Protein AF-A0A813GN70-F1 (afdb_monomer)

Secondary structure (DSSP, 8-state):
------------------TTSSSS-SSSHHHHHHHHHHTTSSS----------------------------------------------------------HHHHHHHHHHHHHHHHHHHHHHHSHHHHH-HHHHHHHHHHHHHHHHHHHHHHHHHHHHHHTT-TT--THHHHHHHHHHHHHHHHHHHHHHHHIIIIIHHHHHHHTSEEEEEE-TTT--GGGGTTEEEEEEPTTEEE-GGG-EEEESSSEEEEEEEEE--SSS-----SB--EEEEEES-B-GGG-S-B--TTTT-TT--EEEE---TTTHHHHHHHHHHHHHHHT-B-SSPEEEEEES-HHHHHHHHHHHHHHHHHHHHHHHHHHHHHHHHHHHHHHHHHTT-

Nearest PDB structures (foldseek):
  9bry-assembly1_k  TM=3.750E-01  e=2.498E+00  Mus musculus
  7tjy-assembly1_T  TM=3.350E-01  e=8.172E+00  Saccharomyces cerevisiae
  3r6n-assembly2_B  TM=3.359E-01  e=7.724E+00  Homo sapiens

Organism: Polarella glacialis (NCBI:txid89957)

Mean predicted aligned error: 15.04 Å

Radius of gyration: 38.45 Å; Cα contacts (8 Å, |Δi|>4): 463; chains: 1; bounding box: 107×64×112 Å

Foldseek 3Di:
DDDDDDDDDDDDDDDDDDPPPPPPDPDDPPVVVVVVVVVVPPPDDDDDDDDDDDDDDDDDDDDDDDDDDDDDDDDDDDDDDDDDDDDPPPPPPPQPPPPDDVVLLVCLLPVLLVLLLVLLPLLADPVCVPPVPVSVVVLVVLVVVLVVLVVVLVVQVVVVVVPPPPDDSLSSVSSSVSNVVSSVLSNVLSNVLNVPFVVLLVLLVQADEEEQAAQQPDALVVRVRHQKYFHHQQKAWPQQLKAWADDPWIKIKTFIHRDDPDDPSPPALEGQEIAIDTPQAPHGVGSGGDFEPRVDSLWRMWGFDPDPVCVVRNVVRVVSSCVVVVHYHPHHTYTHIYNDNPVVSVVSVVVSVVSSVVSSVVSSVVSVVSSVVSVVVVVVVSVD

Solvent-accessible surface area (backbone atoms only — not comparable to full-atom values): 22697 Å² total; per-residue (Å²): 139,86,88,88,89,78,90,88,89,86,87,89,87,83,83,91,80,80,77,87,80,78,86,83,81,89,85,68,73,76,68,62,68,62,60,68,64,58,72,75,70,78,79,83,83,87,84,90,87,86,85,83,89,85,88,87,85,85,89,90,88,88,87,84,88,88,86,89,88,86,90,84,88,88,87,86,88,84,91,86,89,82,84,85,81,86,74,89,72,83,71,77,79,66,76,75,77,72,82,74,66,64,63,66,56,50,49,57,43,50,52,29,47,51,50,21,49,53,45,22,48,37,47,29,39,67,53,30,72,78,37,49,66,61,34,50,50,52,51,51,52,51,49,53,52,44,50,50,40,41,53,51,21,48,54,42,44,52,44,38,75,74,64,48,85,88,58,78,33,65,64,40,45,50,40,28,53,47,34,50,50,25,50,55,49,15,54,53,55,9,45,52,39,14,66,74,20,32,45,62,30,51,65,41,65,78,30,45,76,47,71,62,43,47,52,74,84,53,56,29,77,83,47,75,57,46,25,32,38,31,41,27,89,53,32,40,72,41,36,78,61,13,20,18,31,74,72,97,60,30,26,25,37,25,37,41,34,55,58,52,87,72,99,62,55,73,78,68,55,61,43,19,43,28,32,39,44,67,71,36,43,78,23,79,78,35,50,45,65,59,42,66,40,66,86,43,86,71,26,36,14,24,30,45,70,79,57,71,84,56,46,64,48,48,49,52,10,47,53,51,30,27,69,74,69,71,36,40,56,90,37,70,43,53,16,42,36,28,59,54,45,66,60,58,45,52,46,28,48,50,52,30,52,49,50,51,55,51,50,47,52,53,49,46,54,52,42,53,49,52,52,52,52,51,49,56,52,53,59,51,64,77,73,109

Structure (mmCIF, N/CA/C/O backbone):
data_AF-A0A813GN70-F1
#
_entry.id   AF-A0A813GN70-F1
#
loop_
_atom_site.group_PDB
_atom_site.id
_atom_site.type_symbol
_atom_site.label_atom_id
_atom_site.label_alt_id
_atom_site.label_comp_id
_atom_site.label_asym_id
_atom_site.label_entity_id
_atom_site.label_seq_id
_atom_site.pdbx_PDB_ins_code
_atom_site.Cartn_x
_atom_site.Cartn_y
_atom_site.Cartn_z
_atom_site.occupancy
_atom_site.B_iso_or_equiv
_atom_site.auth_seq_id
_atom_site.auth_comp_id
_atom_site.auth_asym_id
_atom_site.auth_atom_id
_atom_site.pdbx_PDB_model_num
ATOM 1 N N . TYR A 1 1 ? 34.903 46.707 25.663 1.00 34.84 1 TYR A N 1
ATOM 2 C CA . TYR A 1 1 ? 33.735 47.298 24.986 1.00 34.84 1 TYR A CA 1
ATOM 3 C C . TYR A 1 1 ? 33.014 46.158 24.271 1.00 34.84 1 TYR A C 1
ATOM 5 O O . TYR A 1 1 ? 33.517 45.690 23.266 1.00 34.84 1 TYR A O 1
ATOM 13 N N . ALA A 1 2 ? 32.154 45.425 24.987 1.00 32.03 2 ALA A N 1
ATOM 14 C CA . ALA A 1 2 ? 30.699 45.657 25.100 1.00 32.03 2 ALA A CA 1
ATOM 15 C C . ALA A 1 2 ? 29.961 45.027 23.884 1.00 32.03 2 ALA A C 1
ATOM 17 O O . ALA A 1 2 ? 30.141 45.515 22.781 1.00 32.03 2 ALA A O 1
ATOM 18 N N . THR A 1 3 ? 29.399 43.809 23.948 1.00 34.22 3 THR A N 1
ATOM 19 C CA . THR A 1 3 ? 28.126 43.304 24.547 1.00 34.22 3 THR A CA 1
ATOM 20 C C . THR A 1 3 ? 26.956 43.139 23.544 1.00 34.22 3 THR A C 1
ATOM 22 O O . THR A 1 3 ? 26.461 44.127 23.020 1.00 34.22 3 THR A O 1
ATOM 25 N N . THR A 1 4 ? 26.475 41.881 23.445 1.00 36.09 4 THR A N 1
ATOM 26 C CA . THR A 1 4 ? 25.063 41.392 23.383 1.00 36.09 4 THR A CA 1
ATOM 27 C C . THR A 1 4 ? 24.339 41.103 22.045 1.00 36.09 4 THR A C 1
ATOM 29 O O . THR A 1 4 ? 24.320 41.914 21.128 1.00 36.09 4 THR A O 1
ATOM 32 N N . THR A 1 5 ? 23.586 39.979 22.098 1.00 34.31 5 THR A N 1
ATOM 33 C CA . THR A 1 5 ? 22.399 39.490 21.332 1.00 34.31 5 THR A CA 1
ATOM 34 C C . THR A 1 5 ? 22.651 38.711 20.033 1.00 34.31 5 THR A C 1
ATOM 36 O O . THR A 1 5 ? 23.545 39.077 19.291 1.00 34.31 5 THR A O 1
ATOM 39 N N . LEU A 1 6 ? 21.914 37.662 19.626 1.00 31.66 6 LEU A N 1
ATOM 40 C CA . LEU A 1 6 ? 20.942 36.682 20.175 1.00 31.66 6 LEU A CA 1
ATOM 41 C C . LEU A 1 6 ? 20.668 35.686 19.003 1.00 31.66 6 LEU A C 1
ATOM 43 O O . LEU A 1 6 ? 20.716 36.105 17.856 1.00 31.66 6 LEU A O 1
ATOM 47 N N . PHE A 1 7 ? 20.388 34.412 19.311 1.00 30.02 7 PHE A N 1
ATOM 48 C CA . PHE A 1 7 ? 19.605 33.394 18.564 1.00 30.02 7 PHE A CA 1
ATOM 49 C C . PHE A 1 7 ? 19.383 33.471 17.031 1.00 30.02 7 PHE A C 1
ATOM 51 O O . PHE A 1 7 ? 18.759 34.403 16.538 1.00 30.02 7 PHE A O 1
ATOM 58 N N . GLY A 1 8 ? 19.622 32.328 16.365 1.00 26.50 8 GLY A N 1
ATOM 59 C CA . GLY A 1 8 ? 18.799 31.836 15.246 1.00 26.50 8 GLY A CA 1
ATOM 60 C C . GLY A 1 8 ? 19.567 31.487 13.970 1.00 26.50 8 GLY A C 1
ATOM 61 O O . GLY A 1 8 ? 20.008 32.391 13.282 1.00 26.50 8 GLY A O 1
ATOM 62 N N . ASP A 1 9 ? 19.698 30.190 13.660 1.00 29.41 9 ASP A N 1
ATOM 63 C CA . ASP A 1 9 ? 19.495 29.668 12.295 1.00 29.41 9 ASP A CA 1
ATOM 64 C C . ASP A 1 9 ? 19.480 28.128 12.299 1.00 29.41 9 ASP A C 1
ATOM 66 O O . ASP A 1 9 ? 20.502 27.441 12.271 1.00 29.41 9 ASP A O 1
ATOM 70 N N . ILE A 1 10 ? 18.261 27.594 12.375 1.00 32.62 10 ILE A N 1
ATOM 71 C CA . ILE A 1 10 ? 17.869 26.257 11.932 1.00 32.62 10 ILE A CA 1
ATOM 72 C C . ILE A 1 10 ? 16.858 26.537 10.822 1.00 32.62 10 ILE A C 1
ATOM 74 O O . ILE A 1 10 ? 15.789 27.032 11.157 1.00 32.62 10 ILE A O 1
ATOM 78 N N . ASP A 1 11 ? 17.188 26.291 9.548 1.00 32.12 11 ASP A N 1
ATOM 79 C CA . ASP A 1 11 ? 16.384 25.451 8.644 1.00 32.12 11 ASP A CA 1
ATOM 80 C C . ASP A 1 11 ? 16.905 25.408 7.188 1.00 32.12 11 ASP A C 1
ATOM 82 O O . ASP A 1 11 ? 17.642 26.275 6.729 1.00 32.12 11 ASP A O 1
ATOM 86 N N . GLN A 1 12 ? 16.390 24.411 6.457 1.00 31.42 12 GLN A N 1
ATOM 87 C CA . GLN A 1 12 ? 16.301 24.276 4.990 1.00 31.42 12 GLN A CA 1
ATOM 88 C C . GLN A 1 12 ? 17.401 23.508 4.237 1.00 31.42 12 GLN A C 1
ATOM 90 O O . GLN A 1 12 ? 18.206 24.071 3.496 1.00 31.42 12 GLN A O 1
ATOM 95 N N . ARG A 1 13 ? 17.282 22.171 4.247 1.00 30.50 13 ARG A N 1
ATOM 96 C CA . ARG A 1 13 ? 17.458 21.353 3.028 1.00 30.50 13 ARG A CA 1
ATOM 97 C C . ARG A 1 13 ? 16.402 20.244 2.953 1.00 30.50 13 ARG A C 1
ATOM 99 O O . ARG A 1 13 ? 16.564 19.179 3.536 1.00 30.50 13 ARG A O 1
ATOM 106 N N . LEU A 1 14 ? 15.341 20.510 2.194 1.00 35.25 14 LEU A N 1
ATOM 107 C CA . LEU A 1 14 ? 14.447 19.519 1.583 1.00 35.25 14 LEU A CA 1
ATOM 108 C C . LEU A 1 14 ? 14.949 19.198 0.165 1.00 35.25 14 LEU A C 1
ATOM 110 O O . LEU A 1 14 ? 15.407 20.111 -0.526 1.00 35.25 14 LEU A O 1
ATOM 114 N N . PRO A 1 15 ? 14.732 17.971 -0.332 1.00 38.03 15 PRO A N 1
ATOM 115 C CA . PRO A 1 15 ? 14.419 17.766 -1.737 1.00 38.03 15 PRO A CA 1
ATOM 116 C C . PRO A 1 15 ? 12.993 17.226 -1.902 1.00 38.03 15 PRO A C 1
ATOM 118 O O . PRO A 1 15 ? 12.641 16.140 -1.448 1.00 38.03 15 PRO A O 1
ATOM 121 N N . SER A 1 16 ? 12.188 18.027 -2.596 1.00 37.00 16 SER A N 1
ATOM 122 C CA . SER A 1 16 ? 10.911 17.667 -3.204 1.00 37.00 16 SER A CA 1
ATOM 123 C C . SER A 1 16 ? 11.173 16.814 -4.450 1.00 37.00 16 SER A C 1
ATOM 125 O O . SER A 1 16 ? 11.703 17.334 -5.430 1.00 37.00 16 SER A O 1
ATOM 127 N N . ALA A 1 17 ? 10.853 15.514 -4.411 1.00 32.22 17 ALA A N 1
ATOM 128 C CA . ALA A 1 17 ? 10.861 14.652 -5.606 1.00 32.22 17 ALA A CA 1
ATOM 129 C C . ALA A 1 17 ? 9.981 13.380 -5.523 1.00 32.22 17 ALA A C 1
ATOM 131 O O . ALA A 1 17 ? 10.062 12.545 -6.416 1.00 32.22 17 ALA A O 1
ATOM 132 N N . ALA A 1 18 ? 9.128 13.209 -4.503 1.00 35.22 18 ALA A N 1
ATOM 133 C CA . ALA A 1 18 ? 8.350 11.968 -4.311 1.00 35.22 18 ALA A CA 1
ATOM 134 C C . ALA A 1 18 ? 6.821 12.137 -4.443 1.00 35.22 18 ALA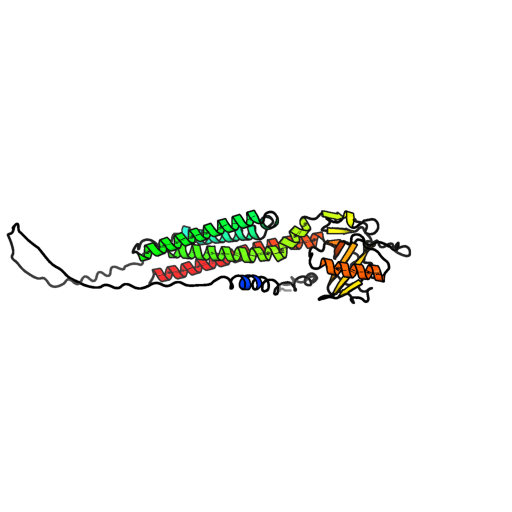 A C 1
ATOM 136 O O . ALA A 1 18 ? 6.058 11.225 -4.135 1.00 35.22 18 ALA A O 1
ATOM 137 N N . HIS A 1 19 ? 6.338 13.298 -4.896 1.00 32.06 19 HIS A N 1
ATOM 138 C CA . HIS A 1 19 ? 4.909 13.629 -4.805 1.00 32.06 19 HIS A CA 1
ATOM 139 C C . HIS A 1 19 ? 4.060 13.313 -6.049 1.00 32.06 19 HIS A C 1
ATOM 141 O O . HIS A 1 19 ? 2.880 13.640 -6.058 1.00 32.06 19 HIS A O 1
ATOM 147 N N . SER A 1 20 ? 4.604 12.652 -7.079 1.00 34.12 20 SER A N 1
ATOM 148 C CA . SER A 1 20 ? 3.879 12.453 -8.350 1.00 34.12 20 SER A CA 1
ATOM 149 C C . SER A 1 20 ? 3.107 11.127 -8.480 1.00 34.12 20 SER A C 1
ATOM 151 O O . SER A 1 20 ? 2.479 10.912 -9.510 1.00 34.12 20 SER A O 1
ATOM 153 N N . ILE A 1 21 ? 3.127 10.236 -7.479 1.00 42.72 21 ILE A N 1
ATOM 154 C CA . ILE A 1 21 ? 2.437 8.923 -7.547 1.00 42.72 21 ILE A CA 1
ATOM 155 C C . ILE A 1 21 ? 1.174 8.876 -6.652 1.00 42.72 21 ILE A C 1
ATOM 157 O O . ILE A 1 21 ? 0.382 7.941 -6.732 1.00 42.72 21 ILE A O 1
ATOM 161 N N . ARG A 1 22 ? 0.926 9.894 -5.813 1.00 44.44 22 ARG A N 1
ATOM 162 C CA . ARG A 1 22 ? -0.095 9.832 -4.743 1.00 44.44 22 ARG A CA 1
ATOM 163 C C . ARG A 1 22 ? -1.505 10.338 -5.100 1.00 44.44 22 ARG A C 1
ATOM 165 O O . ARG A 1 22 ? -2.405 10.141 -4.290 1.00 44.44 22 ARG A O 1
ATOM 172 N N . ASP A 1 23 ? -1.751 10.890 -6.291 1.00 39.00 23 ASP A N 1
ATOM 173 C CA . ASP A 1 23 ? -2.969 11.696 -6.522 1.00 39.00 23 ASP A CA 1
ATOM 174 C C . ASP A 1 23 ? -4.113 11.054 -7.339 1.00 39.00 23 ASP A C 1
ATOM 176 O O . ASP A 1 23 ? -5.033 11.773 -7.723 1.00 39.00 23 ASP A O 1
ATOM 180 N N . PHE A 1 24 ? -4.160 9.733 -7.589 1.00 40.06 24 PHE A N 1
ATOM 181 C CA . PHE A 1 24 ? -5.183 9.205 -8.524 1.00 40.06 24 PHE A CA 1
ATOM 182 C C . PHE A 1 24 ? -5.966 7.928 -8.170 1.00 40.06 24 PHE A C 1
ATOM 184 O O . PHE A 1 24 ? -6.396 7.220 -9.077 1.00 40.06 24 PHE A O 1
ATOM 191 N N . HIS A 1 25 ? -6.256 7.634 -6.893 1.00 39.50 25 HIS A N 1
ATOM 192 C CA . HIS A 1 25 ? -7.090 6.451 -6.567 1.00 39.50 25 HIS A CA 1
ATOM 193 C C . HIS A 1 25 ? -8.227 6.607 -5.544 1.00 39.50 25 HIS A C 1
ATOM 195 O O . HIS A 1 25 ? -8.888 5.623 -5.216 1.00 39.50 25 HIS A O 1
ATOM 201 N N . LEU A 1 26 ? -8.576 7.819 -5.116 1.00 44.69 26 LEU A N 1
ATOM 202 C CA . LEU A 1 26 ? -9.736 8.040 -4.243 1.00 44.69 26 LEU A CA 1
ATOM 203 C C . LEU A 1 26 ? -10.843 8.771 -5.011 1.00 44.69 26 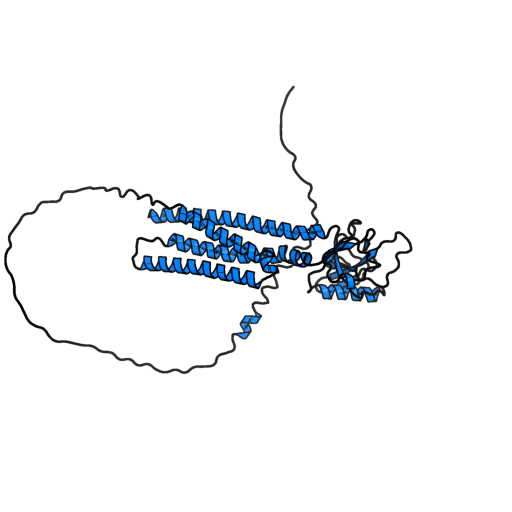LEU A C 1
ATOM 205 O O . LEU A 1 26 ? -10.812 9.994 -5.052 1.00 44.69 26 LEU A O 1
ATOM 209 N N . ASN A 1 27 ? -11.768 8.029 -5.654 1.00 41.41 27 ASN A N 1
ATOM 210 C CA . ASN A 1 27 ? -13.218 8.362 -5.697 1.00 41.41 27 ASN A CA 1
ATOM 211 C C . ASN A 1 27 ? -14.127 7.576 -6.676 1.00 41.41 27 ASN A C 1
ATOM 213 O O . ASN A 1 27 ? -15.300 7.922 -6.769 1.00 41.41 27 ASN A O 1
ATOM 217 N N . SER A 1 28 ? -13.705 6.519 -7.385 1.00 44.47 28 SER A N 1
ATOM 218 C CA . SER A 1 28 ? -14.611 5.886 -8.382 1.00 44.47 28 SER A CA 1
ATOM 219 C C . SER A 1 28 ? -14.897 4.388 -8.239 1.00 44.47 28 SER A C 1
ATOM 221 O O . SER A 1 28 ? -15.905 3.928 -8.772 1.00 44.47 28 SER A O 1
ATOM 223 N N . SER A 1 29 ? -14.118 3.614 -7.479 1.00 44.03 29 SER A N 1
ATOM 224 C CA . SER A 1 29 ? -14.314 2.153 -7.406 1.00 44.03 29 SER A CA 1
ATOM 225 C C . SER A 1 29 ? -15.321 1.689 -6.341 1.00 44.03 29 SER A C 1
ATOM 227 O O . SER A 1 29 ? -15.931 0.634 -6.504 1.00 44.03 29 SER A O 1
ATOM 229 N N . GLN A 1 30 ? -15.580 2.477 -5.289 1.00 45.03 30 GLN A N 1
ATOM 230 C CA . GLN A 1 30 ? -16.499 2.074 -4.208 1.00 45.03 30 GLN A CA 1
ATOM 231 C C . GLN A 1 30 ? -17.988 2.345 -4.501 1.00 45.03 30 GLN A C 1
ATOM 233 O O . GLN A 1 30 ? -18.849 1.694 -3.914 1.00 45.03 30 GLN A O 1
ATOM 238 N N . ALA A 1 31 ? -18.317 3.232 -5.447 1.00 46.28 31 ALA A N 1
ATOM 239 C CA . ALA A 1 31 ? -19.710 3.501 -5.822 1.00 46.28 31 ALA A CA 1
ATOM 240 C C . ALA A 1 31 ? -20.292 2.441 -6.781 1.00 46.28 31 ALA A C 1
ATOM 242 O O . ALA A 1 31 ? -21.486 2.147 -6.730 1.00 46.28 31 ALA A O 1
ATOM 243 N N . ALA A 1 32 ? -19.457 1.817 -7.621 1.00 45.53 32 ALA A N 1
ATOM 244 C CA . ALA A 1 32 ? -19.918 0.895 -8.663 1.00 45.53 32 ALA A CA 1
ATOM 245 C C . ALA A 1 32 ? -20.251 -0.521 -8.145 1.00 45.53 32 ALA A C 1
ATOM 247 O O . ALA A 1 32 ? -21.114 -1.192 -8.712 1.00 45.53 32 ALA A O 1
ATOM 248 N N . MET A 1 33 ? -19.629 -0.978 -7.049 1.00 49.53 33 MET A N 1
ATOM 249 C CA . MET A 1 33 ? -19.904 -2.312 -6.485 1.00 49.53 33 MET A CA 1
ATOM 250 C C . MET A 1 33 ? -21.191 -2.391 -5.645 1.00 49.53 33 MET A C 1
ATOM 252 O O . MET A 1 33 ? -21.734 -3.481 -5.491 1.00 49.53 33 MET A O 1
ATOM 256 N N . MET A 1 34 ? -21.726 -1.272 -5.138 1.00 48.84 34 MET A N 1
ATOM 257 C CA . MET A 1 34 ? -22.951 -1.289 -4.317 1.00 48.84 34 MET A CA 1
ATOM 258 C C . MET A 1 34 ? -24.253 -1.267 -5.141 1.00 48.84 34 MET A C 1
ATOM 260 O O . MET A 1 34 ? -25.286 -1.739 -4.668 1.00 48.84 34 MET A O 1
ATOM 264 N N . GLN A 1 35 ? -24.223 -0.779 -6.387 1.00 48.59 35 GLN A N 1
ATOM 265 C CA . GLN A 1 35 ? -25.422 -0.675 -7.234 1.00 48.59 35 GLN A CA 1
ATOM 266 C C . GLN A 1 35 ? -25.818 -1.988 -7.931 1.00 48.59 35 GLN A C 1
ATOM 268 O O . GLN A 1 35 ? -26.999 -2.195 -8.212 1.00 48.59 35 GLN A O 1
ATOM 273 N N . SER A 1 36 ? -24.884 -2.915 -8.165 1.00 48.94 36 SER A N 1
ATOM 274 C CA . SER A 1 36 ? -25.186 -4.179 -8.857 1.00 48.94 36 SER A CA 1
ATOM 275 C C . SER A 1 36 ? -25.851 -5.236 -7.961 1.00 48.94 36 SER A C 1
ATOM 277 O O . SER A 1 36 ? -26.531 -6.126 -8.473 1.00 48.94 36 SER A O 1
ATOM 279 N N . GLN A 1 37 ? -25.739 -5.129 -6.630 1.00 49.41 37 GLN A N 1
ATOM 280 C CA . GLN A 1 37 ? -26.378 -6.068 -5.694 1.00 49.41 37 GLN A CA 1
ATOM 281 C C . GLN A 1 37 ? -27.836 -5.718 -5.345 1.00 49.41 37 GLN A C 1
ATOM 283 O O . GLN A 1 37 ? -28.594 -6.612 -4.969 1.00 49.41 37 GLN A O 1
ATOM 288 N N . GLN A 1 38 ? -28.275 -4.465 -5.515 1.00 48.75 38 GLN A N 1
ATOM 289 C CA . GLN A 1 38 ? -29.651 -4.058 -5.184 1.00 48.75 38 GLN A CA 1
ATOM 290 C C . GLN A 1 38 ? -30.683 -4.422 -6.265 1.00 48.75 38 GLN A C 1
ATOM 292 O O . GLN A 1 38 ? -31.844 -4.670 -5.940 1.00 48.75 38 GLN A O 1
ATOM 297 N N . LEU A 1 39 ? -30.279 -4.542 -7.534 1.00 47.34 39 LEU A N 1
ATOM 298 C CA . LEU A 1 39 ? -31.202 -4.868 -8.633 1.00 47.34 39 LEU A CA 1
ATOM 299 C C . LEU A 1 39 ? -31.666 -6.337 -8.644 1.00 47.34 39 LEU A C 1
ATOM 301 O O . LEU A 1 39 ? -32.713 -6.639 -9.211 1.00 47.34 39 LEU A O 1
ATOM 305 N N . ASN A 1 40 ? -30.951 -7.246 -7.971 1.00 45.00 40 ASN A N 1
ATOM 306 C CA . ASN A 1 40 ? -31.286 -8.677 -7.958 1.00 45.00 40 ASN A CA 1
ATOM 307 C C . ASN A 1 40 ? -32.206 -9.117 -6.803 1.00 45.00 40 ASN A C 1
ATOM 309 O O . ASN A 1 40 ? -32.729 -10.230 -6.845 1.00 45.00 40 ASN A O 1
ATOM 313 N N . TYR A 1 41 ? -32.459 -8.264 -5.803 1.00 43.38 41 TYR A N 1
ATOM 314 C CA . TYR A 1 41 ? -33.332 -8.605 -4.666 1.00 43.38 41 TYR A CA 1
ATOM 315 C C . TYR A 1 41 ? -34.788 -8.135 -4.814 1.00 43.38 41 TYR A C 1
ATOM 317 O O . TYR A 1 41 ? -35.649 -8.576 -4.057 1.00 43.38 41 TYR A O 1
ATOM 325 N N . ALA A 1 42 ? -35.102 -7.302 -5.809 1.00 41.81 42 ALA A N 1
ATOM 326 C CA . ALA A 1 42 ? -36.433 -6.709 -5.966 1.00 41.81 42 ALA A CA 1
ATOM 327 C C . ALA A 1 42 ? -37.455 -7.575 -6.738 1.00 41.81 42 ALA A C 1
ATOM 329 O O . ALA A 1 42 ? -38.581 -7.133 -6.931 1.00 41.81 42 ALA A O 1
ATOM 330 N N . ASN A 1 43 ? -37.105 -8.793 -7.182 1.00 45.06 43 ASN A N 1
ATOM 331 C CA . ASN A 1 43 ? -37.907 -9.528 -8.178 1.00 45.06 43 ASN A CA 1
ATOM 332 C C . ASN A 1 43 ? -38.366 -10.947 -7.783 1.00 45.06 43 ASN A C 1
ATOM 334 O O . ASN A 1 43 ? -38.578 -11.797 -8.647 1.00 45.06 43 ASN A O 1
ATOM 338 N N . ARG A 1 44 ? -38.563 -11.239 -6.490 1.00 44.00 44 ARG A N 1
ATOM 339 C CA . ARG A 1 44 ? -39.203 -12.502 -6.064 1.00 44.00 44 ARG A CA 1
ATOM 340 C C . ARG A 1 44 ? -40.273 -12.312 -4.990 1.00 44.00 44 ARG A C 1
ATOM 342 O O . ARG A 1 44 ? -40.022 -12.615 -3.831 1.00 44.00 44 ARG A O 1
ATOM 349 N N . GLN A 1 45 ? -41.478 -11.909 -5.390 1.00 49.78 45 GLN A N 1
ATOM 350 C CA . GLN A 1 45 ? -42.731 -12.284 -4.712 1.00 49.78 45 GLN A CA 1
ATOM 351 C C . GLN A 1 45 ? -43.878 -12.368 -5.728 1.00 49.78 45 GLN A C 1
ATOM 353 O O . GLN A 1 45 ? -43.965 -11.515 -6.611 1.00 49.78 45 GLN A O 1
ATOM 358 N N . PRO A 1 46 ? -44.749 -13.387 -5.609 1.00 40.53 46 PRO A N 1
ATOM 359 C CA . PRO A 1 46 ? -46.198 -13.123 -5.618 1.00 40.53 46 PRO A CA 1
ATOM 360 C C . PRO A 1 46 ? -46.947 -14.047 -4.592 1.00 40.53 46 PRO A C 1
ATOM 362 O O . PRO A 1 46 ? -46.276 -14.707 -3.799 1.00 40.53 46 PRO A O 1
ATOM 365 N N . PRO A 1 47 ? -48.300 -14.071 -4.488 1.00 47.97 47 PRO A N 1
ATOM 366 C CA . PRO A 1 47 ? -49.037 -13.257 -3.513 1.00 47.97 47 PRO A CA 1
ATOM 367 C C . PRO A 1 47 ? -50.061 -14.018 -2.620 1.00 47.97 47 PRO A C 1
ATOM 369 O O . PRO A 1 47 ? -50.505 -15.117 -2.930 1.00 47.97 47 PRO A O 1
ATOM 372 N N . SER A 1 48 ? -50.447 -13.350 -1.520 1.00 43.09 48 SER A N 1
ATOM 373 C CA . SER A 1 48 ? -51.739 -13.327 -0.786 1.00 43.09 48 SER A CA 1
ATOM 374 C C . SER A 1 48 ? -52.631 -14.577 -0.652 1.00 43.09 48 SER A C 1
ATOM 376 O O . SER A 1 48 ? -53.170 -15.040 -1.652 1.00 43.09 48 SER A O 1
ATOM 378 N N . GLN A 1 49 ? -53.032 -14.906 0.589 1.00 34.50 49 GLN A N 1
ATOM 379 C CA . GLN A 1 49 ? -54.435 -15.222 0.927 1.00 34.50 49 GLN A CA 1
ATOM 380 C C . GLN A 1 49 ? -54.814 -14.728 2.336 1.00 34.50 49 GLN A C 1
ATOM 382 O O . GLN A 1 49 ? -54.041 -14.819 3.286 1.00 34.50 49 GLN A O 1
ATOM 387 N N . ALA A 1 50 ? -56.019 -14.168 2.415 1.00 39.69 50 ALA A N 1
ATOM 388 C CA . ALA A 1 50 ? -56.688 -13.605 3.580 1.00 39.69 50 ALA A CA 1
ATOM 389 C C . ALA A 1 50 ? -57.553 -14.656 4.296 1.00 39.69 50 ALA A C 1
ATOM 391 O O . ALA A 1 50 ? -58.102 -15.512 3.608 1.00 39.69 50 ALA A O 1
ATOM 392 N N . TYR A 1 51 ? -57.793 -14.521 5.612 1.00 33.50 51 TYR A N 1
ATOM 393 C CA . TYR A 1 51 ? -59.107 -14.849 6.196 1.00 33.50 51 TYR A CA 1
ATOM 394 C C . TYR A 1 51 ? -59.360 -14.254 7.606 1.00 33.50 51 TYR A C 1
ATOM 396 O O . TYR A 1 51 ? -58.537 -14.374 8.507 1.00 33.50 51 TYR A O 1
ATOM 404 N N . GLN A 1 52 ? -60.525 -13.596 7.687 1.00 35.53 52 GLN A N 1
ATOM 405 C CA . GLN A 1 52 ? -61.459 -13.171 8.760 1.00 35.53 52 GLN A CA 1
ATOM 406 C C . GLN A 1 52 ? -61.108 -13.421 10.246 1.00 35.53 52 GLN A C 1
ATOM 408 O O . GLN A 1 52 ? -60.707 -14.511 10.626 1.00 35.53 52 GLN A O 1
ATOM 413 N N . GLN A 1 53 ? -61.161 -12.413 11.134 1.00 40.03 53 GLN A N 1
ATOM 414 C CA . GLN A 1 53 ? -62.331 -11.774 11.795 1.00 40.03 53 GLN A CA 1
ATOM 415 C C . GLN A 1 53 ? -63.214 -12.709 12.645 1.00 40.03 53 GLN A C 1
ATOM 417 O O . GLN A 1 53 ? -63.854 -13.615 12.126 1.00 40.03 53 GLN A O 1
ATOM 422 N N . GLY A 1 54 ? -63.331 -12.392 13.942 1.00 31.17 54 GLY A N 1
ATOM 423 C CA . GLY A 1 54 ? -64.303 -12.989 14.861 1.00 31.17 54 GLY A CA 1
ATOM 424 C C . GLY A 1 54 ? -64.291 -12.327 16.244 1.00 31.17 54 GLY A C 1
ATOM 425 O O . GLY A 1 54 ? -63.449 -12.624 17.080 1.00 31.17 54 GLY A O 1
ATOM 426 N N . SER A 1 55 ? -65.224 -11.401 16.449 1.00 41.81 55 SER A N 1
ATOM 427 C CA . SER A 1 55 ? -65.593 -10.707 17.691 1.00 41.81 55 SER A CA 1
ATOM 428 C C . SER A 1 55 ? -66.400 -11.587 18.657 1.00 41.81 55 SER A C 1
ATOM 430 O O . SER A 1 55 ? -67.244 -12.331 18.166 1.00 41.81 55 SER A O 1
ATOM 432 N N . PHE A 1 56 ? -66.306 -11.387 19.982 1.00 34.22 56 PHE A N 1
ATOM 433 C CA . PHE A 1 56 ? -67.480 -11.475 20.874 1.00 34.22 56 PHE A CA 1
ATOM 434 C C . PHE A 1 56 ? -67.245 -10.830 22.255 1.00 34.22 56 PHE A C 1
ATOM 436 O O . PHE A 1 56 ? -66.142 -10.871 22.796 1.00 34.22 56 PHE A O 1
ATOM 443 N N . SER A 1 57 ? -68.307 -10.233 22.795 1.00 39.69 57 SER A N 1
ATOM 444 C CA . SER A 1 57 ? -68.383 -9.402 24.005 1.00 39.69 57 SER A CA 1
ATOM 445 C C . SER A 1 57 ? -69.088 -10.131 25.174 1.00 39.69 57 SER A C 1
ATOM 447 O O . SER A 1 57 ? -69.545 -11.254 25.011 1.00 39.69 57 SER A O 1
ATOM 449 N N . THR A 1 58 ? -69.245 -9.405 26.297 1.00 36.75 58 THR A N 1
ATOM 450 C CA . THR A 1 58 ? -70.273 -9.488 27.379 1.00 36.75 58 THR A CA 1
ATOM 451 C C . THR A 1 58 ? -70.042 -10.344 28.647 1.00 36.75 58 THR A C 1
ATOM 453 O O . THR A 1 58 ? -70.182 -11.557 28.623 1.00 36.75 58 THR A O 1
ATOM 456 N N . LEU A 1 59 ? -69.722 -9.643 29.754 1.00 38.09 59 LEU A N 1
ATOM 457 C CA . LEU A 1 59 ? -70.536 -9.343 30.967 1.00 38.09 59 LEU A CA 1
ATOM 458 C C . LEU A 1 59 ? -71.200 -10.446 31.854 1.00 38.09 59 LEU A C 1
ATOM 460 O O . LEU A 1 59 ? -72.118 -11.127 31.417 1.00 38.09 59 LEU A O 1
ATOM 464 N N . ASP A 1 60 ? -70.861 -10.358 33.163 1.00 38.16 60 ASP A N 1
ATOM 465 C CA . ASP A 1 60 ? -71.721 -10.377 34.393 1.00 38.16 60 ASP A CA 1
ATOM 466 C C . ASP A 1 60 ? -72.076 -11.733 35.117 1.00 38.16 60 ASP A C 1
ATOM 468 O O . ASP A 1 60 ? -71.701 -12.788 34.616 1.00 38.16 60 ASP A O 1
ATOM 472 N N . PRO A 1 61 ? -72.675 -11.773 36.347 1.00 58.84 61 PRO A N 1
ATOM 473 C CA . PRO A 1 61 ? -71.963 -11.887 37.646 1.00 58.84 61 PRO A CA 1
ATOM 474 C C . PRO A 1 61 ? -72.581 -12.864 38.708 1.00 58.84 61 PRO A C 1
ATOM 476 O O . PRO A 1 61 ? -73.581 -13.535 38.477 1.00 58.84 61 PRO A O 1
ATOM 479 N N . THR A 1 62 ? -72.064 -12.787 39.954 1.00 34.25 62 THR A N 1
ATOM 480 C CA . THR A 1 62 ? -72.695 -13.028 41.293 1.00 34.25 62 THR A CA 1
ATOM 481 C C . THR A 1 62 ? -72.756 -14.412 41.982 1.00 34.25 62 THR A C 1
ATOM 483 O O . THR A 1 62 ? -72.974 -15.444 41.360 1.00 34.25 62 THR A O 1
ATOM 486 N N . ARG A 1 63 ? -72.729 -14.307 43.339 1.00 34.75 63 ARG A N 1
ATOM 487 C CA . ARG A 1 63 ? -73.062 -15.237 44.462 1.00 34.75 63 ARG A CA 1
ATOM 488 C C . ARG A 1 63 ? -71.900 -16.088 45.004 1.00 34.75 63 ARG A C 1
ATOM 490 O O . ARG A 1 63 ? -71.132 -16.618 44.227 1.00 34.75 63 ARG A O 1
ATOM 497 N N . MET A 1 64 ? -71.679 -16.277 46.313 1.00 37.31 64 MET A N 1
ATOM 498 C CA . MET A 1 64 ? -72.487 -16.142 47.544 1.00 37.31 64 MET A CA 1
ATOM 499 C C . MET A 1 64 ? -71.534 -16.088 48.771 1.00 37.31 64 MET A C 1
ATOM 501 O O . MET A 1 64 ? -70.502 -16.751 48.773 1.00 37.31 64 MET A O 1
ATOM 505 N N . THR A 1 65 ? -71.895 -15.345 49.821 1.00 38.97 65 THR A N 1
ATOM 506 C CA . THR A 1 65 ? -71.431 -15.496 51.230 1.00 38.97 65 THR A CA 1
ATOM 507 C C . THR A 1 65 ? -72.532 -16.239 52.037 1.00 38.97 65 THR A C 1
ATOM 509 O O . THR A 1 65 ? -73.536 -16.569 51.394 1.00 38.97 65 THR A O 1
ATOM 512 N N . PRO A 1 66 ? -72.531 -16.425 53.393 1.00 58.16 66 PRO A N 1
ATOM 513 C CA . PRO A 1 66 ? -71.540 -16.407 54.515 1.00 58.16 66 PRO A CA 1
ATOM 514 C C . PRO A 1 66 ? -71.689 -17.737 55.379 1.00 58.16 66 PRO A C 1
ATOM 516 O O . PRO A 1 66 ? -72.167 -18.695 54.770 1.00 58.16 66 PRO A O 1
ATOM 519 N N . PRO A 1 67 ? -71.385 -17.907 56.712 1.00 56.00 67 PRO A N 1
ATOM 520 C CA . PRO A 1 67 ? -71.009 -16.930 57.755 1.00 56.00 67 PRO A CA 1
ATOM 521 C C . PRO A 1 67 ? -70.025 -17.319 58.910 1.00 56.00 67 PRO A C 1
ATOM 523 O O . PRO A 1 67 ? -69.728 -18.476 59.174 1.00 56.00 67 PRO A O 1
ATOM 526 N N . GLU A 1 68 ? -69.569 -16.252 59.594 1.00 30.22 68 GLU A N 1
ATOM 527 C CA . GLU A 1 68 ? -69.550 -16.008 61.061 1.00 30.22 68 GLU A CA 1
ATOM 528 C C . GLU A 1 68 ? -68.739 -16.887 62.036 1.00 30.22 68 GLU A C 1
ATOM 530 O O . GLU A 1 68 ? -69.133 -18.002 62.341 1.00 30.22 68 GLU A O 1
ATOM 535 N N . VAL A 1 69 ? -67.737 -16.269 62.697 1.00 37.69 69 VAL A N 1
ATOM 536 C CA . VAL A 1 69 ? -67.495 -16.398 64.153 1.00 37.69 69 VAL A CA 1
ATOM 537 C C . VAL A 1 69 ? -66.995 -15.061 64.736 1.00 37.69 69 VAL A C 1
ATOM 539 O O . VAL A 1 69 ? -66.185 -14.347 64.149 1.00 37.69 69 VAL A O 1
ATOM 542 N N . ARG A 1 70 ? -67.549 -14.751 65.908 1.00 34.59 70 ARG A N 1
ATOM 543 C CA . ARG A 1 70 ? -67.568 -13.523 66.716 1.00 34.59 70 ARG A CA 1
ATOM 544 C C . ARG A 1 70 ? -66.380 -13.446 67.693 1.00 34.59 70 ARG A C 1
ATOM 546 O O . ARG A 1 70 ? -66.005 -14.468 68.258 1.00 34.59 70 ARG A O 1
ATOM 553 N N . GLY A 1 71 ? -65.893 -12.239 68.004 1.00 34.97 71 GLY A N 1
ATOM 554 C CA . GLY A 1 71 ? -64.999 -12.011 69.151 1.00 34.97 71 GLY A CA 1
ATOM 555 C C . GLY A 1 71 ? -64.519 -10.561 69.326 1.00 34.97 71 GLY A C 1
ATOM 556 O O . GLY A 1 71 ? -63.533 -10.152 68.732 1.00 34.97 71 GLY A O 1
ATOM 557 N N . THR A 1 72 ? -65.197 -9.806 70.189 1.00 42.22 72 THR A N 1
ATOM 558 C CA . THR A 1 72 ? -64.775 -8.550 70.867 1.00 42.22 72 THR A CA 1
ATOM 559 C C . THR A 1 72 ? -65.271 -8.676 72.325 1.00 42.22 72 THR A C 1
ATOM 561 O O . THR A 1 72 ? -66.241 -9.430 72.476 1.00 42.22 72 THR A O 1
ATOM 564 N N . PRO A 1 73 ? -64.775 -7.971 73.384 1.00 50.28 73 PRO A N 1
ATOM 565 C CA . PRO A 1 73 ? -64.523 -6.512 73.399 1.00 50.28 73 PRO A CA 1
ATOM 566 C C . PRO A 1 73 ? -63.477 -5.973 74.430 1.00 50.28 73 PRO A C 1
ATOM 568 O O . PRO A 1 73 ? -62.772 -6.741 75.071 1.00 50.28 73 PRO A O 1
ATOM 571 N N . TYR A 1 74 ? -63.485 -4.636 74.607 1.00 34.69 74 TYR A N 1
ATOM 572 C CA . TYR A 1 74 ? -62.860 -3.759 75.632 1.00 34.69 74 TYR A CA 1
ATOM 573 C C . TYR A 1 74 ? -61.436 -3.225 75.353 1.00 34.69 74 TYR A C 1
ATOM 575 O O . TYR A 1 74 ? -60.533 -3.993 75.069 1.00 34.69 74 TYR A O 1
ATOM 583 N N . GLY A 1 75 ? -61.134 -1.920 75.440 1.00 38.25 75 GLY A N 1
ATOM 584 C CA . GLY A 1 75 ? -61.884 -0.764 75.953 1.00 38.25 75 GLY A CA 1
ATOM 585 C C . GLY A 1 75 ? -61.344 0.577 75.416 1.00 38.25 75 GLY A C 1
ATOM 586 O O . GLY A 1 75 ? -60.306 0.631 74.762 1.00 38.25 75 G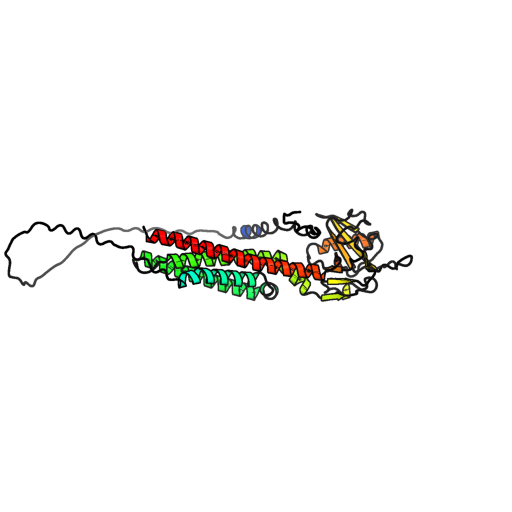LY A O 1
ATOM 587 N N . SER A 1 76 ? -62.098 1.649 75.670 1.00 36.69 76 SER A N 1
ATOM 588 C CA . SER A 1 76 ? -61.887 3.017 75.173 1.00 36.69 76 SER A CA 1
ATOM 589 C C . SER A 1 76 ? -61.840 4.031 76.330 1.00 36.69 76 SER A C 1
ATOM 591 O O . SER A 1 76 ? -62.309 3.711 77.423 1.00 36.69 76 SER A O 1
ATOM 593 N N . PHE A 1 77 ? -61.378 5.252 75.998 1.00 42.94 77 PHE A N 1
ATOM 594 C CA . PHE A 1 77 ? -61.483 6.571 76.674 1.00 42.94 77 PHE A CA 1
ATOM 595 C C . PHE A 1 77 ? -60.220 7.137 77.401 1.00 42.94 77 PHE A C 1
ATOM 597 O O . PHE A 1 77 ? -59.375 6.365 77.839 1.00 42.94 77 PHE A O 1
ATOM 604 N N . PRO A 1 78 ? -60.061 8.484 77.560 1.00 49.09 78 PRO A N 1
ATOM 605 C CA . PRO A 1 78 ? -59.720 9.455 76.493 1.00 49.09 78 PRO A CA 1
ATOM 606 C C . PRO A 1 78 ? -58.779 10.638 76.917 1.00 49.09 78 PRO A C 1
ATOM 608 O O . PRO A 1 78 ? -58.728 11.038 78.073 1.00 49.09 78 PRO A O 1
ATOM 611 N N . GLY A 1 79 ? -58.172 11.327 75.934 1.00 35.12 79 GLY A N 1
ATOM 612 C CA . GLY A 1 79 ? -58.038 12.805 75.906 1.00 35.12 79 GLY A CA 1
ATOM 613 C C . GLY A 1 79 ? -56.803 13.509 76.514 1.00 35.12 79 GLY A C 1
ATOM 614 O O . GLY A 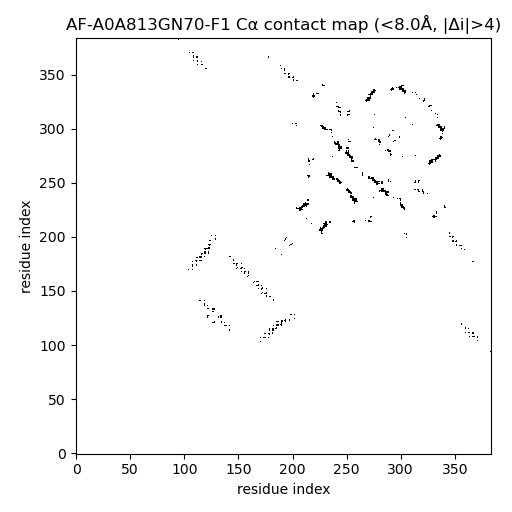1 79 ? -56.654 13.574 77.727 1.00 35.12 79 GLY A O 1
ATOM 615 N N . LYS A 1 80 ? -56.014 14.215 75.679 1.00 36.91 80 LYS A N 1
ATOM 616 C CA . LYS A 1 80 ? -55.979 15.699 75.513 1.00 36.91 80 LYS A CA 1
ATOM 617 C C . LYS A 1 80 ? -54.783 16.160 74.635 1.00 36.91 80 LYS A C 1
ATOM 619 O O . LYS A 1 80 ? -53.829 15.403 74.489 1.00 36.91 80 LYS A O 1
ATOM 624 N N . PRO A 1 81 ? -54.836 17.367 74.023 1.00 51.34 81 PRO A N 1
ATOM 625 C CA . PRO A 1 81 ? -53.948 17.789 72.933 1.00 51.34 81 PRO A CA 1
ATOM 626 C C . PRO A 1 81 ? -52.815 18.734 73.383 1.00 51.34 81 PRO A C 1
ATOM 628 O O . PRO A 1 81 ? -53.021 19.577 74.256 1.00 51.34 81 PRO A O 1
ATOM 631 N N . SER A 1 82 ? -51.654 18.680 72.718 1.00 46.22 82 SER A N 1
ATOM 632 C CA . SER A 1 82 ? -50.599 19.701 72.833 1.00 46.22 82 SER A CA 1
ATOM 633 C C . SER A 1 82 ? -49.976 20.064 71.473 1.00 46.22 82 SER A C 1
ATOM 635 O O . SER A 1 82 ? -49.334 19.248 70.819 1.00 46.22 82 SER A O 1
ATOM 637 N N . VAL A 1 83 ? -50.245 21.321 71.112 1.00 48.84 83 VAL A N 1
ATOM 638 C CA . VAL A 1 83 ? -49.654 22.326 70.196 1.00 48.84 83 VAL A CA 1
ATOM 639 C C . VAL A 1 83 ? -48.165 22.109 69.794 1.00 48.84 83 VAL A C 1
ATOM 641 O O . VAL A 1 83 ? -47.414 21.492 70.547 1.00 48.84 83 VAL A O 1
ATOM 644 N N . PRO A 1 84 ? -47.716 22.591 68.607 1.00 49.78 84 PRO A N 1
ATOM 645 C CA . PRO A 1 84 ? -46.626 21.999 67.837 1.00 49.78 84 PRO A CA 1
ATOM 646 C C . PRO A 1 84 ? -45.248 22.539 68.230 1.00 49.78 84 PRO A C 1
ATOM 648 O O . PRO A 1 84 ? -45.039 23.750 68.299 1.00 49.78 84 PRO A O 1
ATOM 651 N N . LEU A 1 85 ? -44.272 21.641 68.394 1.00 47.91 85 LEU A N 1
ATOM 652 C CA . LEU A 1 85 ? -42.868 22.032 68.453 1.00 47.91 85 LEU A CA 1
ATOM 653 C C . LEU A 1 85 ? -42.300 22.130 67.041 1.00 47.91 85 LEU A C 1
ATOM 655 O O . LEU A 1 85 ? -42.066 21.144 66.346 1.00 47.91 85 LEU A O 1
ATOM 659 N N . THR A 1 86 ? -42.032 23.368 66.651 1.00 51.78 86 THR A N 1
ATOM 660 C CA . THR A 1 86 ? -41.080 23.713 65.609 1.00 51.78 86 THR A CA 1
ATOM 661 C C . THR A 1 86 ? -39.746 23.026 65.892 1.00 51.78 86 THR A C 1
ATOM 663 O O . THR A 1 86 ? -39.030 23.408 66.818 1.00 51.78 86 THR A O 1
ATOM 666 N N . THR A 1 87 ? -39.365 22.049 65.076 1.00 42.97 87 THR A N 1
ATOM 66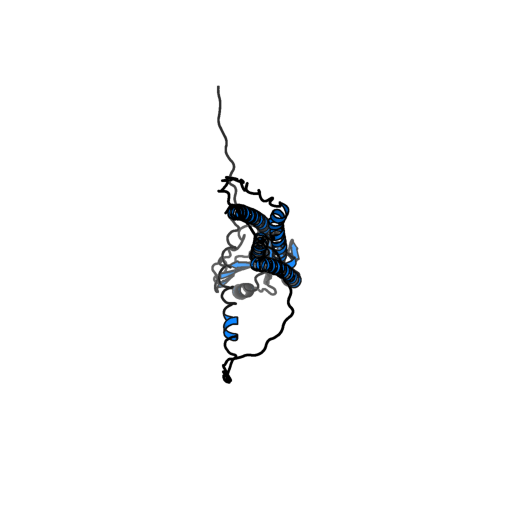7 C CA . THR A 1 87 ? -37.964 21.642 64.965 1.00 42.97 87 THR A CA 1
ATOM 668 C C . THR A 1 87 ? -37.491 22.003 63.569 1.00 42.97 87 THR A C 1
ATOM 670 O O . THR A 1 87 ? -37.645 21.250 62.611 1.00 42.97 87 THR A O 1
ATOM 673 N N . LYS A 1 88 ? -36.901 23.199 63.455 1.00 48.47 88 LYS A N 1
ATOM 674 C CA . LYS A 1 88 ? -35.927 23.493 62.405 1.00 48.47 88 LYS A CA 1
ATOM 675 C C . LYS A 1 88 ? -34.724 22.574 62.635 1.00 48.47 88 LYS A C 1
ATOM 677 O O . LYS A 1 88 ? -33.746 22.975 63.252 1.00 48.47 88 LYS A O 1
ATOM 682 N N . ALA A 1 89 ? -34.808 21.339 62.159 1.00 42.97 89 ALA A N 1
ATOM 683 C CA . ALA A 1 89 ? -33.640 20.512 61.919 1.00 42.97 89 ALA A CA 1
ATOM 684 C C . ALA A 1 89 ? -33.293 20.660 60.439 1.00 42.97 89 ALA A C 1
ATOM 686 O O . ALA A 1 89 ? -33.698 19.869 59.590 1.00 42.97 89 ALA A O 1
ATOM 687 N N . ALA A 1 90 ? -32.555 21.728 60.141 1.00 50.31 90 ALA A N 1
ATOM 688 C CA . ALA A 1 90 ? -31.713 21.786 58.962 1.00 50.31 90 ALA A CA 1
ATOM 689 C C . ALA A 1 90 ? -30.654 20.684 59.102 1.00 50.31 90 ALA A C 1
ATOM 691 O O . ALA A 1 90 ? -29.547 20.919 59.581 1.00 50.31 90 ALA A O 1
ATOM 692 N N . ILE A 1 91 ? -31.007 19.455 58.726 1.00 47.53 91 ILE A N 1
ATOM 693 C CA . ILE A 1 91 ? -30.006 18.445 58.417 1.00 47.53 91 ILE A CA 1
ATOM 694 C C . ILE A 1 91 ? -29.547 18.786 57.012 1.00 47.53 91 ILE A C 1
ATOM 696 O O . ILE A 1 91 ? -30.183 18.433 56.022 1.00 47.53 91 ILE A O 1
ATOM 700 N N . ASN A 1 92 ? -28.455 19.547 56.970 1.00 43.31 92 ASN A N 1
ATOM 701 C CA . ASN A 1 92 ? -27.512 19.570 55.868 1.00 43.31 92 ASN A CA 1
ATOM 702 C C . ASN A 1 92 ? -27.383 18.139 55.326 1.00 43.31 92 ASN A C 1
ATOM 704 O O . ASN A 1 92 ? -26.638 17.324 55.875 1.00 43.31 92 ASN A O 1
ATOM 708 N N . GLN A 1 93 ? -28.100 17.828 54.245 1.00 45.34 93 GLN A N 1
ATOM 709 C CA . GLN A 1 93 ? -27.724 16.755 53.339 1.00 45.34 93 GLN A CA 1
ATOM 710 C C . GLN A 1 93 ? -26.451 17.239 52.652 1.00 45.34 93 GLN A C 1
ATOM 712 O O . GLN A 1 93 ? -26.459 17.710 51.518 1.00 45.34 93 GLN A O 1
ATOM 717 N N . GLY A 1 94 ? -25.348 17.219 53.404 1.00 38.00 94 GLY A N 1
ATOM 718 C CA . GLY A 1 94 ? -24.026 17.409 52.854 1.00 38.00 94 GLY A CA 1
ATOM 719 C C . GLY A 1 94 ? -23.894 16.387 51.746 1.00 38.00 94 GLY A C 1
ATOM 720 O O . GLY A 1 94 ? -23.933 15.190 52.023 1.00 38.00 94 GLY A O 1
ATOM 721 N N . SER A 1 95 ? -23.824 16.885 50.509 1.00 46.47 95 SER A N 1
ATOM 722 C CA . SER A 1 95 ? -23.506 16.140 49.296 1.00 46.47 95 SER A CA 1
ATOM 723 C C . SER A 1 95 ? -22.554 15.009 49.678 1.00 46.47 95 SER A C 1
ATOM 725 O O . SER A 1 95 ? -21.380 15.262 49.982 1.00 46.47 95 SER A O 1
ATOM 727 N N . PHE A 1 96 ? -23.056 13.773 49.727 1.00 44.44 96 PHE A N 1
ATOM 728 C CA . PHE A 1 96 ? -22.195 12.612 49.854 1.00 44.44 96 PHE A CA 1
ATOM 729 C C . PHE A 1 96 ? -21.284 12.680 48.635 1.00 44.44 96 PHE A C 1
ATOM 731 O O . PHE A 1 96 ? -21.725 12.399 47.524 1.00 44.44 96 PHE A O 1
ATOM 738 N N . ARG A 1 97 ? -20.034 13.131 48.826 1.00 47.84 97 ARG A N 1
ATOM 739 C CA . ARG A 1 97 ? -19.001 13.098 47.790 1.00 47.84 97 ARG A CA 1
ATOM 740 C C . ARG A 1 97 ? -18.925 11.652 47.336 1.00 47.84 97 ARG A C 1
ATOM 742 O O . ARG A 1 97 ? -18.360 10.807 48.031 1.00 47.84 97 ARG A O 1
ATOM 749 N N . ARG A 1 98 ? -19.572 11.366 46.209 1.00 55.94 98 ARG A N 1
ATOM 750 C CA . ARG A 1 98 ? -19.634 10.040 45.617 1.00 55.94 98 ARG A CA 1
ATOM 751 C C . ARG A 1 98 ? -18.191 9.606 45.416 1.00 55.94 98 ARG A C 1
ATOM 753 O O . ARG A 1 98 ? -17.459 10.246 44.665 1.00 55.94 98 ARG A O 1
ATOM 760 N N . ARG A 1 99 ? -17.748 8.579 46.144 1.00 55.94 99 ARG A N 1
ATOM 761 C CA . ARG A 1 99 ? -16.413 8.009 45.953 1.00 55.94 99 ARG A CA 1
ATOM 762 C C . ARG A 1 99 ? -16.407 7.366 44.573 1.00 55.94 99 ARG A C 1
ATOM 764 O O . ARG A 1 99 ? -16.893 6.254 44.395 1.00 55.94 99 ARG A O 1
ATOM 771 N N . MET A 1 100 ? -15.951 8.115 43.579 1.00 61.38 100 MET A N 1
ATOM 772 C CA . MET A 1 100 ? -15.804 7.610 42.227 1.00 61.38 100 MET A CA 1
ATOM 773 C C . MET A 1 100 ? -14.615 6.654 42.229 1.00 61.38 100 MET A C 1
ATOM 775 O O . MET A 1 100 ? -13.483 7.051 42.495 1.00 61.38 100 MET A O 1
ATOM 779 N N . ASN A 1 101 ? -14.885 5.374 41.991 1.00 75.12 101 ASN A N 1
ATOM 780 C CA . ASN A 1 101 ? -13.837 4.369 41.900 1.00 75.12 101 ASN A CA 1
ATOM 781 C C . ASN A 1 101 ? -12.954 4.690 40.680 1.00 75.12 101 ASN A C 1
ATOM 783 O O . ASN A 1 101 ? -13.462 4.822 39.569 1.00 75.12 101 ASN A O 1
ATOM 787 N N . LEU A 1 102 ? -11.637 4.798 40.878 1.00 83.12 102 LEU A N 1
ATOM 788 C CA . LEU A 1 102 ? -10.661 5.030 39.798 1.00 83.12 102 LEU A CA 1
ATOM 789 C C . LEU A 1 102 ? -10.605 3.858 38.805 1.00 83.12 102 LEU A C 1
ATOM 791 O O . LEU A 1 102 ? -10.365 4.049 37.616 1.00 83.12 102 LEU A O 1
ATOM 795 N N . LEU A 1 103 ? -10.869 2.642 39.288 1.00 86.44 103 LEU A N 1
ATOM 796 C CA . LEU A 1 103 ? -10.802 1.411 38.502 1.00 86.44 103 LEU A CA 1
ATOM 797 C C . LEU A 1 103 ? -11.706 1.419 37.247 1.00 86.44 103 LEU A C 1
ATOM 799 O O . LEU A 1 103 ? -11.180 1.210 36.157 1.00 86.44 103 LEU A O 1
ATOM 803 N N . PRO A 1 104 ? -13.026 1.685 37.324 1.00 83.50 104 PRO A N 1
ATOM 804 C CA . PRO A 1 104 ? -13.875 1.749 36.133 1.00 83.50 104 PRO A CA 1
ATOM 805 C C . PRO A 1 104 ? -13.475 2.861 35.157 1.00 83.50 104 PRO A C 1
ATOM 807 O O . PRO A 1 104 ? -13.683 2.697 33.958 1.00 83.50 104 PRO A O 1
ATOM 810 N N . MET A 1 105 ? -12.871 3.961 35.619 1.00 84.75 105 MET A N 1
ATOM 811 C CA . MET A 1 105 ? -12.352 4.992 34.709 1.00 84.75 105 MET A CA 1
ATOM 812 C C . MET A 1 105 ? -11.171 4.464 33.907 1.00 84.75 105 MET A C 1
ATOM 814 O O . MET A 1 105 ? -11.134 4.617 32.690 1.00 84.75 105 MET A O 1
ATOM 818 N N . LEU A 1 106 ? -10.236 3.795 34.585 1.00 90.44 106 LEU A N 1
ATOM 819 C CA . LEU A 1 106 ? -9.074 3.201 33.942 1.00 90.44 106 LEU A CA 1
ATOM 820 C C . LEU A 1 106 ? -9.495 2.139 32.917 1.00 90.44 106 LEU A C 1
ATOM 822 O O . LEU A 1 106 ? -8.993 2.143 31.798 1.00 90.44 106 LEU A O 1
ATOM 826 N N . LEU A 1 107 ? -10.468 1.285 33.253 1.00 92.38 107 LEU A N 1
ATOM 827 C CA . LEU A 1 107 ? -11.001 0.281 32.325 1.00 92.38 107 LEU A CA 1
ATOM 828 C C . LEU A 1 107 ? -11.639 0.911 31.077 1.00 92.38 107 LEU A C 1
ATOM 830 O O . LEU A 1 107 ? -11.454 0.397 29.978 1.00 92.38 107 LEU A O 1
ATOM 834 N N . ASN A 1 108 ? -12.327 2.047 31.224 1.00 91.88 108 ASN A N 1
ATOM 835 C CA . ASN A 1 108 ? -12.910 2.790 30.102 1.00 91.88 108 ASN A CA 1
ATOM 836 C C . ASN A 1 108 ? -11.875 3.469 29.195 1.00 91.88 108 ASN A C 1
ATOM 838 O O . ASN A 1 108 ? -12.206 3.828 28.070 1.00 91.88 108 ASN A O 1
ATOM 842 N N . VAL A 1 109 ? -10.634 3.648 29.648 1.00 94.44 109 VAL A N 1
ATOM 843 C CA . VAL A 1 109 ? -9.533 4.096 28.784 1.00 94.44 109 VAL A CA 1
ATOM 844 C C . VAL A 1 109 ? -8.834 2.891 28.165 1.00 94.44 109 VAL A C 1
ATOM 846 O O . VAL A 1 109 ? -8.680 2.822 26.948 1.00 94.44 109 VAL A O 1
ATOM 849 N N . LEU A 1 110 ? -8.439 1.923 28.995 1.00 95.75 110 LEU A N 1
ATOM 850 C CA . LEU A 1 110 ? -7.601 0.806 28.572 1.00 95.75 110 LEU A CA 1
ATOM 851 C C . LEU A 1 110 ? -8.319 -0.135 27.605 1.00 95.75 110 LEU A C 1
ATOM 853 O O . LEU A 1 110 ? -7.733 -0.489 26.589 1.00 95.75 110 LEU A O 1
ATOM 857 N N . ILE A 1 111 ? -9.573 -0.522 27.872 1.00 96.00 111 ILE A N 1
ATOM 858 C CA . ILE A 1 111 ? -10.273 -1.513 27.037 1.00 96.00 111 ILE A CA 1
ATOM 859 C C . ILE A 1 111 ? -10.456 -0.999 25.597 1.00 96.00 111 ILE A C 1
ATOM 861 O O . ILE A 1 111 ? -10.016 -1.702 24.684 1.00 96.00 111 ILE A O 1
ATOM 865 N N . PRO A 1 112 ? -11.013 0.207 25.348 1.00 96.56 112 PRO A N 1
ATOM 866 C CA . PRO A 1 112 ? -11.131 0.729 23.986 1.00 96.56 112 PRO A CA 1
ATOM 867 C C . PRO A 1 112 ? -9.773 0.928 23.308 1.00 96.56 112 PRO A C 1
ATOM 869 O O . PRO A 1 112 ? -9.630 0.572 22.143 1.00 96.56 112 PRO A O 1
ATOM 872 N N . CYS A 1 113 ? -8.754 1.409 24.034 1.00 97.00 113 CYS A N 1
ATOM 873 C CA . CYS A 1 113 ? -7.421 1.618 23.463 1.00 97.00 113 CYS A CA 1
ATOM 874 C C . CYS A 1 113 ? -6.737 0.301 23.070 1.00 97.00 113 CYS A C 1
ATOM 876 O O . CYS A 1 113 ? -6.138 0.216 21.996 1.00 97.00 113 CYS A O 1
ATOM 878 N N . CYS A 1 114 ? -6.828 -0.731 23.911 1.00 97.25 114 CYS A N 1
ATOM 879 C CA . CYS A 1 114 ? -6.303 -2.061 23.608 1.00 97.25 114 CYS A CA 1
ATOM 880 C C . CYS A 1 114 ? -7.051 -2.694 22.432 1.00 97.25 114 CYS A C 1
ATOM 882 O O . CYS A 1 114 ? -6.415 -3.251 21.539 1.00 97.25 114 CYS A O 1
ATOM 884 N N . LEU A 1 115 ? -8.382 -2.567 22.405 1.00 97.50 115 LEU A N 1
ATOM 885 C CA . LEU A 1 115 ? -9.214 -3.063 21.311 1.00 97.50 115 LEU A CA 1
ATOM 886 C C . LEU A 1 115 ? -8.854 -2.377 19.987 1.00 97.50 115 LEU A C 1
ATOM 888 O O . LEU A 1 115 ? -8.610 -3.062 18.997 1.00 97.50 115 LEU A O 1
ATOM 892 N N . PHE A 1 116 ? -8.766 -1.043 19.984 1.00 98.06 116 PHE A N 1
ATOM 893 C CA . PHE A 1 116 ? -8.373 -0.252 18.819 1.00 98.06 116 PHE A CA 1
ATOM 894 C C . PHE A 1 116 ? -6.986 -0.652 18.319 1.00 98.06 116 PHE A C 1
ATOM 896 O O . PHE A 1 116 ? -6.837 -1.000 17.154 1.00 98.06 116 PHE A O 1
ATOM 903 N N . SER A 1 117 ? -5.984 -0.653 19.203 1.00 97.56 117 SER A N 1
ATOM 904 C CA . SER A 1 117 ? -4.594 -0.946 18.831 1.00 97.56 117 SER A CA 1
ATOM 905 C C . SER A 1 117 ? -4.450 -2.366 18.279 1.00 97.56 117 SER A C 1
ATOM 907 O O . SER A 1 117 ? -3.819 -2.567 17.245 1.00 97.56 117 SER A O 1
ATOM 909 N N . GLY A 1 118 ? -5.085 -3.348 18.930 1.00 97.56 118 GLY A N 1
ATOM 910 C CA . GLY A 1 118 ? -5.059 -4.742 18.494 1.00 97.56 118 GLY A CA 1
ATOM 911 C C . GLY A 1 118 ? -5.747 -4.956 17.146 1.00 97.56 118 GLY A C 1
ATOM 912 O O . GLY A 1 118 ? -5.170 -5.581 16.261 1.00 97.56 118 GLY A O 1
ATOM 913 N N . LEU A 1 119 ? -6.952 -4.410 16.953 1.00 97.75 119 LEU A N 1
ATOM 914 C CA . LEU A 1 119 ? -7.668 -4.530 15.679 1.00 97.75 119 LEU A CA 1
ATOM 915 C C . LEU A 1 119 ? -6.973 -3.778 14.549 1.00 97.75 119 LEU A C 1
ATOM 917 O O . LEU A 1 119 ? -6.867 -4.305 13.446 1.00 97.75 119 LEU A O 1
ATOM 921 N N . PHE A 1 120 ? -6.462 -2.579 14.825 1.00 98.06 120 PHE A N 1
ATOM 922 C CA . PHE A 1 120 ? -5.705 -1.807 13.850 1.00 98.06 120 PHE A CA 1
ATOM 923 C C . PHE A 1 120 ? -4.462 -2.592 13.412 1.00 98.06 120 PHE A C 1
ATOM 925 O O . PHE A 1 120 ? -4.216 -2.727 12.217 1.00 98.06 120 PHE A O 1
ATOM 932 N N . TRP A 1 121 ? -3.744 -3.223 14.347 1.00 97.44 121 TRP A N 1
ATOM 933 C CA . TRP A 1 121 ? -2.633 -4.107 14.002 1.00 97.44 121 TRP A CA 1
ATOM 934 C C . TRP A 1 121 ? -3.070 -5.284 13.116 1.00 97.44 121 TRP A C 1
ATOM 936 O O . TRP A 1 121 ? -2.467 -5.529 12.071 1.00 97.44 121 TRP A O 1
ATOM 946 N N . VAL A 1 122 ? -4.130 -5.997 13.516 1.00 97.38 122 VAL A N 1
ATOM 947 C CA . VAL A 1 122 ? -4.641 -7.182 12.801 1.00 97.38 122 VAL A CA 1
ATOM 948 C C . VAL A 1 122 ? -5.044 -6.853 11.366 1.00 97.38 122 VAL A C 1
ATOM 950 O O . VAL A 1 122 ? -4.778 -7.660 10.482 1.00 97.38 122 VAL A O 1
ATOM 953 N N . VAL A 1 123 ? -5.669 -5.696 11.135 1.00 96.75 123 VAL A N 1
ATOM 954 C CA . VAL A 1 123 ? -6.125 -5.266 9.803 1.00 96.75 123 VAL A CA 1
ATOM 955 C C . VAL A 1 123 ? -4.982 -4.674 8.974 1.00 96.75 123 VAL A C 1
ATOM 957 O O . VAL A 1 123 ? -4.951 -4.866 7.764 1.00 96.75 123 VAL A O 1
ATOM 960 N N . SER A 1 124 ? -4.039 -3.956 9.591 1.00 95.75 124 SER A N 1
ATOM 961 C CA . SER A 1 124 ? -2.973 -3.269 8.853 1.00 95.75 124 SER A CA 1
ATOM 962 C C . SER A 1 124 ? -1.785 -4.139 8.477 1.00 95.75 124 SER A C 1
ATOM 964 O O . SER A 1 124 ? -1.192 -3.905 7.434 1.00 95.75 124 SER A O 1
ATOM 966 N N . PHE A 1 125 ? -1.368 -5.080 9.319 1.00 95.12 125 PHE A N 1
ATOM 967 C CA . PHE A 1 125 ? -0.079 -5.753 9.142 1.00 95.12 125 PHE A CA 1
ATOM 968 C C . PHE A 1 125 ? -0.205 -7.132 8.479 1.00 95.12 125 PHE A C 1
ATOM 970 O O . PHE A 1 125 ? -1.273 -7.580 8.066 1.00 95.12 125 PHE A O 1
ATOM 977 N N . GLU A 1 126 ? 0.934 -7.815 8.392 1.00 93.25 126 GLU A N 1
ATOM 978 C CA . GLU A 1 126 ? 1.187 -9.091 7.720 1.00 93.25 126 GLU A CA 1
ATOM 979 C C . GLU A 1 126 ? 0.130 -10.178 7.958 1.00 93.25 126 GLU A C 1
ATOM 981 O O . GLU A 1 126 ? -0.117 -11.001 7.078 1.00 93.25 126 GLU A O 1
ATOM 986 N N . MET A 1 127 ? -0.521 -10.187 9.126 1.00 92.12 127 MET A N 1
ATOM 987 C CA . MET A 1 127 ? -1.581 -11.148 9.428 1.00 92.12 127 MET A CA 1
ATOM 988 C C . MET A 1 127 ? -2.740 -11.058 8.429 1.00 92.12 127 MET A C 1
ATOM 990 O O . MET A 1 127 ? -3.206 -12.096 7.959 1.00 92.12 127 MET A O 1
ATOM 994 N N . HIS A 1 128 ? -3.166 -9.841 8.078 1.00 93.19 128 HIS A N 1
ATOM 995 C CA . HIS A 1 128 ? -4.212 -9.620 7.084 1.00 93.19 128 HIS A CA 1
ATOM 996 C C . HIS A 1 128 ? -3.777 -10.092 5.692 1.00 93.19 128 HIS A C 1
ATOM 998 O O . HIS A 1 128 ? -4.567 -10.706 4.980 1.00 93.19 128 HIS A O 1
ATOM 1004 N N . TYR A 1 129 ? -2.503 -9.875 5.352 1.00 93.75 129 TYR A N 1
ATOM 1005 C CA . TYR A 1 129 ? -1.927 -10.260 4.066 1.00 93.75 129 TYR A CA 1
ATOM 1006 C C . TYR A 1 129 ? -1.828 -11.783 3.893 1.00 93.75 129 TYR A C 1
ATOM 1008 O O . TYR A 1 129 ? -2.290 -12.335 2.899 1.00 93.75 129 TYR A O 1
ATOM 1016 N N . LYS A 1 130 ? -1.218 -12.481 4.860 1.00 94.19 130 LYS A N 1
ATOM 1017 C CA . LYS A 1 130 ? -0.926 -13.919 4.742 1.00 94.19 130 LYS A CA 1
ATOM 1018 C C . LYS A 1 130 ? -2.149 -14.794 4.980 1.00 94.19 130 LYS A C 1
ATOM 1020 O O . LYS A 1 130 ? -2.318 -15.803 4.308 1.00 94.19 130 LYS A O 1
ATOM 1025 N N . ASN A 1 131 ? -2.970 -14.439 5.967 1.00 94.50 131 ASN A N 1
ATOM 1026 C CA . ASN A 1 131 ? -4.082 -15.265 6.426 1.00 94.50 131 ASN A CA 1
ATOM 1027 C C . ASN A 1 131 ? -5.328 -14.396 6.666 1.00 94.50 131 ASN A C 1
ATOM 1029 O O . ASN A 1 131 ? -5.709 -14.170 7.822 1.00 94.50 131 ASN A O 1
ATOM 1033 N N . PRO A 1 132 ? -6.016 -13.943 5.600 1.00 93.44 132 PRO A N 1
ATOM 1034 C CA . PRO A 1 132 ? -7.197 -13.089 5.732 1.00 93.44 132 PRO A CA 1
ATOM 1035 C C . PRO A 1 132 ? -8.321 -13.755 6.541 1.00 93.44 132 PRO A C 1
ATOM 1037 O O . PRO A 1 132 ? -9.072 -13.068 7.232 1.00 93.44 132 PRO A O 1
ATOM 1040 N N . LEU A 1 133 ? -8.401 -15.093 6.534 1.00 95.06 133 LEU A N 1
ATOM 1041 C CA . LEU A 1 133 ? -9.351 -15.855 7.353 1.00 95.06 133 LEU A CA 1
ATOM 1042 C C . LEU A 1 133 ? -9.091 -15.691 8.857 1.00 95.06 133 LEU A C 1
ATOM 1044 O O . LEU A 1 133 ? -10.031 -15.477 9.620 1.00 95.06 133 LEU A O 1
ATOM 1048 N N . THR A 1 134 ? -7.828 -15.742 9.288 1.00 95.06 134 THR A N 1
ATOM 1049 C CA . THR A 1 134 ? -7.453 -15.557 10.698 1.00 95.06 134 THR A CA 1
ATOM 1050 C C . THR A 1 134 ? -7.723 -14.125 11.147 1.00 95.06 134 THR A C 1
ATOM 1052 O O . THR A 1 134 ? -8.277 -13.916 12.225 1.00 95.06 134 THR A O 1
ATOM 1055 N N . ALA A 1 135 ? -7.404 -13.138 10.304 1.00 95.56 135 ALA A N 1
ATOM 1056 C CA . ALA A 1 135 ? -7.733 -11.741 10.576 1.00 95.56 135 ALA A CA 1
ATOM 1057 C C . ALA A 1 135 ? -9.256 -11.535 10.698 1.00 95.56 135 ALA A C 1
ATOM 1059 O O . ALA A 1 135 ? -9.724 -10.943 11.670 1.00 95.56 135 ALA A O 1
ATOM 1060 N N . GLY A 1 136 ? -10.041 -12.101 9.773 1.00 95.56 136 GLY A N 1
ATOM 1061 C CA . GLY A 1 136 ? -11.506 -12.064 9.814 1.00 95.56 136 GLY A CA 1
ATOM 1062 C C . GLY A 1 136 ? -12.092 -12.728 11.063 1.00 95.56 136 GLY A C 1
ATOM 1063 O O . GLY A 1 136 ? -12.997 -12.174 11.688 1.00 95.56 136 GLY A O 1
ATOM 1064 N N . PHE A 1 137 ? -11.540 -13.870 11.483 1.00 97.38 137 PHE A N 1
ATOM 1065 C CA . PHE A 1 137 ? -11.932 -14.538 12.724 1.00 97.38 137 PHE A CA 1
ATOM 1066 C C . PHE A 1 137 ? -11.680 -13.656 13.957 1.00 97.38 137 PHE A C 1
ATOM 1068 O O . PHE A 1 137 ? -12.568 -13.514 14.795 1.00 97.38 137 PHE A O 1
ATOM 1075 N N . LEU A 1 138 ? -10.517 -13.005 14.055 1.00 97.06 138 LEU A N 1
ATOM 1076 C CA . LEU A 1 138 ? -10.210 -12.097 15.167 1.00 97.06 138 LEU A CA 1
ATOM 1077 C C . LEU A 1 138 ? -11.126 -10.866 15.193 1.00 97.06 138 LEU A C 1
ATOM 1079 O O . LEU A 1 138 ? -11.571 -10.459 16.267 1.00 97.06 138 LEU A O 1
ATOM 1083 N N . ILE A 1 139 ? -11.465 -10.310 14.026 1.00 97.12 139 ILE A N 1
ATOM 1084 C CA . ILE A 1 139 ? -12.446 -9.221 13.912 1.00 97.12 139 ILE A CA 1
ATOM 1085 C C . ILE A 1 139 ? -13.826 -9.691 14.393 1.00 97.12 139 ILE A C 1
ATOM 1087 O O . ILE A 1 139 ? -14.488 -8.975 15.145 1.00 97.12 139 ILE A O 1
ATOM 1091 N N . ALA A 1 140 ? -14.253 -10.903 14.023 1.00 97.25 140 ALA A N 1
ATOM 1092 C CA . ALA A 1 140 ? -15.519 -11.473 14.480 1.00 97.25 140 ALA A CA 1
ATOM 1093 C C . ALA A 1 140 ? -15.539 -11.696 16.004 1.00 97.25 140 ALA A C 1
ATOM 1095 O O . ALA A 1 140 ? -16.526 -11.363 16.660 1.00 97.25 140 ALA A O 1
ATOM 1096 N N . VAL A 1 141 ? -14.441 -12.187 16.590 1.00 97.88 141 VAL A N 1
ATOM 1097 C CA . VAL A 1 141 ? -14.293 -12.327 18.050 1.00 97.88 141 VAL A CA 1
ATOM 1098 C C . VAL A 1 141 ? -14.384 -10.966 18.744 1.00 97.88 141 VAL A C 1
ATOM 1100 O O . VAL A 1 141 ? -15.105 -10.825 19.733 1.00 97.88 141 VAL A O 1
ATOM 1103 N N . ALA A 1 142 ? -13.713 -9.945 18.210 1.00 97.31 142 ALA A N 1
ATOM 1104 C CA . ALA A 1 142 ? -13.794 -8.588 18.740 1.00 97.31 142 ALA A CA 1
ATOM 1105 C C . ALA A 1 142 ? -15.210 -8.000 18.628 1.00 97.31 142 ALA A C 1
ATOM 1107 O O . ALA A 1 142 ? -15.678 -7.340 19.555 1.00 97.31 142 ALA A O 1
ATOM 1108 N N . LEU A 1 143 ? -15.926 -8.283 17.537 1.00 97.69 143 LEU A N 1
ATOM 1109 C CA . LEU A 1 143 ? -17.321 -7.882 17.371 1.00 97.69 143 LEU A CA 1
ATOM 1110 C C . LEU A 1 143 ? -18.220 -8.540 18.426 1.00 97.69 143 LEU A C 1
ATOM 1112 O O . LEU A 1 143 ? -18.999 -7.846 19.075 1.00 97.69 143 LEU A O 1
ATOM 1116 N N . VAL A 1 144 ? -18.084 -9.851 18.653 1.00 98.06 144 VAL A N 1
ATOM 1117 C CA . VAL A 1 144 ? -18.824 -10.568 19.708 1.00 98.06 144 VAL A CA 1
ATOM 1118 C C . VAL A 1 144 ? -18.517 -9.985 21.089 1.00 98.06 144 VAL A C 1
ATOM 1120 O O . VAL A 1 144 ? -19.435 -9.780 21.884 1.00 98.06 144 VAL A O 1
ATOM 1123 N N . PHE A 1 145 ? -17.255 -9.651 21.365 1.00 97.50 145 PHE A N 1
ATOM 1124 C CA . PHE A 1 145 ? -16.867 -8.975 22.601 1.00 97.50 145 PHE A CA 1
ATOM 1125 C C . PHE A 1 145 ? -17.592 -7.629 22.769 1.00 97.50 145 PHE A C 1
ATOM 1127 O O . PHE A 1 145 ? -18.225 -7.405 23.802 1.00 97.50 145 PHE A O 1
ATOM 1134 N N . VAL A 1 146 ? -17.595 -6.767 21.748 1.00 97.25 146 VAL A N 1
ATOM 1135 C CA . VAL A 1 146 ? -18.311 -5.478 21.792 1.00 97.25 146 VAL A CA 1
ATOM 1136 C C . VAL A 1 146 ? -19.819 -5.678 21.968 1.00 97.25 146 VAL A C 1
ATOM 1138 O O . VAL A 1 146 ? -20.436 -4.996 22.787 1.00 97.25 146 VAL A O 1
ATOM 1141 N N . LEU A 1 147 ? -20.422 -6.644 21.270 1.00 97.31 147 LEU A N 1
ATOM 1142 C CA . LEU A 1 147 ? -21.844 -6.965 21.419 1.00 97.31 147 LEU A CA 1
ATOM 1143 C C . LEU A 1 147 ? -22.177 -7.457 22.833 1.00 97.31 147 LEU A C 1
ATOM 1145 O O . LEU A 1 147 ? -23.202 -7.059 23.385 1.00 97.31 147 LEU A O 1
ATOM 1149 N N . SER A 1 148 ? -21.299 -8.248 23.457 1.00 96.69 148 SER A N 1
ATOM 1150 C CA . SER A 1 148 ? -21.483 -8.709 24.838 1.00 96.69 148 SER A CA 1
ATOM 1151 C C . SER A 1 148 ? -21.507 -7.545 25.839 1.00 96.69 148 SER A C 1
ATOM 1153 O O . SER A 1 148 ? -22.371 -7.508 26.718 1.00 96.69 148 SER A O 1
ATOM 1155 N N . LEU A 1 149 ? -20.647 -6.533 25.647 1.00 95.00 149 LEU A N 1
ATOM 1156 C CA . LEU A 1 149 ? -20.679 -5.292 26.428 1.00 95.00 149 LEU A CA 1
ATOM 1157 C C . LEU A 1 149 ? -21.986 -4.520 26.202 1.00 95.00 149 LEU A C 1
ATOM 1159 O O . LEU A 1 149 ? -22.544 -3.967 27.150 1.00 95.00 149 LEU A O 1
ATOM 1163 N N . GLY A 1 150 ? -22.510 -4.533 24.973 1.00 94.62 150 GLY A N 1
ATOM 1164 C CA . GLY A 1 150 ? -23.819 -3.969 24.640 1.00 94.62 150 GLY A CA 1
ATOM 1165 C C . GLY A 1 150 ? -24.962 -4.668 25.377 1.00 94.62 150 GLY A C 1
ATOM 1166 O O . GLY A 1 150 ? -25.782 -4.004 26.010 1.00 94.62 150 GLY A O 1
ATOM 1167 N N . CYS A 1 151 ? -24.986 -6.004 25.388 1.00 94.81 151 CYS A N 1
ATOM 1168 C CA . CYS A 1 151 ? -25.967 -6.784 26.148 1.00 94.81 151 CYS A CA 1
ATOM 1169 C C . CYS A 1 151 ? -25.898 -6.483 27.652 1.00 94.81 151 CYS A C 1
ATOM 1171 O O . CYS A 1 151 ? -26.936 -6.296 28.287 1.00 94.81 151 CYS A O 1
ATOM 1173 N N . MET A 1 152 ? -24.690 -6.374 28.217 1.00 92.56 152 MET A N 1
ATOM 1174 C CA . MET A 1 152 ? -24.502 -5.970 29.614 1.00 92.56 152 MET A CA 1
ATOM 1175 C C . MET A 1 152 ? -25.034 -4.555 29.871 1.00 92.56 152 MET A C 1
ATOM 1177 O O . MET A 1 152 ? -25.723 -4.331 30.865 1.00 92.56 152 MET A O 1
ATOM 1181 N N . ALA A 1 153 ? -24.761 -3.601 28.978 1.00 92.69 153 ALA A N 1
ATOM 1182 C CA . ALA A 1 153 ? -25.267 -2.237 29.097 1.00 92.69 153 ALA A CA 1
ATOM 1183 C C . ALA A 1 153 ? -26.807 -2.188 29.056 1.00 92.69 153 ALA A C 1
ATOM 1185 O O . ALA A 1 153 ? -27.421 -1.470 29.852 1.00 92.69 153 ALA A O 1
ATOM 1186 N N . VAL A 1 154 ? -27.440 -2.988 28.191 1.00 93.00 154 VAL A N 1
ATOM 1187 C CA . VAL A 1 154 ? -28.904 -3.104 28.097 1.00 93.00 154 VAL A CA 1
ATOM 1188 C C . VAL A 1 154 ? -29.499 -3.747 29.352 1.00 93.00 154 VAL A C 1
ATOM 1190 O O . VAL A 1 154 ? -30.424 -3.171 29.919 1.00 93.00 154 VAL A O 1
ATOM 1193 N N . ASP A 1 155 ? -28.958 -4.870 29.842 1.00 90.69 155 ASP A N 1
ATOM 1194 C CA . ASP A 1 155 ? -29.437 -5.533 31.071 1.00 90.69 155 ASP A CA 1
ATOM 1195 C C . ASP A 1 155 ? -29.388 -4.580 32.277 1.00 90.69 155 ASP A C 1
ATOM 1197 O O . ASP A 1 155 ? -30.370 -4.428 33.006 1.00 90.69 155 ASP A O 1
ATOM 1201 N N . LYS A 1 156 ? -28.278 -3.852 32.446 1.00 88.81 156 LYS A N 1
ATOM 1202 C CA . LYS A 1 156 ? -28.124 -2.865 33.528 1.00 88.81 156 LYS A CA 1
ATOM 1203 C C . LYS A 1 156 ? -29.091 -1.693 33.398 1.00 88.81 156 LYS A C 1
ATOM 1205 O O . LYS A 1 156 ? -29.635 -1.231 34.401 1.00 88.81 156 LYS A O 1
ATOM 1210 N N . THR A 1 157 ? -29.332 -1.225 32.176 1.00 87.94 157 THR A N 1
ATOM 1211 C CA . THR A 1 157 ? -30.300 -0.150 31.915 1.00 87.94 157 THR A CA 1
ATOM 1212 C C . THR A 1 157 ? -31.728 -0.619 32.194 1.00 87.94 157 THR A C 1
ATOM 1214 O O . THR A 1 157 ? -32.503 0.093 32.829 1.00 87.94 157 THR A O 1
ATOM 1217 N N . TYR A 1 158 ? -32.062 -1.847 31.799 1.00 88.50 158 TYR A N 1
ATOM 1218 C CA . TYR A 1 158 ? -33.379 -2.438 32.003 1.00 88.50 158 TYR A CA 1
ATOM 1219 C C . TYR A 1 158 ? -33.702 -2.674 33.486 1.00 88.50 158 TYR A C 1
ATOM 1221 O O . TYR A 1 158 ? -34.801 -2.354 33.937 1.00 88.50 158 TYR A O 1
ATOM 1229 N N . ARG A 1 159 ? -32.735 -3.159 34.277 1.00 87.12 159 ARG A N 1
ATOM 1230 C CA . ARG A 1 159 ? -32.891 -3.319 35.737 1.00 87.12 159 ARG A CA 1
ATOM 1231 C C . ARG A 1 159 ? -33.137 -1.989 36.445 1.00 87.12 159 ARG A C 1
ATOM 1233 O O . ARG A 1 159 ? -34.008 -1.914 37.309 1.00 87.12 159 ARG A O 1
ATOM 1240 N N . ARG A 1 160 ? -32.453 -0.919 36.022 1.00 84.31 160 ARG A N 1
ATOM 1241 C CA . ARG A 1 160 ? -32.691 0.433 36.552 1.00 84.31 160 ARG A CA 1
ATOM 1242 C C . ARG A 1 160 ? -34.121 0.907 36.286 1.00 84.31 160 ARG A C 1
ATOM 1244 O O . ARG A 1 160 ? -34.744 1.468 37.182 1.00 84.31 160 ARG A O 1
ATOM 1251 N N . LEU A 1 161 ? -34.657 0.655 35.089 1.00 84.31 161 LEU A N 1
ATOM 1252 C CA . LEU A 1 161 ? -36.047 0.997 34.751 1.00 84.31 161 LEU A CA 1
ATOM 1253 C C . LEU A 1 161 ? -37.074 0.221 35.595 1.00 84.31 161 LEU A C 1
ATOM 1255 O O . LEU A 1 161 ? -38.167 0.727 35.829 1.00 84.31 161 LEU A O 1
ATOM 1259 N N . ARG A 1 162 ? -36.726 -0.976 36.084 1.00 87.12 162 ARG A N 1
ATOM 1260 C CA . ARG A 1 162 ? -37.569 -1.792 36.976 1.00 87.12 162 ARG A CA 1
ATOM 1261 C C . ARG A 1 162 ? -37.468 -1.428 38.466 1.00 87.12 162 ARG A C 1
ATOM 1263 O O . ARG A 1 162 ? -38.125 -2.075 39.274 1.00 87.12 162 ARG A O 1
ATOM 1270 N N . GLY A 1 163 ? -36.701 -0.398 38.829 1.00 79.75 163 GLY A N 1
ATOM 1271 C CA . GLY A 1 163 ? -36.661 0.139 40.195 1.00 79.75 163 GLY A CA 1
ATOM 1272 C C . GLY A 1 163 ? -35.429 -0.234 41.024 1.00 79.75 163 GLY A C 1
ATOM 1273 O O . GLY A 1 163 ? -35.337 0.195 42.174 1.00 79.75 163 GLY A O 1
ATOM 1274 N N . ASP A 1 164 ? -34.449 -0.953 40.464 1.00 76.56 164 ASP A N 1
ATOM 1275 C CA . ASP A 1 164 ? -33.171 -1.196 41.147 1.00 76.56 164 ASP A CA 1
ATOM 1276 C C . ASP A 1 164 ? -32.303 0.078 41.130 1.00 76.56 164 ASP A C 1
ATOM 1278 O O . ASP A 1 164 ? -31.558 0.350 40.185 1.00 76.56 164 ASP A O 1
ATOM 1282 N N . ALA A 1 165 ? -32.392 0.882 42.193 1.00 66.94 165 ALA A N 1
ATOM 1283 C CA . ALA A 1 165 ? -31.710 2.178 42.316 1.00 66.94 165 ALA A CA 1
ATOM 1284 C C . ALA A 1 165 ? -30.197 2.093 42.625 1.00 66.94 165 ALA A C 1
ATOM 1286 O O . ALA A 1 165 ? -29.521 3.118 42.702 1.00 66.94 165 ALA A O 1
ATOM 1287 N N . THR A 1 166 ? -29.643 0.894 42.826 1.00 65.38 166 THR A N 1
ATOM 1288 C CA . THR A 1 166 ? -28.265 0.709 43.317 1.00 65.38 166 THR A CA 1
ATOM 1289 C C . THR A 1 166 ? -27.200 0.661 42.217 1.00 65.38 166 THR A C 1
ATOM 1291 O O . THR A 1 166 ? -26.015 0.775 42.530 1.00 65.38 166 THR A O 1
ATOM 1294 N N . GLN A 1 167 ? -27.573 0.523 40.936 1.00 62.62 167 GLN A N 1
ATOM 1295 C CA . GLN A 1 167 ? -26.615 0.413 39.825 1.00 62.62 167 GLN A CA 1
ATOM 1296 C C . GLN A 1 167 ? -26.746 1.553 38.814 1.00 62.62 167 GLN A C 1
ATOM 1298 O O . GLN A 1 167 ? -27.814 1.810 38.263 1.00 62.62 167 GLN A O 1
ATOM 1303 N N . GLU A 1 168 ? -25.623 2.211 38.523 1.00 68.56 168 GLU A N 1
ATOM 1304 C CA . GLU A 1 168 ? -25.542 3.242 37.490 1.00 68.56 168 GLU A CA 1
ATOM 1305 C C . GLU A 1 168 ? -25.125 2.633 36.141 1.00 68.56 168 GLU A C 1
ATOM 1307 O O . GLU A 1 168 ? -23.962 2.263 35.973 1.00 68.56 168 GLU A O 1
ATOM 1312 N N . PRO A 1 169 ? -26.027 2.534 35.147 1.00 78.19 169 PRO A N 1
ATOM 1313 C CA . PRO A 1 169 ? -25.707 1.963 33.837 1.00 78.19 169 PRO A CA 1
ATOM 1314 C C . PRO A 1 169 ? -24.816 2.870 32.973 1.00 78.19 169 PRO A C 1
ATOM 1316 O O . PRO A 1 169 ? -24.294 2.417 31.958 1.00 78.19 169 PRO A O 1
ATOM 1319 N N . THR A 1 170 ? -24.620 4.137 33.356 1.00 82.50 170 THR A N 1
ATOM 1320 C CA . THR A 1 170 ? -23.968 5.172 32.533 1.00 82.50 170 THR A CA 1
ATOM 1321 C C . THR A 1 170 ? -22.554 4.787 32.096 1.00 82.50 170 THR A C 1
ATOM 1323 O O . THR A 1 170 ? -22.210 4.958 30.928 1.00 82.50 170 THR A O 1
ATOM 1326 N N . TRP A 1 171 ? -21.761 4.190 32.990 1.00 85.69 171 TRP A N 1
ATOM 1327 C CA . TRP A 1 171 ? -20.400 3.739 32.681 1.00 85.69 171 TRP A CA 1
ATOM 1328 C C . TRP A 1 171 ? -20.351 2.542 31.726 1.00 85.69 171 TRP A C 1
ATOM 1330 O O . TRP A 1 171 ? -19.444 2.469 30.905 1.00 85.69 171 TRP A O 1
ATOM 1340 N N . PHE A 1 172 ? -21.323 1.626 31.791 1.00 88.81 172 PHE A N 1
ATOM 1341 C CA . PHE A 1 172 ? -21.395 0.482 30.873 1.00 88.81 172 PHE A CA 1
ATOM 1342 C C . PHE A 1 172 ? -21.835 0.910 29.471 1.00 88.81 172 PHE A C 1
ATOM 1344 O O . PHE A 1 172 ? -21.276 0.441 28.483 1.00 88.81 172 PHE A O 1
ATOM 1351 N N . VAL A 1 173 ? -22.795 1.837 29.382 1.00 91.00 173 VAL A N 1
ATOM 1352 C CA . VAL A 1 173 ? -23.232 2.417 28.102 1.00 91.00 173 VAL A CA 1
ATOM 1353 C C . VAL A 1 173 ? -22.082 3.178 27.436 1.00 91.00 173 VAL A C 1
ATOM 1355 O O . VAL A 1 173 ? -21.842 3.001 26.243 1.00 91.00 173 VAL A O 1
ATOM 1358 N N . PHE A 1 174 ? -21.327 3.969 28.206 1.00 92.88 174 PHE A N 1
ATOM 1359 C CA . PHE A 1 174 ? -20.144 4.669 27.702 1.00 92.88 174 PHE A CA 1
ATOM 1360 C C . PHE A 1 174 ? -19.041 3.698 27.245 1.00 92.88 174 PHE A C 1
ATOM 1362 O O . PHE A 1 174 ? -18.463 3.887 26.172 1.00 92.88 174 PHE A O 1
ATOM 1369 N N . LEU A 1 175 ? -18.779 2.630 28.010 1.00 93.62 175 LEU A N 1
ATOM 1370 C CA . LEU A 1 175 ? -17.807 1.599 27.631 1.00 93.62 175 LEU A CA 1
ATOM 1371 C C . LEU A 1 175 ? -18.179 0.939 26.299 1.00 93.62 175 LEU A C 1
ATOM 1373 O O . LEU A 1 175 ? -17.338 0.813 25.414 1.00 93.62 175 LEU A O 1
ATOM 1377 N N . PHE A 1 176 ? -19.444 0.548 26.140 1.00 95.88 176 PHE A N 1
ATOM 1378 C CA . PHE A 1 176 ? -19.939 -0.036 24.897 1.00 95.88 176 PHE A CA 1
ATOM 1379 C C . PHE A 1 176 ? -19.793 0.935 23.719 1.00 95.88 176 PHE A C 1
ATOM 1381 O O . PHE A 1 176 ? -19.227 0.564 22.694 1.00 95.88 176 PHE A O 1
ATOM 1388 N N . ALA A 1 177 ? -20.247 2.183 23.874 1.00 95.75 177 ALA A N 1
ATOM 1389 C CA . ALA A 1 177 ? -20.181 3.185 22.812 1.00 95.75 177 ALA A CA 1
ATOM 1390 C C . ALA A 1 177 ? -18.733 3.489 22.387 1.00 95.75 177 ALA A C 1
ATOM 1392 O O . ALA A 1 177 ? -18.441 3.554 21.194 1.00 95.75 177 ALA A O 1
ATOM 1393 N N . SER A 1 178 ? -17.816 3.620 23.350 1.00 96.19 178 SER A N 1
ATOM 1394 C CA . SER A 1 178 ? -16.393 3.843 23.065 1.00 96.19 178 SER A CA 1
ATOM 1395 C C . SER A 1 178 ? -15.727 2.632 22.408 1.00 96.19 178 SER A C 1
ATOM 1397 O O . SER A 1 178 ? -14.985 2.809 21.446 1.00 96.19 178 SER A O 1
ATOM 1399 N N . CYS A 1 179 ? -16.038 1.403 22.837 1.00 97.31 179 CYS A N 1
ATOM 1400 C CA . CYS A 1 179 ? -15.539 0.189 22.181 1.00 97.31 179 CYS A CA 1
ATOM 1401 C C . CYS A 1 179 ? -16.107 0.009 20.763 1.00 97.31 179 CYS A C 1
ATOM 1403 O O . CYS A 1 179 ? -15.381 -0.409 19.864 1.00 97.31 179 CYS A O 1
ATOM 1405 N N . ALA A 1 180 ? -17.382 0.338 20.538 1.00 97.38 180 ALA A N 1
ATOM 1406 C CA . ALA A 1 180 ? -17.997 0.288 19.214 1.00 97.38 180 ALA A CA 1
ATOM 1407 C C . ALA A 1 180 ? -17.357 1.307 18.259 1.00 97.38 180 ALA A C 1
ATOM 1409 O O . ALA A 1 180 ? -17.020 0.965 17.126 1.00 97.38 180 ALA A O 1
ATOM 1410 N N . LEU A 1 181 ? -17.118 2.535 18.735 1.00 97.00 181 LEU A N 1
ATOM 1411 C CA . LEU A 1 181 ? -16.403 3.556 17.971 1.00 97.00 181 LEU A CA 1
ATOM 1412 C C . LEU A 1 181 ? -14.957 3.131 17.676 1.00 97.00 181 LEU A C 1
ATOM 1414 O O . LEU A 1 181 ? -14.501 3.269 16.544 1.00 97.00 181 LEU A O 1
ATOM 1418 N N . ALA A 1 182 ? -14.258 2.579 18.672 1.00 97.62 182 ALA A N 1
ATOM 1419 C CA . ALA A 1 182 ? -12.908 2.045 18.522 1.00 97.62 182 ALA A CA 1
ATOM 1420 C C . ALA A 1 182 ? -12.844 0.938 17.459 1.00 97.62 182 ALA A C 1
ATOM 1422 O O . ALA A 1 182 ? -11.950 0.959 16.619 1.00 97.62 182 ALA A O 1
ATOM 1423 N N . LEU A 1 183 ? -13.810 0.014 17.449 1.00 98.31 183 LEU A N 1
ATOM 1424 C CA . LEU A 1 183 ? -13.890 -1.053 16.452 1.00 98.31 183 LEU A CA 1
ATOM 1425 C C . LEU A 1 183 ? -14.042 -0.482 15.037 1.00 98.31 183 LEU A C 1
ATOM 1427 O O . LEU A 1 183 ? -13.253 -0.820 14.159 1.00 98.31 183 LEU A O 1
ATOM 1431 N N . VAL A 1 184 ? -15.008 0.415 14.815 1.00 98.00 184 VAL A N 1
ATOM 1432 C CA . VAL A 1 184 ? -15.238 1.012 13.486 1.00 98.00 184 VAL A CA 1
ATOM 1433 C C . VAL A 1 184 ? -14.021 1.814 13.023 1.00 98.00 184 VAL A C 1
ATOM 1435 O O . VAL A 1 184 ? -13.578 1.660 11.884 1.00 98.00 184 VAL A O 1
ATOM 1438 N N . ALA A 1 185 ? -13.445 2.631 13.909 1.00 97.69 185 ALA A N 1
ATOM 1439 C CA . ALA A 1 185 ? -12.260 3.422 13.600 1.00 97.69 185 ALA A CA 1
ATOM 1440 C C . ALA A 1 185 ? -11.056 2.532 13.250 1.00 97.69 185 ALA A C 1
ATOM 1442 O O . ALA A 1 185 ? -10.370 2.801 12.265 1.00 97.69 185 ALA A O 1
ATOM 1443 N N . ALA A 1 186 ? -10.817 1.459 14.009 1.00 97.94 186 ALA A N 1
ATOM 1444 C CA . ALA A 1 186 ? -9.715 0.533 13.758 1.00 97.94 186 ALA A CA 1
ATOM 1445 C C . ALA A 1 186 ? -9.846 -0.173 12.403 1.00 97.94 186 ALA A C 1
ATOM 1447 O O . ALA A 1 186 ? -8.853 -0.299 11.693 1.00 97.94 186 ALA A O 1
ATOM 1448 N N . LEU A 1 187 ? -11.058 -0.590 12.013 1.00 97.50 187 LEU A N 1
ATOM 1449 C CA . LEU A 1 187 ? -11.295 -1.203 10.702 1.00 97.50 187 LEU A CA 1
ATOM 1450 C C . LEU A 1 187 ? -11.045 -0.209 9.561 1.00 97.50 187 LEU A C 1
ATOM 1452 O O . LEU A 1 187 ? -10.373 -0.546 8.591 1.00 97.50 187 LEU A O 1
ATOM 1456 N N . PHE A 1 188 ? -11.547 1.022 9.688 1.00 97.75 188 PHE A N 1
ATOM 1457 C CA . PHE A 1 188 ? -11.398 2.045 8.653 1.00 97.75 188 PHE A CA 1
ATOM 1458 C C . PHE A 1 188 ? -9.938 2.482 8.470 1.00 97.75 188 PHE A C 1
ATOM 1460 O O . PHE A 1 188 ? -9.393 2.398 7.369 1.00 97.75 188 PHE A O 1
ATOM 1467 N N . PHE A 1 189 ? -9.280 2.914 9.552 1.00 97.75 189 PHE A N 1
ATOM 1468 C CA . PHE A 1 189 ? -7.878 3.338 9.497 1.00 97.75 189 PHE A CA 1
ATOM 1469 C C . PHE A 1 189 ? -6.942 2.166 9.201 1.00 97.75 189 PHE A C 1
ATOM 1471 O O . PHE A 1 189 ? -5.956 2.337 8.486 1.00 97.75 189 PHE A O 1
ATOM 1478 N N . GLY A 1 190 ? -7.286 0.974 9.692 1.00 97.38 190 GLY A N 1
ATOM 1479 C CA . GLY A 1 190 ? -6.564 -0.257 9.418 1.00 97.38 190 GLY A CA 1
ATOM 1480 C C . GLY A 1 190 ? -6.526 -0.601 7.941 1.00 97.38 190 GLY A C 1
ATOM 1481 O O . GLY A 1 190 ? -5.439 -0.798 7.395 1.00 97.38 190 GLY A O 1
ATOM 1482 N N . GLN A 1 191 ? -7.697 -0.607 7.302 1.00 96.56 191 GLN A N 1
ATOM 1483 C CA . GLN A 1 191 ? -7.840 -0.914 5.883 1.00 96.56 191 GLN A CA 1
ATOM 1484 C C . GLN A 1 191 ? -7.139 0.127 5.010 1.00 96.56 191 GLN A C 1
ATOM 1486 O O . GLN A 1 191 ? -6.452 -0.234 4.059 1.00 96.56 191 GLN A O 1
ATOM 1491 N N . ASN A 1 192 ? -7.279 1.411 5.348 1.00 97.25 192 ASN A N 1
ATOM 1492 C CA . ASN A 1 192 ? -6.625 2.488 4.610 1.00 97.25 192 ASN A CA 1
ATOM 1493 C C . ASN A 1 192 ? -5.094 2.356 4.668 1.00 97.25 192 ASN A C 1
ATOM 1495 O O . ASN A 1 192 ? -4.418 2.391 3.642 1.00 97.25 192 ASN A O 1
ATOM 1499 N N . ASN A 1 193 ? -4.544 2.119 5.862 1.00 97.62 193 ASN A N 1
ATOM 1500 C CA . ASN A 1 193 ? -3.108 1.916 6.027 1.00 97.62 193 ASN A CA 1
ATOM 1501 C C . ASN A 1 193 ? -2.604 0.673 5.279 1.00 97.62 193 ASN A C 1
ATOM 1503 O O . ASN A 1 193 ? -1.528 0.701 4.681 1.00 97.62 193 ASN A O 1
ATOM 1507 N N . PHE A 1 194 ? -3.391 -0.408 5.296 1.00 96.75 194 PHE A N 1
ATOM 1508 C CA . PHE A 1 194 ? -3.074 -1.616 4.548 1.00 96.75 194 PHE A CA 1
ATOM 1509 C C . PHE A 1 194 ? -3.007 -1.330 3.050 1.00 96.75 194 PHE A C 1
ATOM 1511 O O . PHE A 1 194 ? -1.970 -1.547 2.443 1.00 96.75 194 PHE A O 1
ATOM 1518 N N . GLN A 1 195 ? -4.067 -0.778 2.463 1.00 95.25 195 GLN A N 1
ATOM 1519 C CA . GLN A 1 195 ? -4.153 -0.575 1.016 1.00 95.25 195 GLN A CA 1
ATOM 1520 C C . GLN A 1 195 ? -3.117 0.418 0.484 1.00 95.25 195 GLN A C 1
ATOM 1522 O O . GLN A 1 195 ? -2.537 0.189 -0.573 1.00 95.25 195 GLN A O 1
ATOM 1527 N N . VAL A 1 196 ? -2.885 1.520 1.203 1.00 94.88 196 VAL A N 1
ATOM 1528 C CA . VAL A 1 196 ? -2.022 2.606 0.716 1.00 94.88 196 VAL A CA 1
ATOM 1529 C C . VAL A 1 196 ? -0.543 2.322 0.968 1.00 94.88 196 VAL A C 1
ATOM 1531 O O . VAL A 1 196 ? 0.283 2.616 0.108 1.00 94.88 196 VAL A O 1
ATOM 1534 N N . ASN A 1 197 ? -0.196 1.756 2.128 1.00 95.75 197 ASN A N 1
ATOM 1535 C CA . ASN A 1 197 ? 1.202 1.631 2.548 1.00 95.75 197 ASN A CA 1
ATOM 1536 C C . ASN A 1 197 ? 1.677 0.174 2.569 1.00 95.75 197 ASN A C 1
ATOM 1538 O O . ASN A 1 197 ? 2.681 -0.164 1.949 1.00 95.75 197 ASN A O 1
ATOM 1542 N N . LEU A 1 198 ? 0.981 -0.707 3.290 1.00 96.06 198 LEU A N 1
ATOM 1543 C CA . LEU A 1 198 ? 1.540 -2.020 3.636 1.00 96.06 198 LEU A CA 1
ATOM 1544 C C . LEU A 1 198 ? 1.308 -3.098 2.568 1.00 96.06 198 LEU A C 1
ATOM 1546 O O . LEU A 1 198 ? 2.156 -3.969 2.400 1.00 96.06 198 LEU A O 1
ATOM 1550 N N . GLN A 1 199 ? 0.223 -3.031 1.801 1.00 94.88 199 GLN A N 1
ATOM 1551 C CA . GLN A 1 199 ? -0.059 -3.960 0.709 1.00 94.88 199 GLN A CA 1
ATOM 1552 C C . GLN A 1 199 ? 0.994 -3.850 -0.411 1.00 94.88 199 GLN A C 1
ATOM 1554 O O . GLN A 1 199 ? 1.610 -4.877 -0.703 1.00 94.88 199 GLN A O 1
ATOM 1559 N N . PRO A 1 200 ? 1.317 -2.653 -0.960 1.00 94.00 200 PRO A N 1
ATOM 1560 C CA . PRO A 1 200 ? 2.404 -2.513 -1.934 1.00 94.00 200 PRO A CA 1
ATOM 1561 C C . PRO A 1 200 ? 3.752 -3.010 -1.401 1.00 94.00 200 PRO A C 1
ATOM 1563 O O . PRO A 1 200 ? 4.527 -3.626 -2.134 1.00 94.00 200 PRO A O 1
ATOM 1566 N N . TYR A 1 201 ? 4.025 -2.787 -0.110 1.00 95.62 201 TYR A N 1
ATOM 1567 C CA . TYR A 1 201 ? 5.221 -3.312 0.539 1.00 95.62 201 TYR A CA 1
ATOM 1568 C C . TYR A 1 201 ? 5.250 -4.846 0.526 1.00 95.62 201 TYR A C 1
ATOM 1570 O O . TYR A 1 201 ? 6.230 -5.422 0.058 1.00 95.62 201 TYR A O 1
ATOM 1578 N N . TYR A 1 202 ? 4.194 -5.514 1.004 1.00 95.75 202 TYR A N 1
ATOM 1579 C CA . TYR A 1 202 ? 4.150 -6.977 1.082 1.00 95.75 202 TYR A CA 1
ATOM 1580 C C . TYR A 1 202 ? 4.167 -7.640 -0.297 1.00 95.75 202 TYR A C 1
ATOM 1582 O O . TYR A 1 202 ? 4.885 -8.622 -0.485 1.00 95.75 202 TYR A O 1
ATOM 1590 N N . ASP A 1 203 ? 3.453 -7.072 -1.269 1.00 94.12 203 ASP A N 1
ATOM 1591 C CA . ASP A 1 203 ? 3.419 -7.565 -2.647 1.00 94.12 203 ASP A CA 1
ATOM 1592 C C . ASP A 1 203 ? 4.824 -7.623 -3.263 1.00 94.12 203 ASP A C 1
ATOM 1594 O O . ASP A 1 203 ? 5.194 -8.618 -3.885 1.00 94.12 203 ASP A O 1
ATOM 1598 N N . ILE A 1 204 ? 5.652 -6.601 -3.031 1.00 94.56 204 ILE A N 1
ATOM 1599 C CA . ILE A 1 204 ? 7.023 -6.552 -3.556 1.00 94.56 204 ILE A CA 1
ATOM 1600 C C . ILE A 1 204 ? 8.006 -7.293 -2.633 1.00 94.56 204 ILE A C 1
ATOM 1602 O O . ILE A 1 204 ? 9.009 -7.843 -3.091 1.00 94.56 204 ILE A O 1
ATOM 1606 N N . ALA A 1 205 ? 7.767 -7.322 -1.320 1.00 93.25 205 ALA A N 1
ATOM 1607 C CA . ALA A 1 205 ? 8.613 -8.028 -0.357 1.00 93.25 205 ALA A CA 1
ATOM 1608 C C . ALA A 1 205 ? 8.569 -9.554 -0.529 1.00 93.25 205 ALA A C 1
ATOM 1610 O O . ALA A 1 205 ? 9.588 -10.202 -0.304 1.00 93.25 205 ALA A O 1
ATOM 1611 N N . ASN A 1 206 ? 7.439 -10.113 -0.974 1.00 93.88 206 ASN A N 1
ATOM 1612 C CA . ASN A 1 206 ? 7.303 -11.545 -1.265 1.00 93.88 206 ASN A CA 1
ATOM 1613 C C . ASN A 1 206 ? 7.978 -11.987 -2.574 1.00 93.88 206 ASN A C 1
ATOM 1615 O O . ASN A 1 206 ? 8.004 -13.179 -2.874 1.00 93.88 206 ASN A O 1
ATOM 1619 N N . LEU A 1 207 ? 8.515 -11.046 -3.350 1.00 95.31 207 LEU A N 1
ATOM 1620 C CA . LEU A 1 207 ? 9.243 -11.308 -4.585 1.00 95.31 207 LEU A CA 1
ATOM 1621 C C . LEU A 1 207 ? 10.763 -11.235 -4.374 1.00 95.31 207 LEU A C 1
ATOM 1623 O O . LEU A 1 207 ? 11.269 -10.554 -3.474 1.00 95.31 207 LEU A O 1
ATOM 1627 N N . ASN A 1 208 ? 11.510 -11.903 -5.254 1.00 96.12 208 ASN A N 1
ATOM 1628 C CA . ASN A 1 208 ? 12.964 -11.972 -5.168 1.00 96.12 208 ASN A CA 1
ATOM 1629 C C . ASN A 1 208 ? 13.634 -10.649 -5.570 1.00 96.12 208 ASN A C 1
ATOM 1631 O O . ASN A 1 208 ? 13.103 -9.851 -6.349 1.00 96.12 208 ASN A O 1
ATOM 1635 N N . SER A 1 209 ? 14.818 -10.399 -5.002 1.00 95.75 209 SER A N 1
ATOM 1636 C CA . SER A 1 209 ? 15.642 -9.227 -5.326 1.00 95.75 209 SER A CA 1
ATOM 1637 C C . SER A 1 209 ? 16.911 -9.679 -6.023 1.00 95.75 209 SER A C 1
ATOM 1639 O O . SER A 1 209 ? 17.666 -10.468 -5.461 1.00 95.75 209 SER A O 1
ATOM 1641 N N . TYR A 1 210 ? 17.156 -9.152 -7.217 1.00 96.38 210 TYR A N 1
ATOM 1642 C CA . TYR A 1 210 ? 18.320 -9.506 -8.021 1.00 96.38 210 TYR A CA 1
ATOM 1643 C C . TYR A 1 210 ? 19.266 -8.320 -8.142 1.00 96.38 210 TYR A C 1
ATOM 1645 O O . TYR A 1 210 ? 18.834 -7.181 -8.320 1.00 96.38 210 TYR A O 1
ATOM 1653 N N . LEU A 1 211 ? 20.564 -8.594 -8.039 1.00 96.25 211 LEU A N 1
ATOM 1654 C CA . LEU A 1 211 ? 21.627 -7.598 -8.106 1.00 96.25 211 LEU A CA 1
ATOM 1655 C C . LEU A 1 211 ? 22.560 -7.911 -9.273 1.00 96.25 211 LEU A C 1
ATOM 1657 O O . LEU A 1 211 ? 22.781 -9.077 -9.591 1.00 96.25 211 LEU A O 1
ATOM 1661 N N . ASN A 1 212 ? 23.145 -6.864 -9.855 1.00 94.06 212 ASN A N 1
ATOM 1662 C CA . ASN A 1 212 ? 24.096 -6.941 -10.964 1.00 94.06 212 ASN A CA 1
ATOM 1663 C C . ASN A 1 212 ? 23.568 -7.732 -12.175 1.00 94.06 212 ASN A C 1
ATOM 1665 O O . ASN A 1 212 ? 24.313 -8.486 -12.796 1.00 94.06 212 ASN A O 1
ATOM 1669 N N . VAL A 1 213 ? 22.287 -7.562 -12.512 1.00 95.00 213 VAL A N 1
ATOM 1670 C CA . VAL A 1 213 ? 21.682 -8.213 -13.684 1.00 95.00 213 VAL A CA 1
ATOM 1671 C C . VAL A 1 213 ? 22.154 -7.523 -14.962 1.00 95.00 213 VAL A C 1
ATOM 1673 O O . VAL A 1 213 ? 21.985 -6.313 -15.098 1.00 95.00 213 VAL A O 1
ATOM 1676 N N . ASP A 1 214 ? 22.721 -8.276 -15.903 1.00 92.62 214 ASP A N 1
ATOM 1677 C CA . ASP A 1 214 ? 23.062 -7.752 -17.229 1.00 92.62 214 ASP A CA 1
ATOM 1678 C C . ASP A 1 214 ? 21.821 -7.763 -18.138 1.00 92.62 214 ASP A C 1
ATOM 1680 O O . ASP A 1 214 ? 21.350 -8.845 -18.489 1.00 92.62 214 ASP A O 1
ATOM 1684 N N . PRO A 1 215 ? 21.289 -6.600 -18.560 1.00 92.19 215 PRO A N 1
ATOM 1685 C CA . PRO A 1 215 ? 20.091 -6.541 -19.398 1.00 92.19 215 PRO A CA 1
ATOM 1686 C C . PRO A 1 215 ? 20.285 -7.118 -20.814 1.00 92.19 215 PRO A C 1
ATOM 1688 O O . PRO A 1 215 ? 19.294 -7.318 -21.512 1.00 92.19 215 PRO A O 1
ATOM 1691 N N . VAL A 1 216 ? 21.529 -7.359 -21.255 1.00 88.88 216 VAL A N 1
ATOM 1692 C CA . VAL A 1 216 ? 21.854 -7.886 -22.595 1.00 88.88 216 VAL A CA 1
ATOM 1693 C C . VAL A 1 216 ? 21.867 -9.413 -22.614 1.00 88.88 216 VAL A C 1
ATOM 1695 O O . VAL A 1 216 ? 21.284 -10.024 -23.512 1.00 88.88 216 VAL A O 1
ATOM 1698 N N . GLY A 1 217 ? 22.542 -10.033 -21.644 1.00 86.62 217 GLY A N 1
ATOM 1699 C CA . GLY A 1 217 ? 22.623 -11.487 -21.521 1.00 86.62 217 GLY A CA 1
ATOM 1700 C C . GLY A 1 217 ? 21.398 -12.126 -20.865 1.00 86.62 217 GLY A C 1
ATOM 1701 O O . GLY A 1 217 ? 21.025 -13.241 -21.236 1.00 86.62 217 GLY A O 1
ATOM 1702 N N . ALA A 1 218 ? 20.762 -11.435 -19.915 1.00 90.62 218 ALA A N 1
ATOM 1703 C CA . ALA A 1 218 ? 19.649 -11.981 -19.147 1.00 90.62 218 ALA A CA 1
ATOM 1704 C C . ALA A 1 218 ? 18.348 -12.060 -19.957 1.00 90.62 218 ALA A C 1
ATOM 1706 O O . ALA A 1 218 ? 18.031 -11.195 -20.777 1.00 90.62 218 ALA A O 1
ATOM 1707 N N . ARG A 1 219 ? 17.551 -13.096 -19.679 1.00 93.12 219 ARG A N 1
ATOM 1708 C CA . ARG A 1 219 ? 16.222 -13.294 -20.271 1.00 93.12 219 ARG A CA 1
ATOM 1709 C C . ARG A 1 219 ? 15.142 -13.043 -19.243 1.00 93.12 219 ARG A C 1
ATOM 1711 O O . ARG A 1 219 ? 15.247 -13.504 -18.114 1.00 93.12 219 ARG A O 1
ATOM 1718 N N . GLY A 1 220 ? 14.049 -12.404 -19.647 1.00 92.81 220 GLY A N 1
ATOM 1719 C CA . GLY A 1 220 ? 12.949 -12.092 -18.727 1.00 92.81 220 GLY A CA 1
ATOM 1720 C C . GLY A 1 220 ? 12.325 -13.335 -18.086 1.00 92.81 220 GLY A C 1
ATOM 1721 O O . GLY A 1 220 ? 11.880 -13.287 -16.945 1.00 92.81 220 GLY A O 1
ATOM 1722 N N . ALA A 1 221 ? 12.372 -14.483 -18.770 1.00 94.69 221 ALA A N 1
ATOM 1723 C CA . ALA A 1 221 ? 11.889 -15.756 -18.236 1.00 94.69 221 ALA A CA 1
ATOM 1724 C C . ALA A 1 221 ? 12.573 -16.168 -16.914 1.00 94.69 221 ALA A C 1
ATOM 1726 O O . ALA A 1 221 ? 11.925 -16.766 -16.060 1.00 94.69 221 ALA A O 1
ATOM 1727 N N . GLU A 1 222 ? 13.851 -15.822 -16.726 1.00 95.19 222 GLU A N 1
ATOM 1728 C CA . GLU A 1 222 ? 14.630 -16.150 -15.521 1.00 95.19 222 GLU A CA 1
ATOM 1729 C C . GLU A 1 222 ? 14.278 -15.255 -14.322 1.00 95.19 222 GLU A C 1
ATOM 1731 O O . GLU A 1 222 ? 14.569 -15.612 -13.186 1.00 95.19 222 GLU A O 1
ATOM 1736 N N . TYR A 1 223 ? 13.629 -14.112 -14.569 1.00 96.12 223 TYR A N 1
ATOM 1737 C CA . TYR A 1 223 ? 13.342 -13.072 -13.574 1.00 96.12 223 TYR A CA 1
ATOM 1738 C C . TYR A 1 223 ? 11.831 -12.836 -13.404 1.00 96.12 223 TYR A C 1
ATOM 1740 O O . TYR A 1 223 ? 11.385 -11.765 -12.981 1.00 96.12 223 TYR A O 1
ATOM 1748 N N . MET A 1 224 ? 11.010 -13.839 -13.728 1.00 93.50 224 MET A N 1
ATOM 1749 C CA . MET A 1 224 ? 9.547 -13.762 -13.640 1.00 93.50 224 MET A CA 1
ATOM 1750 C C . MET A 1 224 ? 9.020 -13.580 -12.212 1.00 93.50 224 MET A C 1
ATOM 1752 O O . MET A 1 224 ? 7.881 -13.141 -12.047 1.00 93.50 224 MET A O 1
ATOM 1756 N N . ASP A 1 225 ? 9.833 -13.835 -11.194 1.00 95.25 225 ASP A N 1
ATOM 1757 C CA . ASP A 1 225 ? 9.578 -13.667 -9.758 1.00 95.25 225 ASP A CA 1
ATOM 1758 C C . ASP A 1 225 ? 10.349 -12.480 -9.143 1.00 95.25 225 ASP A C 1
ATOM 1760 O O . ASP A 1 225 ? 10.310 -12.268 -7.931 1.00 95.25 225 ASP A O 1
ATOM 1764 N N . ALA A 1 226 ? 11.046 -11.686 -9.959 1.00 95.81 226 ALA A N 1
ATOM 1765 C CA . ALA A 1 226 ? 11.786 -10.524 -9.490 1.00 95.81 226 ALA A CA 1
ATOM 1766 C C . ALA A 1 226 ? 10.831 -9.388 -9.112 1.00 95.81 226 ALA A C 1
ATOM 1768 O O . ALA A 1 226 ? 10.041 -8.948 -9.945 1.00 95.81 226 ALA A O 1
ATOM 1769 N N . GLY A 1 227 ? 10.918 -8.882 -7.884 1.00 95.94 227 GLY A N 1
ATOM 1770 C CA . GLY A 1 227 ? 10.213 -7.672 -7.439 1.00 95.94 227 GLY A CA 1
ATOM 1771 C C . GLY A 1 227 ? 11.083 -6.425 -7.541 1.00 95.94 227 GLY A C 1
ATOM 1772 O O . GLY A 1 227 ? 10.599 -5.331 -7.832 1.00 95.94 227 GLY A O 1
ATOM 1773 N N . ARG A 1 228 ? 12.389 -6.605 -7.333 1.00 96.38 228 ARG A N 1
ATOM 1774 C CA . ARG A 1 228 ? 13.409 -5.558 -7.404 1.00 96.38 228 ARG A CA 1
ATOM 1775 C C . ARG A 1 228 ? 14.579 -6.074 -8.224 1.00 96.38 228 ARG A C 1
ATOM 1777 O O . ARG A 1 228 ? 15.085 -7.165 -7.960 1.00 96.38 228 ARG A O 1
ATOM 1784 N N . ILE A 1 229 ? 15.030 -5.279 -9.183 1.00 96.75 229 ILE A N 1
ATOM 1785 C CA . ILE A 1 229 ? 16.208 -5.591 -9.991 1.00 96.75 229 ILE A CA 1
ATOM 1786 C C . ILE A 1 229 ? 17.161 -4.410 -9.907 1.00 96.75 229 ILE A C 1
ATOM 1788 O O . ILE A 1 229 ? 16.771 -3.273 -10.151 1.00 96.75 229 ILE A O 1
ATOM 1792 N N . VAL A 1 230 ? 18.415 -4.674 -9.565 1.00 96.81 230 VAL A N 1
ATOM 1793 C CA . VAL A 1 230 ? 19.512 -3.723 -9.729 1.00 96.81 230 VAL A CA 1
ATOM 1794 C C . VAL A 1 230 ? 20.372 -4.244 -10.867 1.00 96.81 230 VAL A C 1
ATOM 1796 O O . VAL A 1 230 ? 20.958 -5.322 -10.770 1.00 96.81 230 VAL A O 1
ATOM 1799 N N . PHE A 1 231 ? 20.412 -3.495 -11.959 1.00 95.94 231 PHE A N 1
ATOM 1800 C CA . PHE A 1 231 ? 21.178 -3.859 -13.138 1.00 95.94 231 PHE A CA 1
ATOM 1801 C C . PHE A 1 231 ? 22.680 -3.655 -12.916 1.00 95.94 231 PHE A C 1
ATOM 1803 O O . PHE A 1 231 ? 23.107 -2.922 -12.015 1.00 95.94 231 PHE A O 1
ATOM 1810 N N . SER A 1 232 ? 23.483 -4.329 -13.737 1.00 94.12 232 SER A N 1
ATOM 1811 C CA . SER A 1 232 ? 24.934 -4.183 -13.765 1.00 94.12 232 SER A CA 1
ATOM 1812 C C . SER A 1 232 ? 25.349 -2.736 -14.051 1.00 94.12 232 SER A C 1
ATOM 1814 O O . SER A 1 232 ? 24.587 -1.912 -14.563 1.00 94.12 232 SER A O 1
ATOM 1816 N N . GLU A 1 233 ? 26.590 -2.403 -13.711 1.00 90.19 233 GLU A N 1
ATOM 1817 C CA . GLU A 1 233 ? 27.142 -1.088 -14.020 1.00 90.19 233 GLU A CA 1
ATOM 1818 C C . GLU A 1 233 ? 27.133 -0.815 -15.534 1.00 90.19 233 GLU A C 1
ATOM 1820 O O . GLU A 1 233 ? 27.309 -1.723 -16.345 1.00 90.19 233 GLU A O 1
ATOM 1825 N N . GLY A 1 234 ? 26.850 0.433 -15.916 1.00 87.69 234 GLY A N 1
ATOM 1826 C CA . GLY A 1 234 ? 26.668 0.826 -17.316 1.00 87.69 234 GLY A CA 1
ATOM 1827 C C . GLY A 1 234 ? 25.269 0.564 -17.887 1.00 87.69 234 GLY A C 1
ATOM 1828 O O . GLY A 1 234 ? 25.003 0.979 -19.015 1.00 87.69 234 GLY A O 1
ATOM 1829 N N . ALA A 1 235 ? 24.355 -0.071 -17.142 1.00 91.44 235 ALA A N 1
ATOM 1830 C CA . ALA A 1 235 ? 22.957 -0.182 -17.551 1.00 91.44 235 ALA A CA 1
ATOM 1831 C C . ALA A 1 235 ? 22.305 1.202 -17.695 1.00 91.44 235 ALA A C 1
ATOM 1833 O O . ALA A 1 235 ? 22.439 2.066 -16.829 1.00 91.44 235 ALA A O 1
ATOM 1834 N N . LYS A 1 236 ? 21.598 1.407 -18.805 1.00 92.06 236 LYS A N 1
ATOM 1835 C CA . LYS A 1 236 ? 20.917 2.656 -19.149 1.00 92.06 236 LYS A CA 1
ATOM 1836 C C . LYS A 1 236 ? 19.662 2.382 -19.967 1.00 92.06 236 LYS A C 1
ATOM 1838 O O . LYS A 1 236 ? 19.480 1.298 -20.518 1.00 92.06 236 LYS A O 1
ATOM 1843 N N . LEU A 1 237 ? 18.811 3.392 -20.081 1.00 93.38 237 LEU A N 1
ATOM 1844 C CA . LEU A 1 237 ? 17.642 3.337 -20.952 1.00 93.38 237 LEU A CA 1
ATOM 1845 C C . LEU A 1 237 ? 18.038 3.666 -22.392 1.00 93.38 237 LEU A C 1
ATOM 1847 O O . LEU A 1 237 ? 18.725 4.660 -22.637 1.00 93.38 237 LEU A O 1
ATOM 1851 N N . ASP A 1 238 ? 17.575 2.865 -23.349 1.00 92.06 238 ASP A N 1
ATOM 1852 C CA . ASP A 1 238 ? 17.651 3.210 -24.767 1.00 92.06 238 ASP A CA 1
ATOM 1853 C C . ASP A 1 238 ? 16.418 4.029 -25.166 1.00 92.06 238 ASP A C 1
ATOM 1855 O O . ASP A 1 238 ? 15.425 3.528 -25.695 1.00 92.06 238 ASP A O 1
ATOM 1859 N N . VAL A 1 239 ? 16.493 5.332 -24.883 1.00 92.31 239 VAL A N 1
ATOM 1860 C CA . VAL A 1 239 ? 15.416 6.293 -25.164 1.00 92.31 239 VAL A CA 1
ATOM 1861 C C . VAL A 1 239 ? 15.084 6.355 -26.659 1.00 92.31 239 VAL A C 1
ATOM 1863 O O . VAL A 1 239 ? 13.934 6.607 -27.012 1.00 92.31 239 VAL A O 1
ATOM 1866 N N . SER A 1 240 ? 16.042 6.054 -27.544 1.00 90.81 240 SER A N 1
ATOM 1867 C CA . SER A 1 240 ? 15.829 6.087 -28.998 1.00 90.81 240 SER A CA 1
ATOM 1868 C C . SER A 1 240 ? 14.817 5.044 -29.485 1.00 90.81 240 SER A C 1
ATOM 1870 O O . SER A 1 240 ? 14.163 5.254 -30.505 1.00 90.81 240 SER A O 1
ATOM 1872 N N . ARG A 1 241 ? 14.652 3.954 -28.722 1.00 91.94 241 ARG A N 1
ATOM 1873 C CA . ARG A 1 241 ? 13.701 2.861 -28.976 1.00 91.94 241 ARG A CA 1
ATOM 1874 C C . ARG A 1 241 ? 12.500 2.888 -28.028 1.00 91.94 241 ARG A C 1
ATOM 1876 O O . ARG A 1 241 ? 11.817 1.880 -27.854 1.00 91.94 241 ARG A O 1
ATOM 1883 N N . SER A 1 242 ? 12.254 4.027 -27.385 1.00 94.50 242 SER A N 1
ATOM 1884 C CA . SER A 1 242 ? 11.068 4.211 -26.552 1.00 94.50 242 SER A CA 1
ATOM 1885 C C . SER A 1 242 ? 9.800 4.348 -27.391 1.00 94.50 242 SER A C 1
ATOM 1887 O O . SER A 1 242 ? 9.834 4.834 -28.522 1.00 94.50 242 SER A O 1
ATOM 1889 N N . MET A 1 243 ? 8.672 3.922 -26.830 1.00 95.69 243 MET A N 1
ATOM 1890 C CA . MET A 1 243 ? 7.361 3.989 -27.474 1.00 95.69 243 MET A CA 1
ATOM 1891 C C . MET A 1 243 ? 6.272 4.262 -26.439 1.00 95.69 243 MET A C 1
ATOM 1893 O O . MET A 1 243 ? 6.436 3.952 -25.257 1.00 95.69 243 MET A O 1
ATOM 1897 N N . GLY A 1 244 ? 5.151 4.834 -26.875 1.00 96.00 244 GLY A N 1
ATOM 1898 C CA . GLY A 1 244 ? 4.007 5.108 -26.017 1.00 96.00 244 GLY A CA 1
ATOM 1899 C C . GLY A 1 244 ? 2.687 4.655 -26.631 1.00 96.00 244 GLY A C 1
ATOM 1900 O O . GLY A 1 244 ? 2.401 4.954 -27.788 1.00 96.00 244 GLY A O 1
ATOM 1901 N N . PHE A 1 245 ? 1.849 4.001 -25.829 1.00 95.81 245 PHE A N 1
ATOM 1902 C CA . PHE A 1 245 ? 0.475 3.652 -26.184 1.00 95.81 245 PHE A CA 1
ATOM 1903 C C . PHE A 1 245 ? -0.507 4.579 -25.467 1.00 95.81 245 PHE A C 1
ATOM 1905 O O . PHE A 1 245 ? -0.472 4.699 -24.244 1.00 95.81 245 PHE A O 1
ATOM 1912 N N . LYS A 1 246 ? -1.412 5.221 -26.208 1.00 94.19 246 LYS A N 1
ATOM 1913 C CA . LYS A 1 246 ? -2.397 6.144 -25.635 1.00 94.19 246 LYS A CA 1
ATOM 1914 C C . LYS A 1 246 ? -3.765 5.480 -25.493 1.00 94.19 246 LYS A C 1
ATOM 1916 O O . LYS A 1 246 ? -4.330 5.014 -26.478 1.00 94.19 246 LYS A O 1
ATOM 1921 N N . SER A 1 247 ? -4.302 5.490 -24.275 1.00 89.44 247 SER A N 1
ATOM 1922 C CA . SER A 1 247 ? -5.677 5.087 -23.954 1.00 89.44 247 SER A CA 1
ATOM 1923 C C . SER A 1 247 ? -6.337 6.198 -23.124 1.00 89.44 247 SER A C 1
ATOM 1925 O O . SER A 1 247 ? -6.499 7.305 -23.637 1.00 89.44 247 SER A O 1
ATOM 1927 N N . LYS A 1 248 ? -6.671 5.949 -21.850 1.00 89.75 248 LYS A N 1
ATOM 1928 C CA . LYS A 1 248 ? -7.056 6.990 -20.881 1.00 89.75 248 LYS A CA 1
ATOM 1929 C C . LYS A 1 248 ? -5.870 7.899 -20.542 1.00 89.75 248 LYS A C 1
ATOM 1931 O O . LYS A 1 248 ? -6.000 9.116 -20.577 1.00 89.75 248 LYS A O 1
ATOM 1936 N N . GLU A 1 249 ? -4.731 7.276 -20.267 1.00 93.88 249 GLU A N 1
ATOM 1937 C CA . GLU A 1 249 ? -3.424 7.898 -20.049 1.00 93.88 249 GLU A CA 1
ATOM 1938 C C . GLU A 1 249 ? -2.451 7.383 -21.119 1.00 93.88 249 GLU A C 1
ATOM 1940 O O . GLU A 1 249 ? -2.749 6.430 -21.859 1.00 93.88 249 GLU A O 1
ATOM 1945 N N . THR A 1 250 ? -1.296 8.029 -21.241 1.00 94.88 250 THR A N 1
ATOM 1946 C CA . THR A 1 250 ? -0.236 7.623 -22.167 1.00 94.88 250 THR A CA 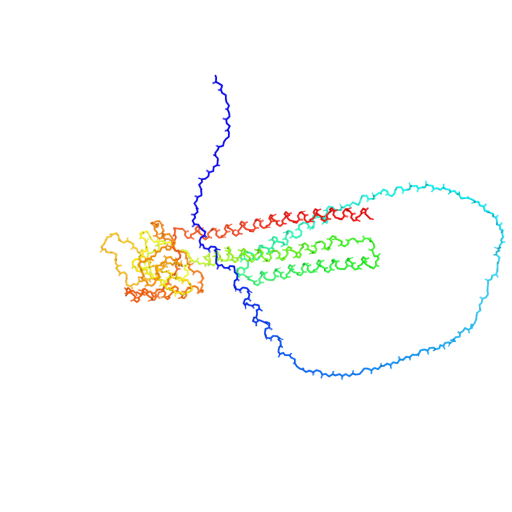1
ATOM 1947 C C . THR A 1 250 ? 0.719 6.673 -21.455 1.00 94.88 250 THR A C 1
ATOM 1949 O O . THR A 1 250 ? 1.476 7.088 -20.588 1.00 94.88 250 THR A O 1
ATOM 1952 N N . TYR A 1 251 ? 0.710 5.397 -21.827 1.00 96.88 251 TYR A N 1
ATOM 1953 C CA . TYR A 1 251 ? 1.581 4.363 -21.272 1.00 96.88 251 TYR A CA 1
ATOM 1954 C C . TYR A 1 251 ? 2.905 4.337 -22.027 1.00 96.88 251 TYR A C 1
ATOM 1956 O O . TYR A 1 251 ? 2.953 3.936 -23.188 1.00 96.88 251 TYR A O 1
ATOM 1964 N N . CYS A 1 252 ? 3.972 4.761 -21.366 1.00 97.25 252 CYS A N 1
ATOM 1965 C CA . CYS A 1 252 ? 5.298 4.933 -21.938 1.00 97.25 252 CYS A CA 1
ATOM 1966 C C . CYS A 1 252 ? 6.207 3.763 -21.565 1.00 97.25 252 CYS A C 1
ATOM 1968 O O . CYS A 1 252 ? 6.231 3.336 -20.407 1.00 97.25 252 CYS A O 1
ATOM 1970 N N . VAL A 1 253 ? 6.985 3.276 -22.531 1.00 97.50 253 VAL A N 1
ATOM 1971 C CA . VAL A 1 253 ? 7.968 2.207 -22.333 1.00 97.50 253 VAL A CA 1
ATOM 1972 C C . VAL A 1 253 ? 9.306 2.575 -22.968 1.00 97.50 253 VAL A C 1
ATOM 1974 O O . VAL A 1 253 ? 9.349 3.171 -24.044 1.00 97.50 253 VAL A O 1
ATOM 1977 N N . ALA A 1 254 ? 10.406 2.200 -22.322 1.00 96.50 254 ALA A N 1
ATOM 1978 C CA . ALA A 1 254 ? 11.755 2.306 -22.867 1.00 96.50 254 ALA A CA 1
ATOM 1979 C C . ALA A 1 254 ? 12.562 1.042 -22.532 1.00 96.50 254 ALA A C 1
ATOM 1981 O O . ALA A 1 254 ? 12.564 0.620 -21.373 1.00 96.50 254 ALA A O 1
ATOM 1982 N N . PRO A 1 255 ? 13.247 0.420 -23.503 1.00 95.56 255 PRO A N 1
ATOM 1983 C CA . PRO A 1 255 ? 14.038 -0.771 -23.235 1.00 95.56 255 PRO A CA 1
ATOM 1984 C C . PRO A 1 255 ? 15.284 -0.437 -22.404 1.00 95.56 255 PRO A C 1
ATOM 1986 O O . PRO A 1 255 ? 15.913 0.612 -22.574 1.00 95.56 255 PRO A O 1
ATOM 1989 N N . VAL A 1 256 ? 15.652 -1.350 -21.506 1.00 94.75 256 VAL A N 1
ATOM 1990 C CA . VAL A 1 256 ? 16.899 -1.276 -20.733 1.00 94.75 256 VAL A CA 1
ATOM 1991 C C . VAL A 1 256 ? 18.003 -1.981 -21.522 1.00 94.75 256 VAL A C 1
ATOM 1993 O O . VAL A 1 256 ? 17.816 -3.093 -22.007 1.00 94.75 256 VAL A O 1
ATOM 1996 N N . THR A 1 257 ? 19.164 -1.344 -21.647 1.00 91.44 257 THR A N 1
ATOM 1997 C CA . THR A 1 257 ? 20.352 -1.890 -22.320 1.00 91.44 257 THR A CA 1
ATOM 1998 C C . THR A 1 257 ? 21.588 -1.656 -21.461 1.00 91.44 257 THR A C 1
ATOM 2000 O O . THR A 1 257 ? 21.590 -0.779 -20.599 1.00 91.44 257 THR A O 1
ATOM 2003 N N . SER A 1 258 ? 22.675 -2.388 -21.698 1.00 86.88 258 SER A N 1
ATOM 2004 C CA . SER A 1 258 ? 23.982 -1.977 -21.185 1.00 86.88 258 SER A CA 1
ATOM 2005 C C . SER A 1 258 ? 24.626 -1.003 -22.174 1.00 86.88 258 SER A C 1
ATOM 2007 O O . SER A 1 258 ? 24.512 -1.133 -23.397 1.00 86.88 258 SER A O 1
ATOM 2009 N N . GLY A 1 259 ? 25.211 0.071 -21.653 1.00 70.06 259 GLY A N 1
ATOM 2010 C CA . GLY A 1 259 ? 25.968 1.030 -22.434 1.00 70.06 259 GLY A CA 1
ATOM 2011 C C . GLY A 1 259 ? 27.393 0.544 -22.635 1.00 70.06 259 GLY A C 1
ATOM 2012 O O . GLY A 1 259 ? 28.211 0.682 -21.736 1.00 70.06 259 GLY A O 1
ATOM 2013 N N . GLY A 1 260 ? 27.707 0.058 -23.835 1.00 55.94 260 GLY A N 1
ATOM 2014 C CA . GLY A 1 260 ? 29.062 0.194 -24.363 1.00 55.94 260 GLY A CA 1
ATOM 2015 C C . GLY A 1 260 ? 29.267 1.643 -24.805 1.00 55.94 260 GLY A C 1
ATOM 2016 O O . GLY A 1 260 ? 28.489 2.155 -25.618 1.00 55.94 260 GLY A O 1
ATOM 2017 N N . ASP A 1 261 ? 30.267 2.326 -24.250 1.00 46.97 261 ASP A N 1
ATOM 2018 C CA . ASP A 1 261 ? 30.693 3.637 -24.737 1.00 46.97 261 ASP A CA 1
ATOM 2019 C C . ASP A 1 261 ? 31.234 3.492 -26.163 1.00 46.97 261 ASP A C 1
ATOM 2021 O O . ASP A 1 261 ? 32.275 2.887 -26.394 1.00 46.97 261 ASP A O 1
ATOM 2025 N N . GLY A 1 262 ? 30.509 4.058 -27.128 1.00 45.81 262 GLY A N 1
ATOM 2026 C CA . GLY A 1 262 ? 30.982 4.238 -28.496 1.00 45.81 262 GLY A CA 1
ATOM 2027 C C . GLY A 1 262 ? 30.928 2.986 -29.378 1.00 45.81 262 GLY A C 1
ATOM 2028 O O . GLY A 1 262 ? 31.602 1.984 -29.168 1.00 45.81 262 GLY A O 1
ATOM 2029 N N . SER A 1 263 ? 30.197 3.104 -30.483 1.00 42.31 263 SER A N 1
ATOM 2030 C CA . SER A 1 263 ? 30.337 2.318 -31.723 1.00 42.31 263 SER A CA 1
ATOM 2031 C C . SER A 1 263 ? 29.953 0.833 -31.750 1.00 42.31 263 SER A C 1
ATOM 2033 O O . SER A 1 263 ? 29.664 0.363 -32.841 1.00 42.31 263 SER A O 1
ATOM 2035 N N . ASN A 1 264 ? 29.835 0.121 -30.625 1.00 44.53 264 ASN A N 1
ATOM 2036 C CA . ASN A 1 264 ? 29.410 -1.291 -30.605 1.00 44.53 264 ASN A CA 1
ATOM 2037 C C . ASN A 1 264 ? 28.422 -1.596 -29.467 1.00 44.53 264 ASN A C 1
ATOM 2039 O O . ASN A 1 264 ? 28.527 -2.629 -28.807 1.00 44.53 264 ASN A O 1
ATOM 2043 N N . ALA A 1 265 ? 27.442 -0.717 -29.220 1.00 53.00 265 ALA A N 1
ATOM 2044 C CA . ALA A 1 265 ? 26.231 -1.163 -28.534 1.00 53.00 265 ALA A CA 1
ATOM 2045 C C . ALA A 1 265 ? 25.601 -2.209 -29.455 1.00 53.00 265 ALA A C 1
ATOM 2047 O O . ALA A 1 265 ? 25.018 -1.853 -30.480 1.00 53.00 265 ALA A O 1
ATOM 2048 N N . SER A 1 266 ? 25.839 -3.489 -29.164 1.00 52.94 266 SER A N 1
ATOM 2049 C CA . SER A 1 266 ? 25.286 -4.603 -29.919 1.00 52.94 266 SER A CA 1
ATOM 2050 C C . SER A 1 266 ? 23.796 -4.328 -30.013 1.00 52.94 266 SER A C 1
ATOM 2052 O O . SER A 1 266 ? 23.127 -4.291 -28.983 1.00 52.94 266 SER A O 1
ATOM 2054 N N . GLN A 1 267 ? 23.298 -4.011 -31.211 1.00 59.81 267 GLN A N 1
ATOM 2055 C CA . GLN A 1 267 ? 21.876 -3.780 -31.404 1.00 59.81 267 GLN A CA 1
ATOM 2056 C C . GLN A 1 267 ? 21.188 -5.078 -31.018 1.00 59.81 267 GLN A C 1
ATOM 2058 O O . GLN A 1 267 ? 21.175 -6.045 -31.780 1.00 59.81 267 GLN A O 1
ATOM 2063 N N . LEU A 1 268 ? 20.675 -5.118 -29.795 1.00 67.06 268 LEU A N 1
ATOM 2064 C CA . LEU A 1 268 ? 19.909 -6.247 -29.341 1.00 67.06 268 LEU A CA 1
ATOM 2065 C C . LEU A 1 268 ? 18.694 -6.336 -30.254 1.00 67.06 268 LEU A C 1
ATOM 2067 O O . LEU A 1 268 ? 17.993 -5.351 -30.497 1.00 67.06 268 LEU A O 1
ATOM 2071 N N . MET A 1 269 ? 18.473 -7.528 -30.796 1.00 81.62 269 MET A N 1
ATOM 2072 C CA . MET A 1 269 ? 17.215 -7.838 -31.467 1.00 81.62 269 MET A CA 1
ATOM 2073 C C . MET A 1 269 ? 16.132 -8.205 -30.452 1.00 81.62 269 MET A C 1
ATOM 2075 O O . MET A 1 269 ? 14.961 -8.231 -30.809 1.00 81.62 269 MET A O 1
ATOM 2079 N N . VAL A 1 270 ? 16.508 -8.491 -29.198 1.00 90.00 270 VAL A N 1
ATOM 2080 C CA . VAL A 1 270 ? 15.595 -8.945 -28.147 1.00 90.00 270 VAL A CA 1
ATOM 2081 C C . VAL A 1 270 ? 15.803 -8.137 -26.867 1.00 90.00 270 VAL A C 1
ATOM 2083 O O . VAL A 1 270 ? 16.920 -8.098 -26.360 1.00 90.00 270 VAL A O 1
ATOM 2086 N N . TYR A 1 271 ? 14.730 -7.553 -26.336 1.00 93.69 271 TYR A N 1
ATOM 2087 C CA . TYR A 1 271 ? 14.690 -6.808 -25.081 1.00 93.69 271 TYR A CA 1
ATOM 2088 C C . TYR A 1 271 ? 13.589 -7.358 -24.184 1.00 93.69 271 TYR A C 1
ATOM 2090 O O . TYR A 1 271 ? 12.403 -7.245 -24.495 1.00 93.69 271 TYR A O 1
ATOM 2098 N N . ASP A 1 272 ? 13.977 -7.903 -23.039 1.00 94.44 272 ASP A N 1
ATOM 2099 C CA . ASP A 1 272 ? 13.020 -8.410 -22.058 1.00 94.44 272 ASP A CA 1
ATOM 2100 C C . ASP A 1 272 ? 12.821 -7.447 -20.876 1.00 94.44 272 ASP A C 1
ATOM 2102 O O . ASP A 1 272 ? 11.811 -7.539 -20.191 1.00 94.44 272 ASP A O 1
ATOM 2106 N N . PHE A 1 273 ? 13.710 -6.477 -20.649 1.00 97.12 273 PHE A N 1
ATOM 2107 C CA . PHE A 1 273 ? 13.577 -5.507 -19.555 1.00 97.12 273 PHE A CA 1
ATOM 2108 C C . PHE A 1 273 ? 13.139 -4.139 -20.071 1.00 97.12 273 PHE A C 1
ATOM 2110 O O . PHE A 1 273 ? 13.789 -3.552 -20.938 1.00 97.12 273 PHE A O 1
ATOM 2117 N N . TRP A 1 274 ? 12.056 -3.617 -19.498 1.00 97.56 274 TRP A N 1
ATOM 2118 C CA . TRP A 1 274 ? 11.424 -2.380 -19.940 1.00 97.56 274 TRP A CA 1
ATOM 2119 C C . TRP A 1 274 ? 11.189 -1.442 -18.762 1.00 97.56 274 TRP A C 1
ATOM 2121 O O . TRP A 1 274 ? 10.499 -1.786 -17.800 1.00 97.56 274 TRP A O 1
ATOM 2131 N N . ALA A 1 275 ? 11.737 -0.234 -18.859 1.00 97.69 275 ALA A N 1
ATOM 2132 C CA . ALA A 1 275 ? 11.367 0.874 -17.999 1.00 97.69 275 ALA A CA 1
ATOM 2133 C C . ALA A 1 275 ? 10.002 1.420 -18.413 1.00 97.69 275 ALA A C 1
ATOM 2135 O O . ALA A 1 275 ? 9.732 1.581 -19.604 1.00 97.69 275 ALA A O 1
ATOM 2136 N N . ILE A 1 276 ? 9.154 1.715 -17.434 1.00 97.50 276 ILE A N 1
ATOM 2137 C CA . ILE A 1 276 ? 7.773 2.133 -17.664 1.00 97.50 276 ILE A CA 1
ATOM 2138 C C . ILE A 1 276 ? 7.402 3.413 -16.915 1.00 97.50 276 ILE A C 1
ATOM 2140 O O . ILE A 1 276 ? 8.017 3.777 -15.912 1.00 97.50 276 ILE A O 1
ATOM 2144 N N . GLY A 1 277 ? 6.328 4.045 -17.379 1.00 96.81 277 GLY A N 1
ATOM 2145 C CA . GLY A 1 277 ? 5.510 4.966 -16.594 1.00 96.81 277 GLY A CA 1
ATOM 2146 C C . GLY A 1 277 ? 4.432 5.634 -17.445 1.00 96.81 277 GLY A C 1
ATOM 2147 O O . GLY A 1 277 ? 4.251 5.274 -18.608 1.00 96.81 277 GLY A O 1
ATOM 2148 N N . THR A 1 278 ? 3.676 6.559 -16.863 1.00 95.94 278 THR A N 1
ATOM 2149 C CA . THR A 1 278 ? 2.523 7.193 -17.516 1.00 95.94 278 THR A CA 1
ATOM 2150 C C . THR A 1 278 ? 2.757 8.684 -17.772 1.00 95.94 278 THR A C 1
ATOM 2152 O O . THR A 1 278 ? 3.485 9.342 -17.033 1.00 95.94 278 THR A O 1
ATOM 2155 N N . ASP A 1 279 ? 2.190 9.196 -18.869 1.00 95.31 279 ASP A N 1
ATOM 2156 C CA . ASP A 1 279 ? 2.139 10.616 -19.263 1.00 95.31 279 ASP A CA 1
ATOM 2157 C C . ASP A 1 279 ? 3.488 11.366 -19.280 1.00 95.31 279 ASP A C 1
ATOM 2159 O O . ASP A 1 279 ? 3.568 12.573 -19.063 1.00 95.31 279 ASP A O 1
ATOM 2163 N N . CYS A 1 280 ? 4.566 10.651 -19.604 1.00 95.12 280 CYS A N 1
ATOM 2164 C CA . CYS A 1 280 ? 5.942 11.165 -19.622 1.00 95.12 280 CYS A CA 1
ATOM 2165 C C . CYS A 1 280 ? 6.650 10.989 -20.980 1.00 95.12 280 CYS A C 1
ATOM 2167 O O . CYS A 1 280 ? 7.882 11.009 -21.052 1.00 95.12 280 CYS A O 1
ATOM 2169 N N . CYS A 1 281 ? 5.886 10.747 -22.045 1.00 94.06 281 CYS A N 1
ATOM 2170 C CA . CYS A 1 281 ? 6.377 10.568 -23.409 1.00 94.06 281 CYS A CA 1
ATOM 2171 C C . CYS A 1 281 ? 5.419 11.208 -24.417 1.00 94.06 281 CYS A C 1
ATOM 2173 O O . CYS A 1 281 ? 4.228 11.362 -24.146 1.00 94.06 281 CYS A O 1
ATOM 2175 N N . ALA A 1 282 ? 5.914 11.501 -25.621 1.00 87.50 282 ALA A N 1
ATOM 2176 C CA . ALA A 1 282 ? 5.124 12.053 -26.729 1.00 87.50 282 ALA A CA 1
ATOM 2177 C C . ALA A 1 282 ? 4.100 11.063 -27.348 1.00 87.50 282 ALA A C 1
ATOM 2179 O O . ALA A 1 282 ? 3.541 11.315 -28.419 1.00 87.50 282 ALA A O 1
ATOM 2180 N N . GLY A 1 283 ? 3.840 9.925 -26.695 1.00 83.81 283 GLY A N 1
ATOM 2181 C CA . GLY A 1 283 ? 2.935 8.879 -27.167 1.00 83.81 283 GLY A CA 1
ATOM 2182 C C . GLY A 1 283 ? 3.530 8.058 -28.310 1.00 83.81 283 GLY A C 1
ATOM 2183 O O . GLY A 1 283 ? 4.649 7.559 -28.213 1.00 83.81 283 GLY A O 1
ATOM 2184 N N . SER A 1 284 ? 2.779 7.914 -29.402 1.00 81.00 284 SER A N 1
ATOM 2185 C CA . SER A 1 284 ? 3.104 6.995 -30.504 1.00 81.00 284 SER A CA 1
ATOM 2186 C C . SER A 1 284 ? 4.223 7.474 -31.435 1.00 81.00 284 SER A C 1
ATOM 2188 O O . SER A 1 284 ? 4.567 6.768 -32.377 1.00 81.00 284 SER A O 1
ATOM 2190 N N . GLN A 1 285 ? 4.759 8.683 -31.231 1.00 80.69 285 GLN A N 1
ATOM 2191 C CA . GLN A 1 285 ? 5.865 9.213 -32.042 1.00 80.69 285 GLN A CA 1
ATOM 2192 C C . GLN A 1 285 ? 7.219 8.585 -31.664 1.00 80.69 285 GLN A C 1
ATOM 2194 O O . GLN A 1 285 ? 8.152 8.638 -32.462 1.00 80.69 285 GLN A O 1
ATOM 2199 N N . GLY A 1 286 ? 7.299 7.942 -30.490 1.00 83.69 286 GLY A N 1
ATOM 2200 C CA . GLY A 1 286 ? 8.500 7.276 -29.985 1.00 83.69 286 GLY A CA 1
ATOM 2201 C C . GLY A 1 286 ? 9.664 8.230 -29.697 1.00 83.69 286 GLY A C 1
ATOM 2202 O O . GLY A 1 286 ? 9.564 9.442 -29.876 1.00 83.69 286 GLY A O 1
ATOM 2203 N N . GLY A 1 287 ? 10.780 7.685 -29.214 1.00 85.25 287 GLY A N 1
ATOM 2204 C CA . GLY A 1 287 ? 12.047 8.422 -29.087 1.00 85.25 287 GLY A CA 1
ATOM 2205 C C . GLY A 1 287 ? 12.134 9.489 -27.981 1.00 85.25 287 GLY A C 1
ATOM 2206 O O . GLY A 1 287 ? 13.181 10.119 -27.845 1.00 85.25 287 GLY A O 1
ATOM 2207 N N . ASP A 1 288 ? 11.084 9.696 -27.182 1.00 90.31 288 ASP A N 1
ATOM 2208 C CA . ASP A 1 288 ? 11.040 10.669 -26.082 1.00 90.31 288 ASP A CA 1
ATOM 2209 C C . ASP A 1 288 ? 10.470 10.004 -24.823 1.00 90.31 288 ASP A C 1
ATOM 2211 O O . ASP A 1 288 ? 9.258 9.886 -24.664 1.00 90.31 288 ASP A O 1
ATOM 2215 N N . PHE A 1 289 ? 11.348 9.542 -23.929 1.00 94.81 289 PHE A N 1
ATOM 2216 C CA . PHE A 1 289 ? 10.984 8.927 -22.649 1.00 94.81 289 PHE A CA 1
ATOM 2217 C C . PHE A 1 289 ? 11.574 9.730 -21.495 1.00 94.81 289 PHE A C 1
ATOM 2219 O O . PHE A 1 289 ? 12.789 9.927 -21.437 1.00 94.81 289 PHE A O 1
ATOM 2226 N N . ARG A 1 290 ? 10.713 10.169 -20.568 1.00 95.44 290 ARG A N 1
ATOM 2227 C CA . ARG A 1 290 ? 11.093 11.046 -19.446 1.00 95.44 290 ARG A CA 1
ATOM 2228 C C . ARG A 1 290 ? 10.597 10.569 -18.079 1.00 95.44 290 ARG A C 1
ATOM 2230 O O . ARG A 1 290 ? 10.543 11.353 -17.137 1.00 95.44 290 ARG A O 1
ATOM 2237 N N . CYS A 1 291 ? 10.202 9.304 -17.963 1.00 95.06 291 CYS A N 1
ATOM 2238 C CA . CYS A 1 291 ? 9.692 8.750 -16.709 1.00 95.06 291 CYS A CA 1
ATOM 2239 C C . CYS A 1 291 ? 10.803 8.393 -15.720 1.00 95.06 291 CYS A C 1
ATOM 2241 O O . CYS A 1 291 ? 11.873 7.916 -16.102 1.00 95.06 291 CYS A O 1
ATOM 2243 N N . GLY A 1 292 ? 10.500 8.542 -14.428 1.00 92.88 292 GLY A N 1
ATOM 2244 C CA . GLY A 1 292 ? 11.411 8.183 -13.344 1.00 92.88 292 GLY A CA 1
ATOM 2245 C C . GLY A 1 292 ? 12.733 8.946 -13.418 1.00 92.88 292 GLY A C 1
ATOM 2246 O O . GLY A 1 292 ? 12.810 10.067 -13.923 1.00 92.88 292 GLY A O 1
ATOM 2247 N N . SER A 1 293 ? 13.806 8.327 -12.940 1.00 93.00 293 SER A N 1
ATOM 2248 C CA . SER A 1 293 ? 15.136 8.947 -12.918 1.00 93.00 293 SER A CA 1
ATOM 2249 C C . SER A 1 293 ? 15.903 8.748 -14.233 1.00 93.00 293 SER A C 1
ATOM 2251 O O . SER A 1 293 ? 17.075 8.387 -14.217 1.00 93.00 293 SER A O 1
ATOM 2253 N N . TYR A 1 294 ? 15.253 8.966 -15.383 1.00 91.06 294 TYR A N 1
ATOM 2254 C CA . TYR A 1 294 ? 15.821 8.683 -16.714 1.00 91.06 294 TYR A CA 1
ATOM 2255 C C . TYR A 1 294 ? 17.117 9.453 -17.036 1.00 91.06 294 TYR A C 1
ATOM 2257 O O . TYR A 1 294 ? 17.945 8.961 -17.800 1.00 91.06 294 TYR A O 1
ATOM 2265 N N . LEU A 1 295 ? 17.300 10.653 -16.467 1.00 89.81 295 LEU A N 1
ATOM 2266 C CA . LEU A 1 295 ? 18.511 11.473 -16.637 1.00 89.81 295 LEU A CA 1
ATOM 2267 C C . LEU A 1 295 ? 19.632 11.115 -15.660 1.00 89.81 295 LEU A C 1
ATOM 2269 O O . LEU A 1 295 ? 20.784 11.492 -15.887 1.00 89.81 295 LEU A O 1
ATOM 2273 N N . ASP A 1 296 ? 19.308 10.446 -14.555 1.00 91.00 296 ASP A N 1
ATOM 2274 C CA . ASP A 1 296 ? 20.295 10.143 -13.531 1.00 91.00 296 ASP A CA 1
ATOM 2275 C C . ASP A 1 296 ? 21.136 8.942 -13.966 1.00 91.00 296 ASP A C 1
ATOM 2277 O O . ASP A 1 296 ? 20.641 7.828 -14.114 1.00 91.00 296 ASP A O 1
ATOM 2281 N N . ARG A 1 297 ? 22.444 9.154 -14.124 1.00 86.44 297 ARG A N 1
ATOM 2282 C CA . ARG A 1 297 ? 23.394 8.085 -14.468 1.00 86.44 297 ARG A CA 1
ATOM 2283 C C . ARG A 1 297 ? 23.562 7.055 -13.351 1.00 86.44 297 ARG A C 1
ATOM 2285 O O . ARG A 1 297 ? 24.100 5.982 -13.595 1.00 86.44 297 ARG A O 1
ATOM 2292 N N . ARG A 1 298 ? 23.147 7.385 -12.125 1.00 89.62 298 ARG A N 1
ATOM 2293 C CA . ARG A 1 298 ? 23.125 6.458 -10.987 1.00 89.62 298 ARG A CA 1
ATOM 2294 C C . ARG A 1 298 ? 21.863 5.601 -10.968 1.00 89.62 298 ARG A C 1
ATOM 2296 O O . ARG A 1 298 ? 21.828 4.610 -10.240 1.00 89.62 298 ARG A O 1
ATOM 2303 N N . ALA A 1 299 ? 20.843 5.960 -11.751 1.00 93.19 299 ALA A N 1
ATOM 2304 C CA . ALA A 1 299 ? 19.652 5.148 -11.896 1.00 93.19 299 ALA A CA 1
ATOM 2305 C C . ALA A 1 299 ? 19.982 3.882 -12.680 1.00 93.19 299 ALA A C 1
ATOM 2307 O O . ALA A 1 299 ? 20.284 3.935 -13.865 1.00 93.19 299 ALA A O 1
ATOM 2308 N N . ARG A 1 300 ? 19.958 2.750 -11.977 1.00 94.62 300 ARG A N 1
ATOM 2309 C CA . ARG A 1 300 ? 20.142 1.398 -12.530 1.00 94.62 300 ARG A CA 1
ATOM 2310 C C . ARG A 1 300 ? 19.234 0.377 -11.848 1.00 94.62 300 ARG A C 1
ATOM 2312 O O . ARG A 1 300 ? 19.483 -0.822 -11.900 1.00 94.62 300 ARG A O 1
ATOM 2319 N N . GLY A 1 301 ? 18.231 0.859 -11.127 1.00 95.75 301 GLY A N 1
ATOM 2320 C CA . GLY A 1 301 ? 17.269 0.055 -10.401 1.00 95.75 301 GLY A CA 1
ATOM 2321 C C . GLY A 1 301 ? 15.924 0.032 -11.112 1.00 95.75 301 GLY A C 1
ATOM 2322 O O . GLY A 1 301 ? 15.474 1.029 -11.674 1.00 95.75 301 GLY A O 1
ATOM 2323 N N . GLY A 1 302 ? 15.276 -1.121 -11.053 1.00 96.00 302 GLY A N 1
ATOM 2324 C CA . GLY A 1 302 ? 13.921 -1.338 -11.515 1.00 96.00 302 GLY A CA 1
ATOM 2325 C C . GLY A 1 302 ? 13.055 -1.889 -10.392 1.00 96.00 302 GLY A C 1
ATOM 2326 O O . GLY A 1 302 ? 13.385 -2.919 -9.798 1.00 96.00 302 GLY A O 1
ATOM 2327 N N . LEU A 1 303 ? 11.938 -1.218 -10.121 1.00 97.12 303 LEU A N 1
ATOM 2328 C CA . LEU A 1 303 ? 10.888 -1.714 -9.234 1.00 97.12 303 LEU A CA 1
ATOM 2329 C C . LEU A 1 303 ? 9.748 -2.296 -10.068 1.00 97.12 303 LEU A C 1
ATOM 2331 O O . LEU A 1 303 ? 9.227 -1.616 -10.947 1.00 97.12 303 LEU A O 1
ATOM 2335 N N . ARG A 1 304 ? 9.344 -3.539 -9.821 1.00 96.44 304 ARG A N 1
ATOM 2336 C CA . ARG A 1 304 ? 8.334 -4.203 -10.650 1.00 96.44 304 ARG A CA 1
ATOM 2337 C C . ARG A 1 304 ? 6.967 -3.529 -10.611 1.00 96.44 304 ARG A C 1
ATOM 2339 O O . ARG A 1 304 ? 6.468 -3.144 -9.558 1.00 96.44 304 ARG A O 1
ATOM 2346 N N . LEU A 1 305 ? 6.317 -3.494 -11.775 1.00 96.00 305 LEU A N 1
ATOM 2347 C CA . LEU A 1 305 ? 4.895 -3.196 -11.880 1.00 96.00 305 LEU A CA 1
ATOM 2348 C C . LEU A 1 305 ? 4.050 -4.299 -11.224 1.00 96.00 305 LEU A C 1
ATOM 2350 O O . LEU A 1 305 ? 3.883 -5.388 -11.788 1.00 96.00 305 LEU A O 1
ATOM 2354 N N . MET A 1 306 ? 3.459 -3.978 -10.074 1.00 93.69 306 MET A N 1
ATOM 2355 C CA . MET A 1 306 ? 2.511 -4.861 -9.384 1.00 93.69 306 MET A CA 1
ATOM 2356 C C . MET A 1 306 ? 1.066 -4.687 -9.859 1.00 93.69 306 MET A C 1
ATOM 2358 O O . MET A 1 306 ? 0.264 -5.600 -9.709 1.00 93.69 306 MET A O 1
ATOM 2362 N N . ASN A 1 307 ? 0.725 -3.549 -10.474 1.00 92.25 307 ASN A N 1
ATOM 2363 C CA . ASN A 1 307 ? -0.634 -3.307 -10.948 1.00 92.25 307 ASN A CA 1
ATOM 2364 C C . ASN A 1 307 ? -0.934 -4.128 -12.220 1.00 92.25 307 ASN A C 1
ATOM 2366 O O . ASN A 1 307 ? -0.483 -3.796 -13.323 1.00 92.25 307 ASN A O 1
ATOM 2370 N N . ASP A 1 308 ? -1.718 -5.194 -12.051 1.00 91.75 308 ASP A N 1
ATOM 2371 C CA . ASP A 1 308 ? -2.150 -6.093 -13.123 1.00 91.75 308 ASP A CA 1
ATOM 2372 C C . ASP A 1 308 ? -3.099 -5.424 -14.130 1.00 91.75 308 ASP A C 1
ATOM 2374 O O . ASP A 1 308 ? -3.108 -5.815 -15.296 1.00 91.75 308 ASP A O 1
ATOM 2378 N N . GLU A 1 309 ? -3.848 -4.391 -13.731 1.00 93.75 309 GLU A N 1
ATOM 2379 C CA . GLU A 1 309 ? -4.771 -3.666 -14.616 1.00 93.75 309 GLU A CA 1
ATOM 2380 C C . GLU A 1 309 ? -4.017 -2.820 -15.648 1.00 93.75 309 GLU A C 1
ATOM 2382 O O . GLU A 1 309 ? -4.446 -2.696 -16.794 1.00 93.75 309 GLU A O 1
ATOM 2387 N N . MET A 1 310 ? -2.861 -2.264 -15.265 1.00 94.56 310 MET A N 1
ATOM 2388 C CA . MET A 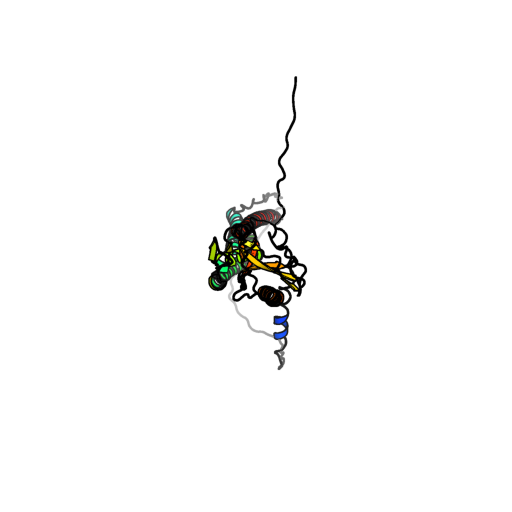1 310 ? -2.035 -1.446 -16.161 1.00 94.56 310 MET A CA 1
ATOM 2389 C C . MET A 1 310 ? -1.134 -2.279 -17.082 1.00 94.56 310 MET A C 1
ATOM 2391 O O . MET A 1 310 ? -0.733 -1.820 -18.155 1.00 94.56 310 MET A O 1
ATOM 2395 N N . ARG A 1 311 ? -0.811 -3.517 -16.686 1.00 95.56 311 ARG A N 1
ATOM 2396 C CA . ARG A 1 311 ? 0.141 -4.387 -17.394 1.00 95.56 311 ARG A CA 1
ATOM 2397 C C . ARG A 1 311 ? -0.210 -4.621 -18.877 1.00 95.56 311 ARG A C 1
ATOM 2399 O O . ARG A 1 311 ? 0.707 -4.540 -19.699 1.00 95.56 311 ARG A O 1
ATOM 2406 N N . PRO A 1 312 ? -1.473 -4.881 -19.275 1.00 96.56 312 PRO A N 1
ATOM 2407 C CA . PRO A 1 312 ? -1.829 -5.054 -20.682 1.00 96.56 312 PRO A CA 1
ATOM 2408 C C . PRO A 1 312 ? -1.535 -3.818 -21.537 1.00 96.56 312 PRO A C 1
ATOM 2410 O O . PRO A 1 312 ? -1.110 -3.962 -22.680 1.00 96.56 312 PRO A O 1
ATOM 2413 N N . PHE A 1 313 ? -1.698 -2.609 -20.994 1.00 96.56 313 PHE A N 1
ATOM 2414 C CA . PHE A 1 313 ? -1.456 -1.374 -21.743 1.00 96.56 313 PHE A CA 1
ATOM 2415 C C . PHE A 1 313 ? 0.034 -1.136 -22.002 1.00 96.56 313 PHE A C 1
ATOM 2417 O O . PHE A 1 313 ? 0.413 -0.786 -23.119 1.00 96.56 313 PHE A O 1
ATOM 2424 N N . PHE A 1 314 ? 0.897 -1.427 -21.025 1.00 97.31 314 PHE A N 1
ATOM 2425 C CA . PHE A 1 314 ? 2.346 -1.428 -21.253 1.00 97.31 314 PHE A CA 1
ATOM 2426 C C . PHE A 1 314 ? 2.771 -2.500 -22.261 1.00 97.31 314 PHE A C 1
ATOM 2428 O O . PHE A 1 314 ? 3.658 -2.263 -23.078 1.00 97.31 314 PHE A O 1
ATOM 2435 N N . ARG A 1 315 ? 2.099 -3.659 -22.279 1.00 97.00 315 ARG A N 1
ATOM 2436 C CA . ARG A 1 315 ? 2.340 -4.690 -23.298 1.00 97.00 315 ARG A CA 1
ATOM 2437 C C . ARG A 1 315 ? 1.982 -4.212 -24.707 1.00 97.00 315 ARG A C 1
ATOM 2439 O O . ARG A 1 315 ? 2.734 -4.502 -25.631 1.00 97.00 315 ARG A O 1
ATOM 2446 N N . LEU A 1 316 ? 0.891 -3.466 -24.876 1.00 96.25 316 LEU A N 1
ATOM 2447 C CA . LEU A 1 316 ? 0.541 -2.856 -26.166 1.00 96.25 316 LEU A CA 1
ATOM 2448 C C . LEU A 1 316 ? 1.604 -1.842 -26.617 1.00 96.25 316 LEU A C 1
ATOM 2450 O O . LEU A 1 316 ? 1.982 -1.837 -27.786 1.00 96.25 316 LEU A O 1
ATOM 2454 N N . ALA A 1 317 ? 2.137 -1.033 -25.696 1.00 96.50 317 ALA A N 1
ATOM 2455 C CA . ALA A 1 317 ? 3.233 -0.110 -25.998 1.00 96.50 317 ALA A CA 1
ATOM 2456 C C . ALA A 1 317 ? 4.511 -0.849 -26.440 1.00 96.50 317 ALA A C 1
ATOM 2458 O O . ALA A 1 317 ? 5.153 -0.444 -27.409 1.00 96.50 317 ALA A O 1
ATOM 2459 N N . VAL A 1 318 ? 4.843 -1.975 -25.796 1.00 96.94 318 VAL A N 1
ATOM 2460 C CA . VAL A 1 318 ? 5.953 -2.843 -26.229 1.00 96.94 318 VAL A CA 1
ATOM 2461 C C . VAL A 1 318 ? 5.696 -3.421 -27.617 1.00 96.94 318 VAL A C 1
ATOM 2463 O O . VAL A 1 318 ? 6.582 -3.354 -28.459 1.00 96.94 318 VAL A O 1
ATOM 2466 N N . GLN A 1 319 ? 4.488 -3.910 -27.906 1.00 96.38 319 GLN A N 1
ATOM 2467 C CA . GLN A 1 319 ? 4.144 -4.425 -29.240 1.00 96.38 319 GLN A CA 1
ATOM 2468 C C . GLN A 1 319 ? 4.287 -3.359 -30.335 1.00 96.38 319 GLN A C 1
ATOM 2470 O O . GLN A 1 319 ? 4.735 -3.657 -31.443 1.00 96.38 319 GLN A O 1
ATOM 2475 N N . GLN A 1 320 ? 3.950 -2.102 -30.032 1.00 94.69 320 GLN A N 1
ATOM 2476 C CA . GLN A 1 320 ? 4.196 -0.986 -30.947 1.00 94.69 320 GLN A CA 1
ATOM 2477 C C . GLN A 1 320 ? 5.695 -0.738 -31.152 1.00 94.69 320 GLN A C 1
ATOM 2479 O O . GLN A 1 320 ? 6.117 -0.519 -32.286 1.00 94.69 320 GLN A O 1
ATOM 2484 N N . ALA A 1 321 ? 6.507 -0.824 -30.093 1.00 95.06 321 ALA A N 1
ATOM 2485 C CA . ALA A 1 321 ? 7.962 -0.704 -30.194 1.00 95.06 321 ALA A CA 1
ATOM 2486 C C . ALA A 1 321 ? 8.579 -1.842 -31.027 1.00 95.06 321 ALA A C 1
ATOM 2488 O O . ALA A 1 321 ? 9.433 -1.589 -31.877 1.00 95.06 321 ALA A O 1
ATOM 2489 N N . GLU A 1 322 ? 8.121 -3.083 -30.830 1.00 95.50 322 GLU A N 1
ATOM 2490 C CA . GLU A 1 322 ? 8.542 -4.251 -31.612 1.00 95.50 322 GLU A CA 1
ATOM 2491 C C . GLU A 1 322 ? 8.302 -4.041 -33.110 1.00 95.50 322 GLU A C 1
ATOM 2493 O O . GLU A 1 322 ? 9.189 -4.299 -33.926 1.00 95.50 322 GLU A O 1
ATOM 2498 N N . ALA A 1 323 ? 7.118 -3.534 -33.465 1.00 94.12 323 ALA A N 1
ATOM 2499 C CA . ALA A 1 323 ? 6.753 -3.251 -34.847 1.00 94.12 323 ALA A CA 1
ATOM 2500 C C . ALA A 1 323 ? 7.535 -2.064 -35.436 1.00 94.12 323 ALA A C 1
ATOM 2502 O O . ALA A 1 323 ? 7.974 -2.137 -36.582 1.00 94.12 323 ALA A O 1
ATOM 2503 N N . ALA A 1 324 ? 7.727 -0.986 -34.669 1.00 93.56 324 ALA A N 1
ATOM 2504 C CA . ALA A 1 324 ? 8.369 0.240 -35.146 1.00 93.56 324 ALA A CA 1
ATOM 2505 C C . ALA A 1 324 ? 9.887 0.098 -35.335 1.00 93.56 324 ALA A C 1
ATOM 2507 O O . ALA A 1 324 ? 10.443 0.637 -36.291 1.00 93.56 324 A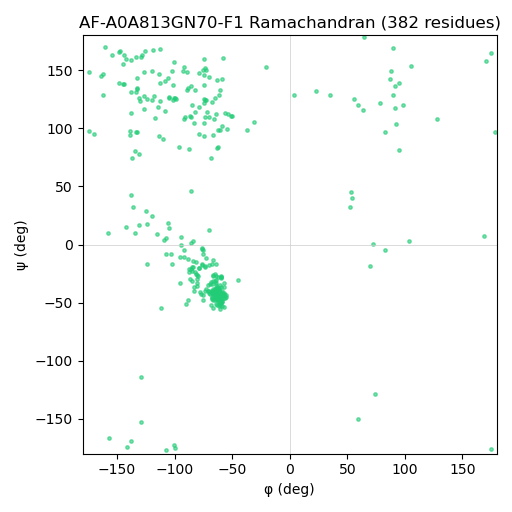LA A O 1
ATOM 2508 N N . TYR A 1 325 ? 10.557 -0.628 -34.437 1.00 92.56 325 TYR A N 1
ATOM 2509 C CA . TYR A 1 325 ? 12.021 -0.720 -34.403 1.00 92.56 325 TYR A CA 1
ATOM 2510 C C . TYR A 1 325 ? 12.568 -2.084 -34.837 1.00 92.56 325 TYR A C 1
ATOM 2512 O O . TYR A 1 325 ? 13.780 -2.291 -34.790 1.00 92.56 325 TYR A O 1
ATOM 2520 N N . ASN A 1 326 ? 11.698 -3.006 -35.270 1.00 93.19 326 ASN A N 1
ATOM 2521 C CA . ASN A 1 326 ? 12.054 -4.377 -35.649 1.00 93.19 326 ASN A CA 1
ATOM 2522 C C . ASN A 1 326 ? 12.846 -5.111 -34.546 1.00 93.19 326 ASN A C 1
ATOM 2524 O O . ASN A 1 326 ? 13.867 -5.755 -34.794 1.00 93.19 326 ASN A O 1
ATOM 2528 N N . ILE A 1 327 ? 12.365 -4.978 -33.310 1.00 93.56 327 ILE A N 1
ATOM 2529 C CA . ILE A 1 327 ? 12.894 -5.639 -32.110 1.00 93.56 327 ILE A CA 1
ATOM 2530 C C . ILE A 1 327 ? 11.869 -6.647 -31.582 1.00 93.56 327 ILE A C 1
ATOM 2532 O O . ILE A 1 327 ? 10.720 -6.670 -32.023 1.00 93.56 327 ILE A O 1
ATOM 2536 N N . LYS A 1 328 ? 12.280 -7.501 -30.647 1.00 94.62 328 LYS A N 1
ATOM 2537 C CA . LYS A 1 328 ? 11.433 -8.515 -30.010 1.00 94.62 328 LYS A CA 1
ATOM 2538 C C . LYS A 1 328 ? 11.488 -8.415 -28.491 1.00 94.62 328 LYS A C 1
ATOM 2540 O O . LYS A 1 328 ? 12.526 -8.085 -27.936 1.00 94.62 328 LYS A O 1
ATOM 2545 N N . ALA A 1 329 ? 10.401 -8.753 -27.822 1.00 94.62 329 ALA A N 1
ATOM 2546 C CA . ALA A 1 329 ? 10.2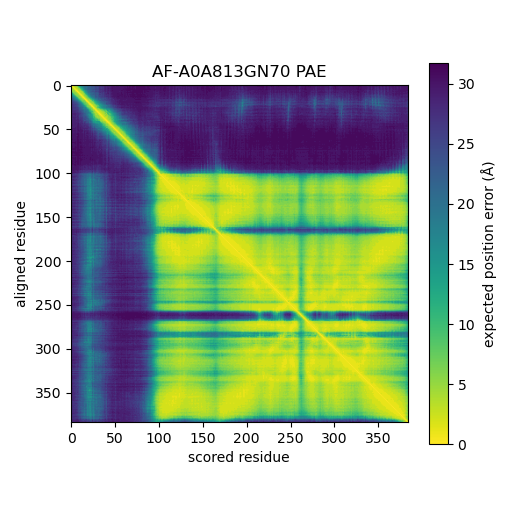83 -8.867 -26.378 1.00 94.62 329 ALA A CA 1
ATOM 2547 C C . ALA A 1 329 ? 9.569 -10.182 -26.068 1.00 94.62 329 ALA A C 1
ATOM 2549 O O . ALA A 1 329 ? 8.344 -10.282 -26.150 1.00 94.62 329 ALA A O 1
ATOM 2550 N N . VAL A 1 330 ? 10.341 -11.225 -25.758 1.00 92.38 330 VAL A N 1
ATOM 2551 C CA . VAL A 1 330 ? 9.775 -12.570 -25.583 1.00 92.38 330 VAL A CA 1
ATOM 2552 C C . VAL A 1 330 ? 9.048 -12.641 -24.241 1.00 92.38 330 VAL A C 1
ATOM 2554 O O . VAL A 1 330 ? 7.895 -13.066 -24.181 1.00 92.38 330 VAL A O 1
ATOM 2557 N N . HIS A 1 331 ? 9.703 -12.167 -23.178 1.00 95.06 331 HIS A N 1
ATOM 2558 C CA . HIS A 1 331 ? 9.158 -12.129 -21.822 1.00 95.06 331 HIS A CA 1
ATOM 2559 C C . HIS A 1 331 ? 9.368 -10.737 -21.213 1.00 95.06 331 HIS A C 1
ATOM 2561 O O . HIS A 1 331 ? 10.282 -10.555 -20.412 1.00 95.06 331 HIS A O 1
ATOM 2567 N N . PRO A 1 332 ? 8.548 -9.736 -21.589 1.00 96.31 332 PRO A N 1
ATOM 2568 C CA . PRO A 1 332 ? 8.721 -8.376 -21.102 1.00 96.31 332 PRO A CA 1
ATOM 2569 C C . PRO A 1 332 ? 8.436 -8.272 -19.596 1.00 96.31 332 PRO A C 1
ATOM 2571 O O . PRO A 1 332 ? 7.328 -8.556 -19.134 1.00 96.31 332 PRO A O 1
ATOM 2574 N N . ILE A 1 333 ? 9.429 -7.803 -18.845 1.00 96.75 333 ILE A N 1
ATOM 2575 C CA . ILE A 1 333 ? 9.343 -7.393 -17.445 1.00 96.75 333 ILE A CA 1
ATOM 2576 C C . ILE A 1 333 ? 9.256 -5.869 -17.395 1.00 96.75 333 ILE A C 1
ATOM 2578 O O . ILE A 1 333 ? 10.118 -5.161 -17.916 1.00 96.75 333 ILE A O 1
ATOM 2582 N N . PHE A 1 334 ? 8.221 -5.374 -16.720 1.00 97.88 334 PHE A N 1
ATOM 2583 C CA . PHE A 1 334 ? 7.942 -3.948 -16.575 1.00 97.88 334 PHE A CA 1
ATOM 2584 C C . PHE A 1 334 ? 8.436 -3.418 -15.231 1.00 97.88 334 PHE A C 1
ATOM 2586 O O . PHE A 1 334 ? 8.057 -3.939 -14.176 1.00 97.88 334 PHE A O 1
ATOM 2593 N N . LEU A 1 335 ? 9.259 -2.371 -15.279 1.00 97.50 335 LEU A N 1
ATOM 2594 C CA . LEU A 1 335 ? 9.958 -1.814 -14.127 1.00 97.50 335 LEU A CA 1
ATOM 2595 C C . LEU A 1 335 ? 9.822 -0.286 -14.075 1.00 97.50 335 LEU A C 1
ATOM 2597 O O . LEU A 1 335 ? 10.058 0.401 -15.065 1.00 97.50 335 LEU A O 1
ATOM 2601 N N . TYR A 1 336 ? 9.516 0.274 -12.912 1.00 97.31 336 TYR A N 1
ATOM 2602 C CA . TYR A 1 336 ? 9.707 1.695 -12.642 1.00 97.31 336 TYR A CA 1
ATOM 2603 C C . TYR A 1 336 ? 11.199 1.976 -12.455 1.00 97.31 336 TYR A C 1
ATOM 2605 O O . TYR A 1 336 ? 11.854 1.349 -11.619 1.00 97.31 336 TYR A O 1
ATOM 2613 N N . TRP A 1 337 ? 11.735 2.902 -13.249 1.00 97.06 337 TRP A N 1
ATOM 2614 C CA . TRP A 1 337 ? 13.167 3.198 -13.292 1.00 97.06 337 TRP A CA 1
ATOM 2615 C C . TRP A 1 337 ? 13.591 4.189 -12.206 1.00 97.06 337 TRP A C 1
ATOM 2617 O O . TRP A 1 337 ? 13.117 5.329 -12.177 1.00 97.06 337 TRP A O 1
ATOM 2627 N N . MET A 1 338 ? 14.508 3.770 -11.333 1.00 95.94 338 MET A N 1
ATOM 2628 C CA . MET A 1 338 ? 14.933 4.551 -10.169 1.00 95.94 338 MET A CA 1
ATOM 2629 C C . MET A 1 338 ? 16.361 4.210 -9.698 1.00 95.94 338 MET A C 1
ATOM 2631 O O . MET A 1 338 ? 16.899 3.162 -10.054 1.00 95.94 338 MET A O 1
ATOM 2635 N N . PRO A 1 339 ? 17.005 5.062 -8.876 1.00 94.94 339 PRO A N 1
ATOM 2636 C CA . PRO A 1 339 ? 18.336 4.800 -8.326 1.00 94.94 339 PRO A CA 1
ATOM 2637 C C . PRO A 1 339 ? 18.361 3.670 -7.306 1.00 94.94 339 PRO A C 1
ATOM 2639 O O . PRO A 1 339 ? 19.257 2.828 -7.352 1.00 94.94 339 PRO A O 1
ATOM 2642 N N . ASN A 1 340 ? 17.377 3.630 -6.405 1.00 93.81 340 ASN A N 1
ATOM 2643 C CA . ASN A 1 340 ? 17.366 2.688 -5.294 1.00 93.81 340 ASN A CA 1
ATOM 2644 C C . ASN A 1 340 ? 15.965 2.095 -5.055 1.00 93.81 340 ASN A C 1
ATOM 2646 O O . ASN A 1 340 ? 15.171 2.674 -4.316 1.00 93.81 340 ASN A O 1
ATOM 2650 N N . PRO A 1 341 ? 15.659 0.918 -5.629 1.00 94.69 341 PRO A N 1
ATOM 2651 C CA . PRO A 1 341 ? 14.359 0.276 -5.453 1.00 94.69 341 PRO A CA 1
ATOM 2652 C C . PRO A 1 341 ? 14.175 -0.339 -4.060 1.00 94.69 341 PRO A C 1
ATOM 2654 O O . PRO A 1 341 ? 13.053 -0.626 -3.658 1.00 94.69 341 PRO A O 1
ATOM 2657 N N . VAL A 1 342 ? 15.259 -0.568 -3.311 1.00 92.44 342 VAL A N 1
ATOM 2658 C CA . VAL A 1 342 ? 15.180 -1.117 -1.948 1.00 92.44 342 VAL A CA 1
ATOM 2659 C C . VAL A 1 342 ? 14.705 -0.043 -0.976 1.00 92.44 342 VAL A C 1
ATOM 2661 O O . VAL A 1 342 ? 13.847 -0.300 -0.137 1.00 92.44 342 VAL A O 1
ATOM 2664 N N . GLU A 1 343 ? 15.244 1.166 -1.107 1.00 93.38 343 GLU A N 1
ATOM 2665 C CA . GLU A 1 343 ? 14.851 2.300 -0.274 1.00 93.38 343 GLU A CA 1
ATOM 2666 C C . GLU A 1 343 ? 13.393 2.695 -0.503 1.00 93.38 343 GLU A C 1
ATOM 2668 O O . GLU A 1 343 ? 12.666 2.841 0.475 1.00 93.38 343 GLU A O 1
ATOM 2673 N N . GLU A 1 344 ? 12.944 2.753 -1.759 1.00 92.69 344 GLU A N 1
ATOM 2674 C CA . GLU A 1 344 ? 11.543 3.035 -2.098 1.00 92.69 344 GLU A CA 1
ATOM 2675 C C . GLU A 1 344 ? 10.583 2.045 -1.414 1.00 92.69 344 GLU A C 1
ATOM 2677 O O . GLU A 1 344 ? 9.603 2.435 -0.782 1.00 92.69 344 GLU A O 1
ATOM 2682 N N . VAL A 1 345 ? 10.900 0.745 -1.446 1.00 94.00 345 VAL A N 1
ATOM 2683 C CA . VAL A 1 345 ? 10.076 -0.273 -0.774 1.00 94.00 345 VAL A CA 1
ATOM 2684 C C . VAL A 1 345 ? 10.093 -0.101 0.747 1.00 94.00 345 VAL A C 1
ATOM 2686 O O . VAL A 1 345 ? 9.052 -0.202 1.395 1.00 94.00 345 VAL A O 1
ATOM 2689 N N . ASN A 1 346 ? 11.249 0.204 1.338 1.00 94.19 346 ASN A N 1
ATOM 2690 C CA . ASN A 1 346 ? 11.360 0.416 2.784 1.00 94.19 346 ASN A CA 1
ATOM 2691 C C . ASN A 1 346 ? 10.606 1.669 3.264 1.00 94.19 346 ASN A C 1
ATOM 2693 O O . ASN A 1 346 ? 10.164 1.719 4.420 1.00 94.19 346 ASN A O 1
ATOM 2697 N N . GLN A 1 347 ? 10.427 2.673 2.400 1.00 95.38 347 GLN A N 1
ATOM 2698 C CA . GLN A 1 347 ? 9.628 3.856 2.719 1.00 95.38 347 GLN A CA 1
ATOM 2699 C C . GLN A 1 347 ? 8.158 3.493 2.950 1.00 95.38 347 GLN A C 1
ATOM 2701 O O . GLN A 1 347 ? 7.598 3.931 3.952 1.00 95.38 347 GLN A O 1
ATOM 2706 N N . TYR A 1 348 ? 7.565 2.616 2.132 1.00 95.00 348 TYR A N 1
ATOM 2707 C CA . TYR A 1 348 ? 6.191 2.136 2.342 1.00 95.00 348 TYR A CA 1
ATOM 2708 C C . TYR A 1 348 ? 5.990 1.487 3.717 1.00 95.00 348 TYR A C 1
ATOM 2710 O O . TYR A 1 348 ? 5.019 1.778 4.419 1.00 95.00 348 TYR A O 1
ATOM 2718 N N . GLN A 1 349 ? 6.935 0.647 4.148 1.00 95.31 349 GLN A N 1
ATOM 2719 C CA . GLN A 1 349 ? 6.887 0.036 5.477 1.00 95.31 349 GLN A CA 1
ATOM 2720 C C . GLN A 1 349 ? 6.981 1.089 6.585 1.00 95.31 349 GLN A C 1
ATOM 2722 O O . GLN A 1 349 ? 6.219 1.058 7.554 1.00 95.31 349 GLN A O 1
ATOM 2727 N N . THR A 1 350 ? 7.917 2.026 6.441 1.00 96.62 350 THR A N 1
ATOM 2728 C CA . THR A 1 350 ? 8.155 3.079 7.432 1.00 96.62 350 THR A CA 1
ATOM 2729 C C . THR A 1 350 ? 6.935 3.988 7.568 1.00 96.62 350 THR A C 1
ATOM 2731 O O . THR A 1 350 ? 6.509 4.277 8.687 1.00 96.62 350 THR A O 1
ATOM 2734 N N . ASP A 1 351 ? 6.336 4.394 6.450 1.00 96.44 351 ASP A N 1
ATOM 2735 C CA . ASP A 1 351 ? 5.122 5.207 6.421 1.00 96.44 351 ASP A CA 1
ATOM 2736 C C . ASP A 1 351 ? 3.936 4.452 7.038 1.00 96.44 351 ASP A C 1
ATOM 2738 O O . ASP A 1 351 ? 3.213 5.018 7.860 1.00 96.44 351 ASP A O 1
ATOM 2742 N N . GLY A 1 352 ? 3.798 3.151 6.762 1.00 96.69 352 GLY A N 1
ATOM 2743 C CA . GLY A 1 352 ? 2.762 2.313 7.369 1.00 96.69 352 GLY A CA 1
ATOM 2744 C C . GLY A 1 352 ? 2.876 2.193 8.895 1.00 96.69 352 GLY A C 1
ATOM 2745 O O . GLY A 1 352 ? 1.876 2.295 9.614 1.00 96.69 352 GLY A O 1
ATOM 2746 N N . VAL A 1 353 ? 4.098 2.034 9.418 1.00 96.81 353 VAL A N 1
ATOM 2747 C CA . VAL A 1 353 ? 4.364 1.985 10.869 1.00 96.81 353 VAL A CA 1
ATOM 2748 C C . VAL A 1 353 ? 4.150 3.352 11.524 1.00 96.81 353 VAL A C 1
ATOM 2750 O O . VAL A 1 353 ? 3.589 3.434 12.623 1.00 96.81 353 VAL A O 1
ATOM 2753 N N . ARG A 1 354 ? 4.557 4.440 10.858 1.00 97.12 354 ARG A N 1
ATOM 2754 C CA . ARG A 1 354 ? 4.307 5.813 11.325 1.00 97.12 354 ARG A CA 1
ATOM 2755 C C . ARG A 1 354 ? 2.814 6.103 11.408 1.00 97.12 354 ARG A C 1
ATOM 2757 O O . ARG A 1 354 ? 2.364 6.615 12.430 1.00 97.12 354 ARG A O 1
ATOM 2764 N N . TYR A 1 355 ? 2.052 5.726 10.383 1.00 97.50 355 TYR A N 1
ATOM 2765 C CA . TYR A 1 355 ? 0.601 5.899 10.344 1.00 97.50 355 TYR A CA 1
ATOM 2766 C C . TYR A 1 355 ? -0.092 5.143 11.484 1.00 97.50 355 TYR A C 1
ATOM 2768 O O . TYR A 1 355 ? -0.918 5.711 12.199 1.00 97.50 355 TYR A O 1
ATOM 2776 N N . TYR A 1 356 ? 0.305 3.890 11.721 1.00 97.75 356 TYR A N 1
ATOM 2777 C CA . TYR A 1 356 ? -0.186 3.090 12.845 1.00 97.75 356 TYR A CA 1
ATOM 2778 C C . TYR A 1 356 ? 0.123 3.735 14.205 1.00 97.75 356 TYR A C 1
ATOM 2780 O O . TYR A 1 356 ? -0.770 3.916 15.034 1.00 97.75 356 TYR A O 1
ATOM 2788 N N . THR A 1 357 ? 1.377 4.146 14.417 1.00 97.44 357 THR A N 1
ATOM 2789 C CA . THR A 1 357 ? 1.818 4.763 15.678 1.00 97.44 357 THR A CA 1
ATOM 2790 C C . THR A 1 357 ? 1.085 6.079 15.940 1.00 97.44 357 THR A C 1
ATOM 2792 O O . THR A 1 357 ? 0.592 6.307 17.046 1.00 97.44 357 THR A O 1
ATOM 2795 N N . ALA A 1 358 ? 0.954 6.928 14.917 1.00 97.62 358 ALA A N 1
ATOM 2796 C CA . ALA A 1 358 ? 0.198 8.171 15.000 1.00 97.62 358 ALA A CA 1
ATOM 2797 C C . ALA A 1 358 ? -1.280 7.908 15.322 1.00 97.62 358 ALA A C 1
ATOM 2799 O O . ALA A 1 358 ? -1.832 8.548 16.215 1.00 97.62 358 ALA A O 1
ATOM 2800 N N . GLY A 1 359 ? -1.908 6.925 14.669 1.00 96.88 359 GLY A N 1
ATOM 2801 C CA . GLY A 1 359 ? -3.303 6.579 14.926 1.00 96.88 359 GLY A CA 1
ATOM 2802 C C . GLY A 1 359 ? -3.554 6.077 16.353 1.00 96.88 359 GLY A C 1
ATOM 2803 O O . GLY A 1 359 ? -4.548 6.475 16.958 1.00 96.88 359 GLY A O 1
ATOM 2804 N N . ILE A 1 360 ? -2.641 5.290 16.937 1.00 97.56 360 ILE A N 1
ATOM 2805 C CA . ILE A 1 360 ? -2.730 4.882 18.353 1.00 97.56 360 ILE A CA 1
ATOM 2806 C C . ILE A 1 360 ? -2.664 6.090 19.282 1.00 97.56 360 ILE A C 1
ATOM 2808 O O . ILE A 1 360 ? -3.493 6.213 20.184 1.00 97.56 360 ILE A O 1
ATOM 2812 N N . LEU A 1 361 ? -1.703 6.992 19.067 1.00 97.38 361 LEU A N 1
ATOM 2813 C CA . LEU A 1 361 ? -1.555 8.190 19.895 1.00 97.38 361 LEU A CA 1
ATOM 2814 C C . LEU A 1 361 ? -2.782 9.102 19.782 1.00 97.38 361 LEU A C 1
ATOM 2816 O O . LEU A 1 361 ? -3.310 9.551 20.799 1.00 97.38 361 LEU A O 1
ATOM 2820 N N . CYS A 1 362 ? -3.286 9.325 18.566 1.00 97.50 362 CYS A N 1
ATOM 2821 C CA . CYS A 1 362 ? -4.504 10.096 18.334 1.00 97.50 362 CYS A CA 1
ATOM 2822 C C . CYS A 1 362 ? -5.721 9.465 19.021 1.00 97.50 362 CYS A C 1
ATOM 2824 O O . CYS A 1 362 ? -6.481 10.176 19.679 1.00 97.50 362 CYS A O 1
ATOM 2826 N N . HIS A 1 363 ? -5.894 8.144 18.919 1.00 97.06 363 HIS A N 1
ATOM 2827 C CA . HIS A 1 363 ? -6.995 7.447 19.581 1.00 97.06 363 HIS A CA 1
ATOM 2828 C C . HIS A 1 363 ? -6.883 7.520 21.107 1.00 97.06 363 HIS A C 1
ATOM 2830 O O . HIS A 1 363 ? -7.876 7.801 21.772 1.00 97.06 363 HIS A O 1
ATOM 2836 N N . LEU A 1 364 ? -5.683 7.344 21.670 1.00 96.94 364 LEU A N 1
ATOM 2837 C CA . LEU A 1 364 ? -5.450 7.466 23.109 1.00 96.94 364 LEU A CA 1
ATOM 2838 C C . LEU A 1 364 ? -5.822 8.863 23.623 1.00 96.94 364 LEU A C 1
ATOM 2840 O O . LEU A 1 364 ? -6.542 8.983 24.612 1.00 96.94 364 LEU A O 1
ATOM 2844 N N . LEU A 1 365 ? -5.374 9.922 22.942 1.00 97.44 365 LEU A N 1
ATOM 2845 C CA . LEU A 1 365 ? -5.706 11.301 23.313 1.00 97.44 365 LEU A CA 1
ATOM 2846 C C . LEU A 1 365 ? -7.210 11.576 23.196 1.00 97.44 365 LEU A C 1
ATOM 2848 O O . LEU A 1 365 ? -7.800 12.161 24.107 1.00 97.44 365 LEU A O 1
ATOM 2852 N N . ALA A 1 366 ? -7.844 11.110 22.118 1.00 96.50 366 ALA A N 1
ATOM 2853 C CA . ALA A 1 366 ? -9.288 11.220 21.942 1.00 96.50 366 ALA A CA 1
ATOM 2854 C C . ALA A 1 366 ? -10.050 10.470 23.048 1.00 96.50 366 ALA A C 1
ATOM 2856 O O . ALA A 1 366 ? -10.996 11.011 23.617 1.00 96.50 366 ALA A O 1
ATOM 2857 N N . GLN A 1 367 ? -9.611 9.266 23.419 1.00 96.62 367 GLN A N 1
ATOM 2858 C CA . GLN A 1 367 ? -10.243 8.467 24.466 1.00 96.62 367 GLN A CA 1
ATOM 2859 C C . GLN A 1 367 ? -10.085 9.104 25.852 1.00 96.62 367 GLN A C 1
ATOM 2861 O O . GLN A 1 367 ? -11.044 9.139 26.623 1.00 96.62 367 GLN A O 1
ATOM 2866 N N . LEU A 1 368 ? -8.913 9.669 26.163 1.00 95.81 368 LEU A N 1
ATOM 2867 C CA . LEU A 1 368 ? -8.701 10.438 27.394 1.00 95.81 368 LEU A CA 1
ATOM 2868 C C . LEU A 1 368 ? -9.628 11.658 27.459 1.00 95.81 368 LEU A C 1
ATOM 2870 O O . LEU A 1 368 ? -10.235 11.915 28.500 1.00 95.81 368 LEU A O 1
ATOM 2874 N N . PHE A 1 369 ? -9.796 12.372 26.343 1.00 96.19 369 PHE A N 1
ATOM 2875 C CA . PHE A 1 369 ? -10.728 13.494 26.246 1.00 96.19 369 PHE A CA 1
ATOM 2876 C C . PHE A 1 369 ? -12.194 13.057 26.426 1.00 96.19 369 PHE A C 1
ATOM 2878 O O . PHE A 1 369 ? -12.946 13.690 27.172 1.00 96.19 369 PHE A O 1
ATOM 2885 N N . LEU A 1 370 ? -12.608 11.946 25.810 1.00 94.81 370 LEU A N 1
ATOM 2886 C CA . LEU A 1 370 ? -13.961 11.396 25.960 1.00 94.81 370 LEU A CA 1
ATOM 2887 C C . LEU A 1 370 ? -14.250 10.959 27.402 1.00 94.81 370 LEU A C 1
ATOM 2889 O O . LEU A 1 370 ? -15.319 11.252 27.934 1.00 94.81 370 LEU A O 1
ATOM 2893 N N . VAL A 1 371 ? -13.296 10.308 28.071 1.00 93.25 371 VAL A N 1
ATOM 2894 C CA . VAL A 1 371 ? -13.458 9.935 29.484 1.00 93.25 371 VAL A CA 1
ATOM 2895 C C . VAL A 1 371 ? -13.503 11.182 30.369 1.00 93.25 371 VAL A C 1
ATOM 2897 O O . VAL A 1 371 ? -14.358 11.265 31.248 1.00 93.25 371 VAL A O 1
ATOM 2900 N N . PHE A 1 372 ? -12.658 12.186 30.122 1.00 92.81 372 PHE A N 1
ATOM 2901 C CA . PHE A 1 372 ? -12.681 13.446 30.872 1.00 92.81 372 PHE A CA 1
ATOM 2902 C C . PHE A 1 372 ? -14.017 14.190 30.738 1.00 92.81 372 PHE A C 1
ATOM 2904 O O . PHE A 1 372 ? -14.596 14.630 31.732 1.00 92.81 372 PHE A O 1
ATOM 2911 N N . THR A 1 373 ? -14.551 14.298 29.523 1.00 92.19 373 THR A N 1
ATOM 2912 C CA . THR A 1 373 ? -15.855 14.938 29.291 1.00 92.19 373 THR A CA 1
ATOM 2913 C C . THR A 1 373 ? -16.994 14.154 29.943 1.00 92.19 373 THR A C 1
ATOM 2915 O O . THR A 1 373 ? -17.829 14.757 30.622 1.00 92.19 373 THR A O 1
ATOM 2918 N N . ALA A 1 374 ? -16.989 12.821 29.843 1.00 90.56 374 ALA A N 1
ATOM 2919 C CA . ALA A 1 374 ? -17.950 11.964 30.535 1.00 90.56 374 ALA A CA 1
ATOM 2920 C C . ALA A 1 374 ? -17.898 12.158 32.061 1.00 90.56 374 ALA A C 1
ATOM 2922 O O . ALA A 1 374 ? -18.941 12.277 32.703 1.00 90.56 374 ALA A O 1
ATOM 2923 N N . LEU A 1 375 ? -16.698 12.281 32.643 1.00 88.88 375 LEU A N 1
ATOM 2924 C CA . LEU A 1 375 ? -16.516 12.560 34.071 1.00 88.88 375 LEU A CA 1
ATOM 2925 C C . LEU A 1 375 ? -17.177 13.877 34.493 1.00 88.88 375 LEU A C 1
ATOM 2927 O O . LEU A 1 375 ? -17.928 13.902 35.471 1.00 88.88 375 LEU A O 1
ATOM 2931 N N . VAL A 1 376 ? -16.937 14.961 33.751 1.00 89.31 376 VAL A N 1
ATOM 2932 C CA . VAL A 1 376 ? -17.523 16.278 34.046 1.00 89.31 376 VAL A CA 1
ATOM 2933 C C . VAL A 1 376 ? -19.049 16.226 33.946 1.00 89.31 376 VAL A C 1
ATOM 2935 O O . VAL A 1 376 ? -19.742 16.721 34.837 1.00 89.31 376 VAL A O 1
ATOM 2938 N N . VAL A 1 377 ? -19.589 15.578 32.912 1.00 88.62 377 VAL A N 1
ATOM 2939 C CA . VAL A 1 377 ? -21.041 15.430 32.716 1.00 88.62 377 VAL A CA 1
ATOM 2940 C C . VAL A 1 377 ? -21.667 14.624 33.855 1.00 88.62 377 VAL A C 1
ATOM 2942 O O . VAL A 1 377 ? -22.648 15.065 34.455 1.00 88.62 377 VAL A O 1
ATOM 2945 N N . PHE A 1 378 ? -21.077 13.487 34.224 1.00 84.44 378 PHE A N 1
ATOM 2946 C CA . PHE A 1 378 ? -21.603 12.646 35.299 1.00 84.44 378 PHE A CA 1
ATOM 2947 C C . PHE A 1 378 ? -21.483 13.300 36.680 1.00 84.44 378 PHE A C 1
ATOM 2949 O O . PHE A 1 378 ? -22.381 13.130 37.503 1.00 84.44 378 PHE A O 1
ATOM 2956 N N . SER A 1 379 ? -20.447 14.113 36.927 1.00 83.19 379 SER A N 1
ATOM 2957 C CA . SER A 1 379 ? -20.355 14.889 38.175 1.00 83.19 379 SER A CA 1
ATOM 2958 C C . SER A 1 379 ? -21.465 15.937 38.311 1.00 83.19 379 SER A C 1
ATOM 2960 O O . SER A 1 379 ? -21.929 16.200 39.420 1.00 83.19 379 SER A O 1
ATOM 2962 N N . LYS A 1 380 ? -21.939 16.503 37.192 1.00 82.19 380 LYS A N 1
ATOM 2963 C CA . LYS A 1 380 ? -23.024 17.491 37.191 1.00 82.19 380 LYS A CA 1
ATOM 2964 C C . LYS A 1 380 ? -24.385 16.834 37.380 1.00 82.19 380 LYS A C 1
ATOM 2966 O O . LYS A 1 380 ? -25.172 17.322 38.178 1.00 82.19 380 LYS A O 1
ATOM 2971 N N . ILE A 1 381 ? -24.633 15.709 36.706 1.00 77.44 381 ILE A N 1
ATOM 2972 C CA . ILE A 1 381 ? -25.894 14.958 36.827 1.00 77.44 381 ILE A CA 1
ATOM 2973 C C . ILE A 1 381 ? -26.083 14.406 38.244 1.00 77.44 381 ILE A C 1
ATOM 2975 O O . ILE A 1 381 ? -27.203 14.345 38.718 1.00 77.44 381 ILE A O 1
ATOM 2979 N N . GLY A 1 382 ? -25.006 14.029 38.941 1.00 61.06 382 GLY A N 1
ATOM 2980 C CA . GLY A 1 382 ? -25.097 13.607 40.343 1.00 61.06 382 GLY A CA 1
ATOM 2981 C C . GLY A 1 382 ? -25.296 14.748 41.351 1.00 61.06 382 GLY A C 1
ATOM 2982 O O . GLY A 1 382 ? -25.482 14.463 42.530 1.00 61.06 382 GLY A O 1
ATOM 2983 N N . SER A 1 383 ? -25.205 16.010 40.912 1.00 54.78 383 SER A N 1
ATOM 2984 C CA . SER A 1 383 ? -25.379 17.203 41.758 1.00 54.78 383 SER A CA 1
ATOM 2985 C C . SER A 1 383 ? -26.748 17.878 41.582 1.00 54.78 383 SER A C 1
ATOM 2987 O O . SER A 1 383 ? -27.044 18.818 42.317 1.00 54.78 383 SER A O 1
ATOM 2989 N N . ALA A 1 384 ? -27.538 17.435 40.598 1.00 42.03 384 ALA A N 1
ATOM 2990 C CA . ALA A 1 384 ? -28.911 17.859 40.328 1.00 42.03 384 ALA A CA 1
ATOM 2991 C C . ALA A 1 384 ? -29.878 16.770 40.800 1.00 42.03 384 ALA A C 1
ATOM 2993 O O . ALA A 1 384 ? -30.974 17.140 41.273 1.00 42.03 384 ALA A O 1
#

Sequence (384 aa):
YATTTLFGDIDQRLPSAAHSIRDFHLNSSQAAMMQSQQLNYANRQPPSQAYQQGSFSTLDPTRMTPPEVRGTPYGSFPGKPSVPLTTKAAINQGSFRRRMNLLPMLLNVLIPCCLFSGLFWVVSFEMHYKNPLTAGFLIAVALVFVLSLGCMAVDKTYRRLRGDATQEPTWFVFLFASCALALVAALFFGQNNFQVNLQPYYDIANLNSYLNVDPVGARGAEYMDAGRIVFSEGAKLDVSRSMGFKSKETYCVAPVTSGGDGSNASQLMVYDFWAIGTDCCAGSQGGDFRCGSYLDRRARGGLRLMNDEMRPFFRLAVQQAEAAYNIKAVHPIFLYWMPNPVEEVNQYQTDGVRYYTAGILCHLLAQLFLVFTALVVFSKIGSA

pLDDT: mean 78.44, std 23.87, range [26.5, 98.31]